Protein AF-A0A6B2FR61-F1 (afdb_monomer)

pLDDT: mean 90.08, std 10.93, range [26.95, 98.69]

Mean predicted aligned error: 7.91 Å

Secondary structure (DSSP, 8-state):
---------HHHHHHHHHHHHHHHHHT-TT--EEEEEE-TTTHHHHHHHHHHHHH--STT--SSEEEEE---BS-HHHHHHHHHHHHHHHHHTS---SSPP--TTTPSP-SHHHHHHHHHHHHHHHGGG-S-EEEEE--S-BS-HHHHHHHHHHHHT--S--SEEEEEEEESSS-TTHHHHHH-TTTEEEEE----HHHHHHHHHHHSPPSS-HHHHHHHHHHHHHHHHHHHT-HHHHHHHHHHHHHHHHHTT-HHHHHHHHHHHHHHHHHTT-HHHHHHHHHHHHHHHHHS-HHHHHHHHHHHHHHHHHHHHHTT-HHHHHHHHHHHHHHHTTSS-THHHHHHHHHHHHTTTT-GGGHHHHHHHHHHHHHHHHHS-HHHHHHSSHHHHHHHHHHHH-HHHHHHHHHHHHHHHHHHHHHHHHHHHHHHTS-TTTHHHHHHHHHHHHHHHHHHHHHHHHHHHHHHHTTS-HHHHHHHHHHHHTS-TT--SSSPPPPTT---GGG-S----SSPPPP---HHHHHHHHHHHHHTTHHHHGGG-

Nearest PDB structures (foldseek):
  3ro3-assembly1_A  TM=7.616E-01  e=3.255E-03  Mus musculus
  4jhr-assembly1_B  TM=5.471E-01  e=5.330E-03  Mus musculus
  4a1s-assembly1_B  TM=4.663E-01  e=1.908E-03  Drosophila melanogaster
  6hc2-assembly1_C  TM=4.599E-01  e=4.523E-03  Homo sapiens
  6hc2-assembly4_S  TM=3.914E-01  e=2.343E-03  Homo sapiens

Structure (mmCIF, N/CA/C/O backbone):
data_AF-A0A6B2FR61-F1
#
_entry.id   AF-A0A6B2FR61-F1
#
loop_
_atom_site.group_PDB
_atom_site.id
_atom_site.type_symbol
_atom_site.label_atom_id
_atom_site.label_alt_id
_atom_site.label_comp_id
_atom_site.label_asym_id
_atom_site.label_entity_id
_atom_site.label_seq_id
_atom_site.pdbx_PDB_ins_code
_atom_site.Cartn_x
_atom_site.Cartn_y
_atom_site.Cartn_z
_atom_site.occupancy
_atom_site.B_iso_or_equiv
_atom_site.auth_seq_id
_atom_site.auth_comp_id
_atom_site.auth_asym_id
_atom_site.auth_atom_id
_atom_site.pdbx_PDB_model_num
ATOM 1 N N . MET A 1 1 ? -34.809 39.402 15.554 1.00 33.09 1 MET A N 1
ATOM 2 C CA . MET A 1 1 ? -33.574 39.754 14.824 1.00 33.09 1 MET A CA 1
ATOM 3 C C . MET A 1 1 ? -33.451 38.795 13.660 1.00 33.09 1 MET A C 1
ATOM 5 O O . MET A 1 1 ? -33.610 37.601 13.871 1.00 33.09 1 MET A O 1
ATOM 9 N N . ALA A 1 2 ? -33.326 39.327 12.446 1.00 26.95 2 ALA A N 1
ATOM 10 C CA . ALA A 1 2 ? -33.298 38.549 11.215 1.00 26.95 2 ALA A CA 1
ATOM 11 C C . ALA A 1 2 ? -32.089 37.600 11.218 1.00 26.95 2 ALA A C 1
ATOM 13 O O . ALA A 1 2 ? -30.959 38.048 11.391 1.00 26.95 2 ALA A O 1
ATOM 14 N N . GLY A 1 3 ? -32.348 36.300 11.072 1.00 28.39 3 GLY A N 1
ATOM 15 C CA . GLY A 1 3 ? -31.311 35.284 10.966 1.00 28.39 3 GLY A CA 1
ATOM 16 C C . GLY A 1 3 ? -30.564 35.434 9.647 1.00 28.39 3 GLY A C 1
ATOM 17 O O . GLY A 1 3 ? -31.157 35.304 8.576 1.00 28.39 3 GLY A O 1
ATOM 18 N N . HIS A 1 4 ? -29.264 35.700 9.724 1.00 31.59 4 HIS A N 1
ATOM 19 C CA . HIS A 1 4 ? -28.359 35.430 8.618 1.00 31.59 4 HIS A CA 1
ATOM 20 C C . HIS A 1 4 ? -28.274 33.913 8.441 1.00 31.59 4 HIS A C 1
ATOM 22 O O . HIS A 1 4 ? -27.541 33.229 9.147 1.00 31.59 4 HIS A O 1
ATOM 28 N N . THR A 1 5 ? -29.050 33.379 7.504 1.00 35.00 5 THR A N 1
ATOM 29 C CA . THR A 1 5 ? -28.768 32.078 6.905 1.00 35.00 5 THR A CA 1
ATOM 30 C C . THR A 1 5 ? -27.527 32.252 6.037 1.00 35.00 5 THR A C 1
ATOM 32 O O . THR A 1 5 ? -27.608 32.657 4.879 1.00 35.00 5 THR A O 1
ATOM 35 N N . VAL A 1 6 ? -26.349 32.013 6.618 1.00 44.62 6 VAL A N 1
ATOM 36 C CA . VAL A 1 6 ? -25.140 31.796 5.820 1.00 44.62 6 VAL A CA 1
ATOM 37 C C . VAL A 1 6 ? -25.422 30.560 4.970 1.00 44.62 6 VAL A C 1
ATOM 39 O O . VAL A 1 6 ? -25.737 29.492 5.495 1.00 44.62 6 VAL A O 1
ATOM 42 N N . SER A 1 7 ? -25.426 30.730 3.649 1.00 56.47 7 SER A N 1
ATOM 43 C CA . SER A 1 7 ? -25.604 29.625 2.710 1.00 56.47 7 SER A CA 1
ATOM 44 C C . SER A 1 7 ? -24.469 28.627 2.923 1.00 56.47 7 SER A C 1
ATOM 46 O O . SER A 1 7 ? -23.330 28.926 2.573 1.00 56.47 7 SER A O 1
ATOM 48 N N . ARG A 1 8 ? -24.780 27.465 3.506 1.00 68.88 8 ARG A N 1
ATOM 49 C CA . ARG A 1 8 ? -23.806 26.396 3.755 1.00 68.88 8 ARG A CA 1
ATOM 50 C C . ARG A 1 8 ? -23.195 25.912 2.446 1.00 68.88 8 ARG A C 1
ATOM 52 O O . ARG A 1 8 ? -23.925 25.685 1.476 1.00 68.88 8 ARG A O 1
ATOM 59 N N . ASN A 1 9 ? -21.882 25.717 2.425 1.00 79.12 9 ASN A N 1
ATOM 60 C CA . ASN A 1 9 ? -21.211 25.146 1.258 1.00 79.12 9 ASN A CA 1
ATOM 61 C C . ASN A 1 9 ? -21.532 23.640 1.112 1.00 79.12 9 ASN A C 1
ATOM 63 O O . ASN A 1 9 ? -22.115 23.005 1.998 1.00 79.12 9 ASN A O 1
ATOM 67 N N . ALA A 1 10 ? -21.206 23.051 -0.040 1.00 77.94 10 ALA A N 1
ATOM 68 C CA . ALA A 1 10 ? -21.464 21.635 -0.322 1.00 77.94 10 ALA A CA 1
ATOM 69 C C . ALA A 1 10 ? -20.883 20.659 0.727 1.00 77.94 10 ALA A C 1
ATOM 71 O O . ALA A 1 10 ? -21.533 19.674 1.078 1.00 77.94 10 ALA A O 1
ATOM 72 N N . VAL A 1 11 ? -19.695 20.947 1.270 1.00 78.62 11 VAL A N 1
ATOM 73 C CA . VAL A 1 11 ? -19.037 20.096 2.277 1.00 78.62 11 VAL A CA 1
ATOM 74 C C . VAL A 1 11 ? -19.764 20.175 3.620 1.00 78.62 11 VAL A C 1
ATOM 76 O O . VAL A 1 11 ? -20.063 19.141 4.208 1.00 78.62 11 VAL A O 1
ATOM 79 N N . GLU A 1 12 ? -20.118 21.376 4.075 1.00 81.75 12 GLU A N 1
ATOM 80 C CA . GLU A 1 12 ? -20.882 21.613 5.310 1.00 81.75 12 GLU A CA 1
ATOM 81 C C . GLU A 1 12 ? -22.259 20.946 5.274 1.00 81.75 12 GLU A C 1
ATOM 83 O O . GLU A 1 12 ? -22.703 20.363 6.264 1.00 81.75 12 GLU A O 1
ATOM 88 N N . ARG A 1 13 ? -22.939 20.982 4.120 1.00 85.06 13 ARG A N 1
ATOM 89 C CA . ARG A 1 13 ? -24.199 20.248 3.936 1.00 85.06 13 ARG A CA 1
ATOM 90 C C . ARG A 1 13 ? -23.991 18.746 4.074 1.00 85.06 13 ARG A C 1
ATOM 92 O O . ARG A 1 13 ? -24.760 18.105 4.785 1.00 85.06 13 ARG A O 1
ATOM 99 N N . LYS A 1 14 ? -22.929 18.199 3.477 1.00 84.12 14 LYS A N 1
ATOM 100 C CA . LYS A 1 14 ? -22.643 16.768 3.587 1.00 84.12 14 LYS A CA 1
ATOM 101 C C . LYS A 1 14 ? -22.247 16.357 5.006 1.00 84.12 14 LYS A C 1
ATOM 103 O O . LYS A 1 14 ? -22.705 15.321 5.473 1.00 84.12 14 LYS A O 1
ATOM 108 N N . MET A 1 15 ? -21.487 17.180 5.729 1.00 85.38 15 MET A N 1
ATOM 109 C CA . MET A 1 15 ? -21.202 16.945 7.152 1.00 85.38 15 MET A CA 1
ATOM 110 C C . MET A 1 15 ? -22.479 16.956 7.999 1.00 85.38 15 MET A C 1
ATOM 112 O O . MET A 1 15 ? -22.670 16.070 8.827 1.00 85.38 15 MET A O 1
ATOM 116 N N . ALA A 1 16 ? -23.403 17.888 7.743 1.00 86.69 16 ALA A N 1
ATOM 117 C CA . ALA A 1 16 ? -24.698 17.908 8.420 1.00 86.69 16 ALA A CA 1
ATOM 118 C C . ALA A 1 16 ? -25.540 16.647 8.133 1.00 86.69 16 ALA A C 1
ATOM 120 O O . ALA A 1 16 ? -26.202 16.140 9.037 1.00 86.69 16 ALA A O 1
ATOM 121 N N . GLU A 1 17 ? -25.497 16.108 6.909 1.00 88.31 17 GLU A N 1
ATOM 122 C CA . GLU A 1 17 ? -26.141 14.827 6.577 1.00 88.31 17 GLU A CA 1
ATOM 123 C C . GLU A 1 17 ? -25.527 13.653 7.352 1.00 88.31 17 GLU A C 1
ATOM 125 O O . GLU A 1 17 ? -26.265 12.818 7.882 1.00 88.31 17 GLU A O 1
ATOM 130 N N . LEU A 1 18 ? -24.194 13.593 7.463 1.00 90.62 18 LEU A N 1
ATOM 131 C CA . LEU A 1 18 ? -23.510 12.555 8.243 1.00 90.62 18 LEU A CA 1
ATOM 132 C C . LEU A 1 18 ? -23.858 12.648 9.735 1.00 90.62 18 LEU A C 1
ATOM 134 O O . LEU A 1 18 ? -24.131 11.620 10.352 1.00 90.62 18 LEU A O 1
ATOM 138 N N . ASN A 1 19 ? -23.938 13.863 10.290 1.00 90.44 19 ASN A N 1
ATOM 139 C CA . ASN A 1 19 ? -24.380 14.095 11.667 1.00 90.44 19 ASN A CA 1
ATOM 140 C C . ASN A 1 19 ? -25.788 13.537 11.912 1.00 90.44 19 ASN A C 1
ATOM 142 O O . ASN A 1 19 ? -26.000 12.780 12.857 1.00 90.44 19 ASN A O 1
ATOM 146 N N . LEU A 1 20 ? -26.753 13.896 11.058 1.00 90.50 20 LEU A N 1
ATOM 147 C CA . LEU A 1 20 ? -28.138 13.425 11.181 1.00 90.50 20 LEU A CA 1
ATOM 148 C C . LEU A 1 20 ? -28.232 11.903 11.028 1.00 90.50 20 LEU A C 1
ATOM 150 O O . LEU A 1 20 ? -28.961 11.246 11.771 1.00 90.50 20 LEU A O 1
ATOM 154 N N . THR A 1 21 ? -27.457 11.339 10.100 1.00 92.06 21 THR A N 1
ATOM 155 C CA . THR A 1 21 ? -27.385 9.890 9.893 1.00 92.06 21 THR A CA 1
ATOM 156 C C . THR A 1 21 ? -26.871 9.199 11.151 1.00 92.06 21 THR A C 1
ATOM 158 O O . THR A 1 21 ? -27.528 8.288 11.647 1.00 92.06 21 THR A O 1
ATOM 161 N N . TRP A 1 22 ? -25.756 9.666 11.719 1.00 94.44 22 TRP A N 1
ATOM 162 C CA . TRP A 1 22 ? -25.231 9.123 12.967 1.00 94.44 22 TRP A CA 1
ATOM 163 C C . TRP A 1 22 ? -26.255 9.209 14.096 1.00 94.44 22 TRP A C 1
ATOM 165 O O . TRP A 1 22 ? -26.540 8.184 14.712 1.00 94.44 22 TRP A O 1
ATOM 175 N N . LEU A 1 23 ? -26.839 10.388 14.341 1.00 93.00 23 LEU A N 1
ATOM 176 C CA . LEU A 1 23 ? -27.811 10.595 15.418 1.00 93.00 23 LEU A CA 1
ATOM 177 C C . LEU A 1 23 ? -28.970 9.605 15.324 1.00 93.00 23 LEU A C 1
ATOM 179 O O . LEU A 1 23 ? -29.243 8.929 16.309 1.00 93.00 23 LEU A O 1
ATOM 183 N N . SER A 1 24 ? -29.567 9.466 14.137 1.00 91.69 24 SER A N 1
ATOM 184 C CA . SER A 1 24 ? -30.699 8.559 13.910 1.00 91.69 24 SER A CA 1
ATOM 185 C C . SER A 1 24 ? -30.329 7.080 14.046 1.00 91.69 24 SER A C 1
ATOM 187 O O . SER A 1 24 ? -31.077 6.299 14.622 1.00 91.69 24 SER A O 1
ATOM 189 N N . VAL A 1 25 ? -29.167 6.667 13.535 1.00 91.31 25 VAL A N 1
ATOM 190 C CA . VAL A 1 25 ? -28.777 5.251 13.520 1.00 91.31 25 VAL A CA 1
ATOM 191 C C . VAL A 1 25 ? -28.281 4.784 14.892 1.00 91.31 25 VAL A C 1
ATOM 193 O O . VAL A 1 25 ? -28.480 3.628 15.265 1.00 91.31 25 VAL A O 1
ATOM 196 N N . SER A 1 26 ? -27.659 5.680 15.655 1.00 91.94 26 SER A N 1
ATOM 197 C CA . SER A 1 26 ? -27.151 5.397 17.002 1.00 91.94 26 SER A CA 1
ATOM 198 C C . SER A 1 26 ? -28.217 5.458 18.100 1.00 91.94 26 SER A C 1
ATOM 200 O O . SER A 1 26 ? -27.918 5.069 19.222 1.00 91.94 26 SER A O 1
ATOM 202 N N . GLU A 1 27 ? -29.455 5.873 17.800 1.00 89.25 27 GLU A N 1
ATOM 203 C CA . GLU A 1 27 ? -30.585 5.807 18.749 1.00 89.25 27 GLU A CA 1
ATOM 204 C C . GLU A 1 27 ? -30.908 4.377 19.200 1.00 89.25 27 GLU A C 1
ATOM 206 O O . GLU A 1 27 ? -31.469 4.179 20.275 1.00 89.25 27 GLU A O 1
ATOM 211 N N . ASN A 1 28 ? -30.564 3.364 18.400 1.00 87.81 28 ASN A N 1
ATOM 212 C CA . ASN A 1 28 ? -30.757 1.981 18.808 1.00 87.81 28 ASN A CA 1
ATOM 213 C C . ASN A 1 28 ? -29.673 1.551 19.808 1.00 87.81 28 ASN A C 1
ATOM 215 O O . ASN A 1 28 ? -28.567 1.161 19.426 1.00 87.81 28 ASN A O 1
ATOM 219 N N . GLU A 1 29 ? -30.033 1.556 21.090 1.00 86.12 29 GLU A N 1
ATOM 220 C CA . GLU A 1 29 ? -29.156 1.205 22.211 1.00 86.12 29 GLU A CA 1
ATOM 221 C C . GLU A 1 29 ? -28.575 -0.214 22.123 1.00 86.12 29 GLU A C 1
ATOM 223 O O . GLU A 1 29 ? -27.475 -0.444 22.628 1.00 86.12 29 GLU A O 1
ATOM 228 N N . SER A 1 30 ? -29.241 -1.145 21.421 1.00 86.31 30 SER A N 1
ATOM 229 C CA . SER A 1 30 ? -28.745 -2.518 21.241 1.00 86.31 30 SER A CA 1
ATOM 230 C C . SER A 1 30 ? -27.488 -2.589 20.368 1.00 86.31 30 SER A C 1
ATOM 232 O O . SER A 1 30 ? -26.754 -3.578 20.418 1.00 86.31 30 SER A O 1
ATOM 234 N N . LYS A 1 31 ? -27.233 -1.559 19.551 1.00 90.56 31 LYS A N 1
ATOM 235 C CA . LYS A 1 31 ? -26.092 -1.503 18.634 1.00 90.56 31 LYS A CA 1
ATOM 236 C C . LYS A 1 31 ? -24.845 -1.038 19.371 1.00 90.56 31 LYS A C 1
ATOM 238 O O . LYS A 1 31 ? -24.850 0.006 20.013 1.00 90.56 31 LYS A O 1
ATOM 243 N N . ARG A 1 32 ? -23.760 -1.800 19.239 1.00 89.19 32 ARG A N 1
ATOM 244 C CA . ARG A 1 32 ? -22.453 -1.581 19.878 1.00 89.19 32 ARG A CA 1
ATOM 245 C C . ARG A 1 32 ? -21.381 -1.189 18.878 1.00 89.19 32 ARG A C 1
ATOM 247 O O . ARG A 1 32 ? -20.560 -0.324 19.176 1.00 89.19 32 ARG A O 1
ATOM 254 N N . VAL A 1 33 ? -21.397 -1.820 17.707 1.00 94.62 33 VAL A N 1
ATOM 255 C CA . VAL A 1 33 ? -20.398 -1.608 16.662 1.00 94.62 33 VAL A CA 1
ATOM 256 C C . VAL A 1 33 ? -21.058 -1.020 15.426 1.00 94.62 33 VAL A C 1
ATOM 258 O O . VAL A 1 33 ? -22.004 -1.586 14.878 1.00 94.62 33 VAL A O 1
ATOM 261 N N . PHE A 1 34 ? -20.536 0.114 14.975 1.00 96.75 34 PHE A N 1
ATOM 262 C CA . PHE A 1 34 ? -21.011 0.823 13.798 1.00 96.75 34 PHE A CA 1
ATOM 263 C C . PHE A 1 34 ? -19.977 0.733 12.682 1.00 96.75 34 PHE A C 1
ATOM 265 O O . PHE A 1 34 ? -18.855 1.222 12.811 1.00 96.75 34 PHE A O 1
ATOM 272 N N . ILE A 1 35 ? -20.367 0.117 11.572 1.00 97.38 35 ILE A N 1
ATOM 273 C CA . ILE A 1 35 ? -19.545 0.029 10.369 1.00 97.38 35 ILE A CA 1
ATOM 274 C C . ILE A 1 35 ? -19.950 1.177 9.453 1.00 97.38 35 ILE A C 1
ATOM 276 O O . ILE A 1 35 ? -21.045 1.178 8.890 1.00 97.38 35 ILE A O 1
ATOM 280 N N . TRP A 1 36 ? -19.069 2.155 9.302 1.00 96.81 36 TRP A N 1
ATOM 281 C CA . TRP A 1 36 ? -19.223 3.240 8.347 1.00 96.81 36 TRP A CA 1
ATOM 282 C C . TRP A 1 36 ? -18.740 2.770 6.981 1.00 96.81 36 TRP A C 1
ATOM 284 O O . TRP A 1 36 ? -17.537 2.639 6.749 1.00 96.81 36 TRP A O 1
ATOM 294 N N . ARG A 1 37 ? -19.692 2.519 6.080 1.00 94.88 37 ARG A N 1
ATOM 295 C CA . ARG A 1 37 ? -19.425 2.024 4.733 1.00 94.88 37 ARG A CA 1
ATOM 296 C C . ARG A 1 37 ? -19.658 3.114 3.707 1.00 94.88 37 ARG A C 1
ATOM 298 O O . ARG A 1 37 ? -20.791 3.544 3.489 1.00 94.88 37 ARG A O 1
ATOM 305 N N . ALA A 1 38 ? -18.591 3.518 3.036 1.00 92.19 38 ALA A N 1
ATOM 306 C CA . ALA A 1 38 ? -18.633 4.525 1.983 1.00 92.19 38 ALA A CA 1
ATOM 307 C C . ALA A 1 38 ? -18.049 3.968 0.676 1.00 92.19 38 ALA A C 1
ATOM 309 O O . ALA A 1 38 ? -17.263 3.024 0.711 1.00 92.19 38 ALA A O 1
ATOM 310 N N . PRO A 1 39 ? -18.381 4.536 -0.491 1.00 88.88 39 PRO A N 1
ATOM 311 C CA . PRO A 1 39 ? -17.590 4.318 -1.696 1.00 88.88 39 PRO A CA 1
ATOM 312 C C . PRO A 1 39 ? -16.109 4.629 -1.434 1.00 88.88 39 PRO A C 1
ATOM 314 O O . PRO A 1 39 ? -15.794 5.530 -0.647 1.00 88.88 39 PRO A O 1
ATOM 317 N N . ALA A 1 40 ? -15.190 3.927 -2.097 1.00 85.19 40 ALA A N 1
ATOM 318 C CA . ALA A 1 40 ? -13.754 4.067 -1.841 1.00 85.19 40 ALA A CA 1
ATOM 319 C C . ALA A 1 40 ? -13.237 5.510 -2.006 1.00 85.19 40 ALA A C 1
ATOM 321 O O . ALA A 1 40 ? -12.325 5.940 -1.298 1.00 85.19 40 ALA A O 1
ATOM 322 N N . ASP A 1 41 ? -13.836 6.297 -2.905 1.00 78.19 41 ASP A N 1
ATOM 323 C CA . ASP A 1 41 ? -13.493 7.711 -3.062 1.00 78.19 41 ASP A CA 1
ATOM 324 C C . ASP A 1 41 ? -14.008 8.584 -1.915 1.00 78.19 41 ASP A C 1
ATOM 326 O O . ASP A 1 41 ? -13.403 9.615 -1.638 1.00 78.19 41 ASP A O 1
ATOM 330 N N . ALA A 1 42 ? -15.062 8.190 -1.203 1.00 84.44 42 ALA A N 1
ATOM 331 C CA . ALA A 1 42 ? -15.685 8.963 -0.130 1.00 84.44 42 ALA A CA 1
ATOM 332 C C . ALA A 1 42 ? -15.155 8.663 1.283 1.00 84.44 42 ALA A C 1
ATOM 334 O O . ALA A 1 42 ? -15.523 9.374 2.217 1.00 84.44 42 ALA A O 1
ATOM 335 N N . ILE A 1 43 ? -14.231 7.711 1.465 1.00 87.56 43 ILE A N 1
ATOM 336 C CA . ILE A 1 43 ? -13.640 7.397 2.786 1.00 87.56 43 ILE A CA 1
ATOM 337 C C . ILE A 1 43 ? -13.065 8.642 3.477 1.00 87.56 43 ILE A C 1
ATOM 339 O O . ILE A 1 43 ? -13.247 8.833 4.678 1.00 87.56 43 ILE A O 1
ATOM 343 N N . ARG A 1 44 ? -12.396 9.526 2.723 1.00 86.31 44 ARG A N 1
ATOM 344 C CA . ARG A 1 44 ? -11.791 10.748 3.284 1.00 86.31 44 ARG A CA 1
ATOM 345 C C . ARG A 1 44 ? -12.817 11.669 3.942 1.00 86.31 44 ARG A C 1
ATOM 347 O O . ARG A 1 44 ? -12.479 12.349 4.904 1.00 86.31 44 ARG A O 1
ATOM 354 N N . LEU A 1 45 ? -14.053 11.686 3.443 1.00 88.00 45 LEU A N 1
ATOM 355 C CA . LEU A 1 45 ? -15.138 12.453 4.046 1.00 88.00 45 LEU A CA 1
ATOM 356 C C . LEU A 1 45 ? -15.510 11.881 5.422 1.00 88.00 45 LEU A C 1
ATOM 358 O O . LEU A 1 45 ? -15.676 12.641 6.368 1.00 88.00 45 LEU A O 1
ATOM 362 N N . VAL A 1 46 ? -15.568 10.551 5.547 1.00 91.06 46 VAL A N 1
ATOM 363 C CA . VAL A 1 46 ? -15.825 9.855 6.822 1.00 91.06 46 VAL A CA 1
ATOM 364 C C . VAL A 1 46 ? -14.715 10.134 7.829 1.00 91.06 46 VAL A C 1
ATOM 366 O O . VAL A 1 46 ? -14.979 10.469 8.979 1.00 91.06 46 VAL A O 1
ATOM 369 N N . GLN A 1 47 ? -13.460 10.062 7.390 1.00 91.38 47 GLN A N 1
ATOM 370 C CA . GLN A 1 47 ? -12.311 10.373 8.241 1.00 91.38 47 GLN A CA 1
ATOM 371 C C . GLN A 1 47 ? -12.317 11.837 8.696 1.00 91.38 47 GLN A C 1
ATOM 373 O O . GLN A 1 47 ? -12.029 12.117 9.857 1.00 91.38 47 GLN A O 1
ATOM 378 N N . ALA A 1 48 ? -12.671 12.767 7.803 1.00 89.19 48 ALA A N 1
ATOM 379 C CA . ALA A 1 48 ? -12.819 14.178 8.143 1.00 89.19 48 ALA A CA 1
ATOM 380 C C . ALA A 1 48 ? -13.969 14.414 9.134 1.00 89.19 48 ALA A C 1
ATOM 382 O O . ALA A 1 48 ? -13.811 15.221 10.045 1.00 89.19 48 ALA A O 1
ATOM 383 N N . PHE A 1 49 ? -15.083 13.683 9.003 1.00 91.81 49 PHE A N 1
ATOM 384 C CA . PHE A 1 49 ? -16.168 13.694 9.984 1.00 91.81 49 PHE A CA 1
ATOM 385 C C . PHE A 1 49 ? -15.655 13.290 11.374 1.00 91.81 49 PHE A C 1
ATOM 387 O O . PHE A 1 49 ? -15.795 14.073 12.307 1.00 91.81 49 PHE A O 1
ATOM 394 N N . PHE A 1 50 ? -14.983 12.142 11.516 1.00 93.06 50 PHE A N 1
ATOM 395 C CA . PHE A 1 50 ? -14.456 11.709 12.819 1.00 93.06 50 PHE A CA 1
ATOM 396 C C . PHE A 1 50 ? -13.432 12.687 13.402 1.00 93.06 50 PHE A C 1
ATOM 398 O O . PHE A 1 50 ? -13.506 13.002 14.585 1.00 93.06 50 PHE A O 1
ATOM 405 N N . ALA A 1 51 ? -12.519 13.211 12.579 1.00 90.81 51 ALA A N 1
ATOM 406 C CA . ALA A 1 51 ? -11.533 14.194 13.024 1.00 90.81 51 ALA A CA 1
ATOM 407 C C . ALA A 1 51 ? -12.187 15.495 13.526 1.00 90.81 51 ALA A C 1
ATOM 409 O O . ALA A 1 51 ? -11.732 16.070 14.512 1.00 90.81 51 ALA A O 1
ATOM 410 N N . LEU A 1 52 ? -13.265 15.944 12.871 1.00 90.44 52 LEU A N 1
ATOM 411 C CA . LEU A 1 52 ? -14.030 17.117 13.295 1.00 90.44 52 LEU A CA 1
ATOM 412 C C . LEU A 1 52 ? -14.739 16.874 14.632 1.00 90.44 52 LEU A C 1
ATOM 414 O O . LEU A 1 52 ? -14.689 17.733 15.509 1.00 90.44 52 LEU A O 1
ATOM 418 N N . GLN A 1 53 ? -15.359 15.702 14.801 1.00 91.88 53 GLN A N 1
ATOM 419 C CA . GLN A 1 53 ? -16.024 15.340 16.055 1.00 91.88 53 GLN A CA 1
ATOM 420 C C . GLN A 1 53 ? -15.033 15.182 17.215 1.00 91.88 53 GLN A C 1
ATOM 422 O O . GLN A 1 53 ? -15.313 15.597 18.335 1.00 91.88 53 GLN A O 1
ATOM 427 N N . GLU A 1 54 ? -13.850 14.633 16.947 1.00 89.62 54 GLU A N 1
ATOM 428 C CA . GLU A 1 54 ? -12.796 14.447 17.945 1.00 89.62 54 GLU A CA 1
ATOM 429 C C . GLU A 1 54 ? -12.174 15.774 18.422 1.00 89.62 54 GLU A C 1
ATOM 431 O O . GLU A 1 54 ? -11.693 15.852 19.555 1.00 89.62 54 GLU A O 1
ATOM 436 N N . ALA A 1 55 ? -12.195 16.819 17.585 1.00 85.06 55 ALA A N 1
ATOM 437 C CA . ALA A 1 55 ? -11.725 18.158 17.943 1.00 85.06 55 ALA A CA 1
ATOM 438 C C . ALA A 1 55 ? -12.708 18.932 18.844 1.00 85.06 55 ALA A C 1
ATOM 440 O O . ALA A 1 55 ? -12.290 19.857 19.531 1.00 85.06 55 ALA A O 1
ATOM 441 N N . GLY A 1 56 ? -14.000 18.584 18.845 1.00 71.88 56 GLY A N 1
ATOM 442 C CA . GLY A 1 56 ? -15.020 19.132 19.754 1.00 71.88 56 GLY A CA 1
ATOM 443 C C . GLY A 1 56 ? -15.455 20.590 19.518 1.00 71.88 56 GLY A C 1
ATOM 444 O O . GLY A 1 56 ? -16.541 20.970 19.951 1.00 71.88 56 GLY A O 1
ATOM 445 N N . GLU A 1 57 ? -14.690 21.398 18.780 1.00 66.50 57 GLU A N 1
ATOM 446 C CA . GLU A 1 57 ? -14.884 22.853 18.639 1.00 66.50 57 GLU A CA 1
ATOM 447 C C . GLU A 1 57 ? -15.529 23.280 17.302 1.00 66.50 57 GLU A C 1
ATOM 449 O O . GLU A 1 57 ? -15.023 24.157 16.599 1.00 66.50 57 GLU A O 1
ATOM 454 N N . SER A 1 58 ? -16.653 22.674 16.905 1.00 67.75 58 SER A N 1
ATOM 455 C CA . SER A 1 58 ? -17.350 23.063 15.670 1.00 67.75 58 SER A CA 1
ATOM 456 C C . SER A 1 58 ? -18.858 23.223 15.851 1.00 67.75 58 SER A C 1
ATOM 458 O O . SER A 1 58 ? -19.468 22.612 16.724 1.00 67.75 58 SER A O 1
ATOM 460 N N . GLU A 1 59 ? -19.500 23.993 14.967 1.00 70.94 59 GLU A N 1
ATOM 461 C CA . GLU A 1 59 ? -20.972 24.053 14.891 1.00 70.94 59 GLU A CA 1
ATOM 462 C C . GLU A 1 59 ? -21.613 22.701 14.513 1.00 70.94 59 GLU A C 1
ATOM 464 O O . GLU A 1 59 ? -22.828 22.533 14.613 1.00 70.94 59 GLU A O 1
ATOM 469 N N . PHE A 1 60 ? -20.793 21.741 14.077 1.00 70.00 60 PHE A N 1
ATOM 470 C CA . PHE A 1 60 ? -21.180 20.385 13.709 1.00 70.00 60 PHE A CA 1
ATOM 471 C C . PHE A 1 60 ? -20.891 19.365 14.816 1.00 70.00 60 PHE A C 1
ATOM 473 O O . PHE A 1 60 ? -21.071 18.172 14.567 1.00 70.00 60 PHE A O 1
ATOM 480 N N . SER A 1 61 ? -20.442 19.788 16.001 1.00 82.88 61 SER A N 1
ATOM 481 C CA . SER A 1 61 ? -20.156 18.872 17.105 1.00 82.88 61 SER A CA 1
ATOM 482 C C . SER A 1 61 ? -21.428 18.151 17.560 1.00 82.88 61 SER A C 1
ATOM 484 O O . SER A 1 61 ? -22.476 18.760 17.787 1.00 82.88 61 SER A O 1
ATOM 486 N N . LEU A 1 62 ? -21.333 16.831 17.660 1.00 89.44 62 LEU A N 1
ATOM 487 C CA . LEU A 1 62 ? -22.391 15.945 18.126 1.00 89.44 62 LEU A CA 1
ATOM 488 C C . LEU A 1 62 ? -22.403 15.859 19.661 1.00 89.44 62 LEU A C 1
ATOM 490 O O . LEU A 1 62 ? -21.386 16.121 20.299 1.00 89.44 62 LEU A O 1
ATOM 494 N N . PRO A 1 63 ? -23.524 15.439 20.276 1.00 90.06 63 PRO A N 1
ATOM 495 C CA . PRO A 1 63 ? -23.607 15.207 21.719 1.00 90.06 63 PRO A CA 1
ATOM 496 C C . PRO A 1 63 ? -22.894 13.913 22.162 1.00 90.06 63 PRO A C 1
ATOM 498 O O . PRO A 1 63 ? -23.197 13.393 23.229 1.00 90.06 63 PRO A O 1
ATOM 501 N N . ASP A 1 64 ? -21.996 13.356 21.348 1.00 92.75 64 ASP A N 1
ATOM 502 C CA . ASP A 1 64 ? -21.250 12.123 21.613 1.00 92.75 64 ASP A CA 1
ATOM 503 C C . ASP A 1 64 ? -19.748 12.436 21.659 1.00 92.75 64 ASP A C 1
ATOM 505 O O . ASP A 1 64 ? -19.265 13.308 20.936 1.00 92.75 64 ASP A O 1
ATOM 509 N N . MET A 1 65 ? -18.993 11.710 22.482 1.00 92.44 65 MET A N 1
ATOM 510 C CA . MET A 1 65 ? -17.542 11.860 22.578 1.00 92.44 65 MET A CA 1
ATOM 511 C C . MET A 1 65 ? -16.852 10.882 21.632 1.00 92.44 65 MET A C 1
ATOM 513 O O . MET A 1 65 ? -16.944 9.670 21.813 1.00 92.44 65 MET A O 1
ATOM 517 N N . PHE A 1 66 ? -16.113 11.399 20.654 1.00 93.88 66 PHE A N 1
ATOM 518 C CA . PHE A 1 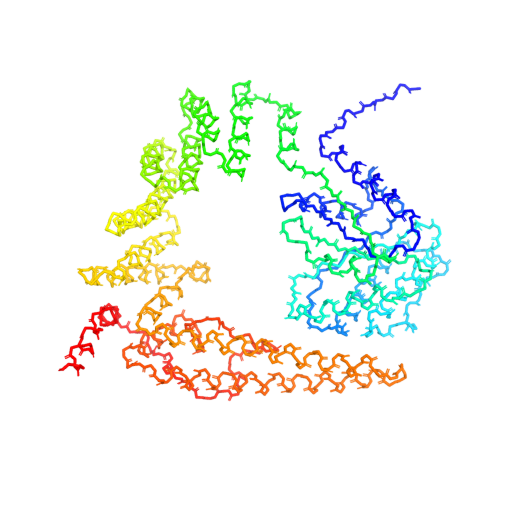66 ? -15.364 10.581 19.704 1.00 93.88 66 PHE A CA 1
ATOM 519 C C . PHE A 1 66 ? -13.884 10.532 20.071 1.00 93.88 66 PHE A C 1
ATOM 521 O O . PHE A 1 66 ? -13.266 11.555 20.364 1.00 93.88 66 PHE A O 1
ATOM 528 N N . VAL A 1 67 ? -13.312 9.333 20.021 1.00 93.56 67 VAL A N 1
ATOM 529 C CA . VAL A 1 67 ? -11.880 9.096 20.219 1.00 93.56 67 VAL A CA 1
ATOM 530 C C . VAL A 1 67 ? -11.397 8.168 19.119 1.00 93.56 67 VAL A C 1
ATOM 532 O O . VAL A 1 67 ? -12.037 7.153 18.850 1.00 93.56 67 VAL A O 1
ATOM 535 N N . SER A 1 68 ? -10.271 8.488 18.486 1.00 93.69 68 SER A N 1
ATOM 536 C CA . SER A 1 68 ? -9.641 7.589 17.521 1.00 93.69 68 SER A CA 1
ATOM 537 C C . SER A 1 68 ? -8.328 7.026 18.055 1.00 93.69 68 SER A C 1
ATOM 539 O O . SER A 1 68 ? -7.600 7.684 18.796 1.00 93.69 68 SER A O 1
ATOM 541 N N . THR A 1 69 ? -8.019 5.788 17.673 1.00 93.12 69 THR A N 1
ATOM 542 C CA . THR A 1 69 ? -6.692 5.196 17.872 1.00 93.12 69 THR A CA 1
ATOM 543 C C . THR A 1 69 ? -6.098 4.791 16.532 1.00 93.12 69 THR A C 1
ATOM 545 O O . THR A 1 69 ? -6.798 4.290 15.646 1.00 93.12 69 THR A O 1
ATOM 548 N N . ARG A 1 70 ? -4.792 5.036 16.388 1.00 93.31 70 ARG A N 1
ATOM 549 C CA . ARG A 1 70 ? -3.979 4.630 15.234 1.00 93.31 70 ARG A CA 1
ATOM 550 C C . ARG A 1 70 ? -2.852 3.683 15.620 1.00 93.31 70 ARG A C 1
ATOM 552 O O . ARG A 1 70 ? -1.942 3.464 14.816 1.00 93.31 70 ARG A O 1
ATOM 559 N N . GLU A 1 71 ? -2.917 3.124 16.824 1.00 94.44 71 GLU A N 1
ATOM 560 C CA . GLU A 1 71 ? -1.886 2.221 17.312 1.00 94.44 71 GLU A CA 1
ATOM 561 C C . GLU A 1 71 ? -1.712 1.025 16.378 1.00 94.44 71 GLU A C 1
ATOM 563 O O . GLU A 1 71 ? -2.709 0.478 15.896 1.00 94.44 71 GLU A O 1
ATOM 568 N N . PRO A 1 72 ? -0.466 0.637 16.057 1.00 93.88 72 PRO A N 1
ATOM 569 C CA . PRO A 1 72 ? -0.200 -0.612 15.363 1.00 93.88 72 PRO A CA 1
ATOM 570 C C . PRO A 1 72 ? -0.840 -1.790 16.101 1.00 93.88 72 PRO A C 1
ATOM 572 O O . PRO A 1 72 ? -0.784 -1.870 17.327 1.00 93.88 72 PRO A O 1
ATOM 575 N N . TYR A 1 73 ? -1.428 -2.721 15.355 1.00 94.88 73 TYR A N 1
ATOM 576 C CA . TYR A 1 73 ? -1.971 -3.952 15.913 1.00 94.88 73 TYR A CA 1
ATOM 577 C C . TYR A 1 73 ? -0.973 -5.099 15.722 1.00 94.88 73 TYR A C 1
ATOM 579 O O . TYR A 1 73 ? -0.880 -5.688 14.635 1.00 94.88 73 TYR A O 1
ATOM 587 N N . ASP A 1 74 ? -0.225 -5.411 16.779 1.00 91.38 74 ASP A N 1
ATOM 588 C CA . ASP A 1 74 ? 0.702 -6.541 16.853 1.00 91.38 74 ASP A CA 1
ATOM 589 C C . ASP A 1 74 ? 0.016 -7.797 17.416 1.00 91.38 74 ASP A C 1
ATOM 591 O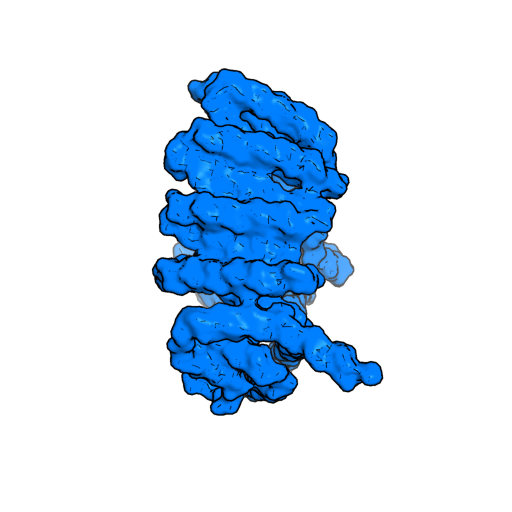 O . ASP A 1 74 ? -0.057 -8.830 16.746 1.00 91.38 74 ASP A O 1
ATOM 595 N N . THR A 1 75 ? -0.541 -7.670 18.618 1.00 94.88 75 THR A N 1
ATOM 596 C CA . THR A 1 75 ? -1.260 -8.682 19.383 1.00 94.88 75 THR A CA 1
ATOM 597 C C . THR A 1 75 ? -2.441 -8.037 20.103 1.00 94.88 75 THR A C 1
ATOM 599 O O . THR A 1 75 ? -2.421 -6.858 20.465 1.00 94.88 75 THR A O 1
ATOM 602 N N . SER A 1 76 ? -3.471 -8.826 20.382 1.00 95.94 76 SER A N 1
ATOM 603 C CA . SER A 1 76 ? -4.673 -8.387 21.088 1.00 95.94 76 SER A CA 1
ATOM 604 C C . SER A 1 76 ? -4.375 -7.781 22.461 1.00 95.94 76 SER A C 1
ATOM 606 O O . SER A 1 76 ? -5.038 -6.820 22.851 1.00 95.94 76 SER A O 1
ATOM 608 N N . TYR A 1 77 ? -3.415 -8.326 23.213 1.00 95.62 77 TYR A N 1
ATOM 609 C CA . TYR A 1 77 ? -3.151 -7.900 24.592 1.00 95.62 77 TYR A CA 1
ATOM 610 C C . TYR A 1 77 ? -2.301 -6.631 24.669 1.00 95.62 77 TYR A C 1
ATOM 612 O O . TYR A 1 77 ? -2.609 -5.752 25.474 1.00 95.62 77 TYR A O 1
ATOM 620 N N . ASN A 1 78 ? -1.287 -6.485 23.808 1.00 94.88 78 ASN A N 1
ATOM 621 C CA . ASN A 1 78 ? -0.531 -5.235 23.716 1.00 94.88 78 ASN A CA 1
ATOM 622 C C . ASN A 1 78 ? -1.418 -4.112 23.181 1.00 94.88 78 ASN A C 1
ATOM 624 O O . ASN A 1 78 ? -1.444 -3.038 23.777 1.00 94.88 78 ASN A O 1
ATOM 628 N N . PHE A 1 79 ? -2.208 -4.378 22.136 1.00 96.81 79 PHE A N 1
ATOM 629 C CA . PHE A 1 79 ? -3.147 -3.395 21.603 1.00 96.81 79 PHE A CA 1
ATOM 630 C C . PHE A 1 79 ? -4.177 -2.955 22.654 1.00 96.81 79 PHE A C 1
ATOM 632 O O . PHE A 1 79 ? -4.397 -1.758 22.824 1.00 96.81 79 PHE A O 1
ATOM 639 N N . SER A 1 80 ? -4.756 -3.894 23.418 1.00 96.94 80 SER A N 1
ATOM 640 C CA . SER A 1 80 ? -5.688 -3.572 24.515 1.00 96.94 80 SER A CA 1
ATOM 641 C C . SER A 1 80 ? -5.053 -2.644 25.552 1.00 96.94 80 SER A C 1
ATOM 643 O O . SER A 1 80 ? -5.650 -1.632 25.923 1.00 96.94 80 SER A O 1
ATOM 645 N N . ARG A 1 81 ? -3.826 -2.961 25.984 1.00 96.62 81 ARG A N 1
ATOM 646 C CA . ARG A 1 81 ? -3.094 -2.165 26.972 1.00 96.62 81 ARG A CA 1
ATOM 647 C C . ARG A 1 81 ? -2.810 -0.764 26.445 1.00 96.62 81 ARG A C 1
ATOM 649 O O . ARG A 1 81 ? -3.144 0.210 27.113 1.00 96.62 81 ARG A O 1
ATOM 656 N N . THR A 1 82 ? -2.232 -0.660 25.251 1.00 96.38 82 THR A N 1
ATOM 657 C CA . THR A 1 82 ? -1.815 0.628 24.687 1.00 96.38 82 THR A CA 1
ATOM 658 C C . THR A 1 82 ? -3.017 1.529 24.399 1.00 96.38 82 THR A C 1
ATOM 660 O O . THR A 1 82 ? -2.987 2.710 24.738 1.00 96.38 82 THR A O 1
ATOM 663 N N . VAL A 1 83 ? -4.115 0.990 23.853 1.00 96.19 83 VAL A N 1
ATOM 664 C CA . VAL A 1 83 ? -5.351 1.763 23.628 1.00 96.19 83 VAL A CA 1
ATOM 665 C C . VAL A 1 83 ? -5.926 2.290 24.946 1.00 96.19 83 VAL A C 1
ATOM 667 O O . VAL A 1 83 ? -6.331 3.451 25.014 1.00 96.19 83 VAL A O 1
ATOM 670 N N . ALA A 1 84 ? -5.933 1.471 26.001 1.00 96.69 84 ALA A N 1
ATOM 671 C CA . ALA A 1 84 ? -6.386 1.884 27.327 1.00 96.69 84 ALA A CA 1
ATOM 672 C C . ALA A 1 84 ? -5.505 2.992 27.931 1.00 96.69 84 ALA A C 1
ATOM 674 O O . ALA A 1 84 ? -6.025 3.997 28.415 1.00 96.69 84 ALA A O 1
ATOM 675 N N . GLU A 1 85 ? -4.180 2.841 27.867 1.00 95.56 85 GLU A N 1
ATOM 676 C CA . GLU A 1 85 ? -3.218 3.828 28.371 1.00 95.56 85 GLU A CA 1
ATOM 677 C C . GLU A 1 85 ? -3.357 5.177 27.651 1.00 95.56 85 GLU A C 1
ATOM 679 O O . GLU A 1 85 ? -3.446 6.220 28.303 1.00 95.56 85 GLU A O 1
ATOM 684 N N . GLN A 1 86 ? -3.468 5.167 26.320 1.00 94.31 86 GLN A N 1
ATOM 685 C CA . GLN A 1 86 ? -3.670 6.384 25.527 1.00 94.31 86 GLN A CA 1
ATOM 686 C C . GLN A 1 86 ? -5.000 7.065 25.810 1.00 94.31 86 GLN A C 1
ATOM 688 O O . GLN A 1 86 ? -5.079 8.295 25.881 1.00 94.31 86 GLN A O 1
ATOM 693 N N . PHE A 1 87 ? -6.058 6.273 25.973 1.00 95.12 87 PHE A N 1
ATOM 694 C CA . PHE A 1 87 ? -7.356 6.806 26.340 1.00 95.12 87 PHE A CA 1
ATOM 695 C C . PHE A 1 87 ? -7.301 7.502 27.705 1.00 95.12 87 PHE A C 1
ATOM 697 O O . PHE A 1 87 ? -7.779 8.628 27.836 1.00 95.12 87 PHE A O 1
ATOM 704 N N . VAL A 1 88 ? -6.666 6.878 28.700 1.00 94.62 88 VAL A N 1
ATOM 705 C CA . VAL A 1 88 ? -6.496 7.453 30.041 1.00 94.62 88 VAL A CA 1
ATOM 706 C C . VAL A 1 88 ? -5.655 8.728 30.003 1.00 94.62 88 VAL A C 1
ATOM 708 O O . VAL A 1 88 ? -6.034 9.726 30.617 1.00 94.62 88 VAL A O 1
ATOM 711 N N . GLU A 1 89 ? -4.559 8.745 29.242 1.00 91.75 89 GLU A N 1
ATOM 712 C CA . GLU A 1 89 ? -3.739 9.946 29.054 1.00 91.75 89 GLU A CA 1
ATOM 713 C C . GLU A 1 89 ? -4.551 11.092 28.432 1.00 91.75 89 GLU A C 1
ATOM 715 O O . GLU A 1 89 ? -4.442 12.247 28.856 1.00 91.75 89 GLU A O 1
ATOM 720 N N . ARG A 1 90 ? -5.410 10.781 27.455 1.00 88.94 90 ARG A N 1
ATOM 721 C CA . ARG A 1 90 ? -6.314 11.757 26.841 1.00 88.94 90 ARG A CA 1
ATOM 722 C C . ARG A 1 90 ? -7.367 12.259 27.828 1.00 88.94 90 ARG A C 1
ATOM 724 O O . ARG A 1 90 ? -7.592 13.468 27.912 1.00 88.94 90 ARG A O 1
ATOM 731 N N . ALA A 1 91 ? -7.993 11.360 28.582 1.00 89.25 91 ALA A N 1
ATOM 732 C CA . ALA A 1 91 ? -8.987 11.708 29.591 1.00 89.25 91 ALA A CA 1
ATOM 733 C C . ALA A 1 91 ? -8.392 12.647 30.653 1.00 89.25 91 ALA A C 1
ATOM 735 O O . ALA A 1 91 ? -9.008 13.655 30.988 1.00 89.25 91 ALA A O 1
ATOM 736 N N . ALA A 1 92 ? -7.155 12.397 31.094 1.00 87.25 92 ALA A N 1
ATOM 737 C CA . ALA A 1 92 ? -6.447 13.237 32.062 1.00 87.25 92 ALA A CA 1
ATOM 738 C C . ALA A 1 92 ? -6.151 14.668 31.563 1.00 87.25 92 ALA A C 1
ATOM 740 O O . ALA A 1 92 ? -5.932 15.566 32.374 1.00 87.25 92 ALA A O 1
ATOM 741 N N . ARG A 1 93 ? -6.135 14.891 30.242 1.00 84.38 93 ARG A N 1
ATOM 742 C CA . ARG A 1 93 ? -5.965 16.219 29.617 1.00 84.38 93 ARG A CA 1
ATOM 743 C C . ARG A 1 93 ? -7.284 16.945 29.367 1.00 84.38 93 ARG A C 1
ATOM 745 O O . ARG A 1 93 ? -7.266 18.104 28.964 1.00 84.38 93 ARG A O 1
ATOM 752 N N . THR A 1 94 ? -8.405 16.259 29.556 1.00 81.31 94 THR A N 1
ATOM 753 C CA . THR A 1 94 ? -9.742 16.820 29.370 1.00 81.31 94 THR A CA 1
ATOM 754 C C . THR A 1 94 ? -10.205 17.456 30.679 1.00 81.31 94 THR A C 1
ATOM 756 O O . THR A 1 94 ? -9.882 16.971 31.763 1.00 81.31 94 THR A O 1
ATOM 759 N N . GLU A 1 95 ? -10.966 18.546 30.606 1.00 82.12 95 GLU A N 1
ATOM 760 C CA . GLU A 1 95 ? -11.605 19.117 31.792 1.00 82.12 95 GLU A CA 1
ATOM 761 C C . GLU A 1 95 ? -12.725 18.179 32.267 1.00 82.12 95 GLU A C 1
ATOM 763 O O . GLU A 1 95 ? -13.784 18.081 31.648 1.00 82.12 95 GLU A O 1
ATOM 768 N N . LEU A 1 96 ? -12.464 17.441 33.347 1.00 82.44 96 LEU A N 1
ATOM 769 C CA . LEU A 1 96 ? -13.384 16.446 33.900 1.00 82.44 96 LEU A CA 1
ATOM 770 C C . LEU A 1 96 ? -14.126 16.971 35.143 1.00 82.44 96 LEU A C 1
ATOM 772 O O . LEU A 1 96 ? -13.608 17.846 35.844 1.00 82.44 96 LEU A O 1
ATOM 776 N N . PRO A 1 97 ? -15.311 16.408 35.466 1.00 81.25 97 PRO A N 1
ATOM 777 C CA . PRO A 1 97 ? -16.013 16.663 36.727 1.00 81.25 97 PRO A CA 1
ATOM 778 C C . PRO A 1 97 ? -15.151 16.391 37.977 1.00 81.25 97 PRO A C 1
ATOM 780 O O . PRO A 1 97 ? -14.069 15.819 37.888 1.00 81.25 97 PRO A O 1
ATOM 783 N N . THR A 1 98 ? -15.628 16.791 39.161 1.00 78.00 98 THR A N 1
ATOM 784 C CA . THR A 1 98 ? -15.000 16.431 40.450 1.00 78.00 98 THR A CA 1
ATOM 785 C C . THR A 1 98 ? -15.926 15.518 41.267 1.00 78.00 98 THR A C 1
ATOM 787 O O . THR A 1 98 ? -17.138 15.752 41.250 1.00 78.00 98 THR A O 1
ATOM 790 N N . PRO A 1 99 ? -15.408 14.509 42.008 1.00 83.44 99 PRO A N 1
ATOM 791 C CA . PRO A 1 99 ? -13.994 14.109 42.145 1.00 83.44 99 PRO A CA 1
ATOM 792 C C . PRO A 1 99 ? -13.422 13.557 40.836 1.00 83.44 99 PRO A C 1
ATOM 794 O O . PRO A 1 99 ? -14.202 13.131 40.008 1.00 83.44 99 PRO A O 1
ATOM 797 N N . HIS A 1 100 ? -12.098 13.574 40.652 1.00 85.19 100 HIS A N 1
ATOM 798 C CA . HIS A 1 100 ? -11.466 13.076 39.424 1.00 85.19 100 HIS A CA 1
ATOM 799 C C . HIS A 1 100 ? -11.730 11.580 39.194 1.00 85.19 100 HIS A C 1
ATOM 801 O O . HIS A 1 100 ? -11.753 10.798 40.146 1.00 85.19 100 HIS A O 1
ATOM 807 N N . TRP A 1 101 ? -11.871 11.194 37.926 1.00 92.38 101 TRP A N 1
ATOM 808 C CA . TRP A 1 101 ? -11.953 9.797 37.508 1.00 92.38 101 TRP A CA 1
ATOM 809 C C . TRP A 1 101 ? -10.655 9.057 37.831 1.00 92.38 101 TRP A C 1
ATOM 811 O O . TRP A 1 101 ? -9.568 9.553 37.529 1.00 92.38 101 TRP A O 1
ATOM 821 N N . ASP A 1 102 ? -10.779 7.869 38.421 1.00 91.06 102 ASP A N 1
ATOM 822 C CA . ASP A 1 102 ? -9.651 7.024 38.804 1.00 91.06 102 ASP A CA 1
ATOM 823 C C . ASP A 1 102 ? -9.692 5.681 38.050 1.00 91.06 102 ASP A C 1
ATOM 825 O O . ASP A 1 102 ? -10.406 4.763 38.461 1.00 91.06 102 ASP A O 1
ATOM 829 N N . PRO A 1 103 ? -8.908 5.531 36.966 1.00 93.00 103 PRO A N 1
ATOM 830 C CA . PRO A 1 103 ? -8.861 4.300 36.181 1.00 93.00 103 PRO A CA 1
ATOM 831 C C . PRO A 1 103 ? -7.949 3.221 36.788 1.00 93.00 103 PRO A C 1
ATOM 833 O O . PRO A 1 103 ? -7.822 2.137 36.216 1.00 93.00 103 PRO A O 1
ATOM 836 N N . THR A 1 104 ? -7.272 3.479 37.918 1.00 89.38 104 THR A N 1
ATOM 837 C CA . THR A 1 104 ? -6.195 2.602 38.423 1.00 89.38 104 THR A CA 1
ATOM 838 C C . THR A 1 104 ? -6.647 1.177 38.730 1.00 89.38 104 THR A C 1
ATOM 840 O O . THR A 1 104 ? -5.853 0.248 38.612 1.00 89.38 104 THR A O 1
ATOM 843 N N . THR A 1 105 ? -7.918 0.987 39.087 1.00 86.56 105 THR A N 1
ATOM 844 C CA . THR A 1 105 ? -8.484 -0.336 39.399 1.00 86.56 105 THR A CA 1
ATOM 845 C C . THR A 1 105 ? -8.768 -1.195 38.165 1.00 86.56 105 THR A C 1
ATOM 847 O O . THR A 1 105 ? -8.906 -2.408 38.300 1.00 86.56 105 THR A O 1
ATOM 850 N N . GLN A 1 106 ? -8.834 -0.588 36.977 1.00 88.56 106 GLN A N 1
ATOM 851 C CA . GLN A 1 106 ? -9.119 -1.268 35.707 1.00 88.56 106 GLN A CA 1
ATOM 852 C C . GLN A 1 106 ? -7.873 -1.452 34.833 1.00 88.56 106 GLN A C 1
ATOM 854 O O . GLN A 1 106 ? -7.905 -2.205 33.861 1.00 88.56 106 GLN A O 1
ATOM 859 N N . LEU A 1 107 ? -6.773 -0.773 35.167 1.00 92.75 107 LEU A N 1
ATOM 860 C CA . LEU A 1 107 ? -5.511 -0.888 34.449 1.00 92.75 107 LEU A CA 1
ATOM 861 C C . LEU A 1 107 ? -4.592 -1.959 35.061 1.00 92.75 107 LEU A C 1
ATOM 863 O O . LEU A 1 107 ? -4.532 -2.121 36.283 1.00 92.75 107 LEU A O 1
ATOM 867 N N . PRO A 1 108 ? -3.759 -2.622 34.240 1.00 94.06 108 PRO A N 1
ATOM 868 C CA . PRO A 1 108 ? -3.739 -2.586 32.772 1.00 94.06 108 PRO A CA 1
ATOM 869 C C . PRO A 1 108 ? -4.867 -3.424 32.145 1.00 94.06 108 PRO A C 1
ATOM 871 O O . PRO A 1 108 ? -5.257 -4.450 32.697 1.00 94.06 108 PRO A O 1
ATOM 874 N N . CYS A 1 109 ? -5.327 -3.019 30.960 1.00 95.56 109 CYS A N 1
ATOM 875 C CA . CYS A 1 109 ? -6.280 -3.787 30.156 1.00 95.56 109 CYS A CA 1
ATOM 876 C C . CYS A 1 109 ? -5.535 -4.797 29.273 1.00 95.56 109 CYS A C 1
ATOM 878 O O . CYS A 1 109 ? -4.683 -4.400 28.483 1.00 95.56 109 CYS A O 1
ATOM 880 N N . TRP A 1 110 ? -5.862 -6.086 29.368 1.00 95.62 110 TRP A N 1
ATOM 881 C CA . TRP A 1 110 ? -5.215 -7.139 28.568 1.00 95.62 110 TRP A CA 1
ATOM 882 C C . TRP A 1 110 ? -6.152 -7.769 27.544 1.00 95.62 110 TRP A C 1
ATOM 884 O O . TRP A 1 110 ? -5.693 -8.385 26.584 1.00 95.62 110 TRP A O 1
ATOM 894 N N . LEU A 1 111 ? -7.459 -7.634 27.749 1.00 95.50 111 LEU A N 1
ATOM 895 C CA . LEU A 1 111 ? -8.488 -8.200 26.893 1.00 95.50 111 LEU A CA 1
ATOM 896 C C . LEU A 1 111 ? -9.345 -7.094 26.259 1.00 95.50 111 LEU A C 1
ATOM 898 O O . LEU A 1 111 ? -9.511 -6.023 26.847 1.00 95.50 111 LEU A O 1
ATOM 902 N N . PRO A 1 112 ? -9.986 -7.367 25.105 1.00 94.19 112 PRO A N 1
ATOM 903 C CA . PRO A 1 112 ? -10.912 -6.420 24.479 1.00 94.19 112 PRO A CA 1
ATOM 904 C C . PRO A 1 112 ? -12.041 -5.983 25.431 1.00 94.19 112 PRO A C 1
ATOM 906 O O . PRO A 1 112 ? -12.446 -4.822 25.443 1.00 94.19 112 PRO A O 1
ATOM 909 N N . GLY A 1 113 ? -12.519 -6.910 26.270 1.00 93.12 113 GLY A N 1
ATOM 910 C CA . GLY A 1 113 ? -13.534 -6.638 27.291 1.00 93.12 113 GLY A CA 1
ATOM 911 C C . GLY A 1 113 ? -13.073 -5.669 28.382 1.00 93.12 113 GLY A C 1
ATOM 912 O O . GLY A 1 113 ? -13.880 -4.868 28.852 1.00 93.12 113 GLY A O 1
ATOM 913 N N . ASP A 1 114 ? -11.784 -5.676 28.736 1.00 94.62 114 ASP A N 1
ATOM 914 C CA . ASP A 1 114 ? -11.220 -4.744 29.721 1.00 94.62 114 ASP A CA 1
ATOM 915 C C . ASP A 1 114 ? -11.249 -3.314 29.171 1.00 94.62 114 ASP A C 1
ATOM 917 O O . ASP A 1 114 ? -11.663 -2.389 29.866 1.00 94.62 114 ASP A O 1
ATOM 921 N N . VAL A 1 115 ? -10.893 -3.143 27.889 1.00 95.19 115 VAL A N 1
ATOM 922 C CA . VAL A 1 115 ? -10.970 -1.847 27.197 1.00 95.19 115 VAL A CA 1
ATOM 923 C C . VAL A 1 115 ? -12.411 -1.352 27.158 1.00 95.19 115 VAL A C 1
ATOM 925 O O . VAL A 1 115 ? -12.683 -0.218 27.541 1.00 95.19 115 VAL A O 1
ATOM 928 N N . ALA A 1 116 ? -13.358 -2.198 26.744 1.00 94.44 116 ALA A N 1
ATOM 929 C CA . ALA A 1 116 ? -14.770 -1.824 26.717 1.00 94.44 116 ALA A CA 1
ATOM 930 C C . ALA A 1 116 ? -15.289 -1.418 28.109 1.00 94.44 116 ALA A C 1
ATOM 932 O O . ALA A 1 116 ? -16.021 -0.435 28.225 1.00 94.44 116 ALA A O 1
ATOM 933 N N . SER A 1 117 ? -14.865 -2.131 29.156 1.00 94.00 117 SER A N 1
ATOM 934 C CA . SER A 1 117 ? -15.235 -1.849 30.548 1.00 94.00 117 SER A CA 1
ATOM 935 C C . SER A 1 117 ? -14.633 -0.541 31.067 1.00 94.00 117 SER A C 1
ATOM 937 O O . SER A 1 117 ? -15.308 0.193 31.785 1.00 94.00 117 SER A O 1
ATOM 939 N N . LEU A 1 118 ? -13.388 -0.227 30.695 1.00 95.94 118 LEU A N 1
ATOM 940 C CA . LEU A 1 118 ? -12.726 1.040 31.020 1.00 95.94 118 LEU A CA 1
ATOM 941 C C . LEU A 1 118 ? -13.436 2.230 30.360 1.00 95.94 118 LEU A C 1
ATOM 943 O O . LEU A 1 118 ? -13.709 3.238 31.010 1.00 95.94 118 LEU A O 1
ATOM 947 N N . LEU A 1 119 ? -13.767 2.106 29.072 1.00 95.00 119 LEU A N 1
ATOM 948 C CA . LEU A 1 119 ? -14.486 3.145 28.332 1.00 95.00 119 LEU A CA 1
ATOM 949 C C . LEU A 1 119 ? -15.896 3.365 28.881 1.00 95.00 119 LEU A C 1
ATOM 951 O O . LEU A 1 119 ? -16.355 4.504 28.974 1.00 95.00 119 LEU A O 1
ATOM 955 N N . ASP A 1 120 ? -16.587 2.284 29.245 1.00 93.38 120 ASP A N 1
ATOM 956 C CA . ASP A 1 120 ? -17.904 2.379 29.863 1.00 93.38 120 ASP A CA 1
ATOM 957 C C . ASP A 1 120 ? -17.844 3.008 31.258 1.00 93.38 120 ASP A C 1
ATOM 959 O O . ASP A 1 120 ? -18.685 3.841 31.593 1.00 93.38 120 ASP A O 1
ATOM 963 N N . ASP A 1 121 ? -16.831 2.666 32.058 1.00 94.12 121 ASP A N 1
ATOM 964 C CA . ASP A 1 121 ? -16.632 3.274 33.370 1.00 94.12 121 ASP A CA 1
ATOM 965 C C . ASP A 1 121 ? -16.394 4.779 33.280 1.00 94.12 121 ASP A C 1
ATOM 967 O O . ASP A 1 121 ? -17.072 5.551 33.962 1.00 94.12 121 ASP A O 1
ATOM 971 N N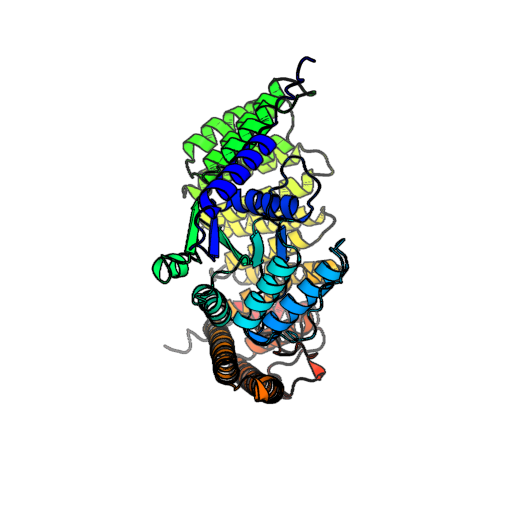 . PHE A 1 122 ? -15.536 5.205 32.353 1.00 94.25 122 PHE A N 1
ATOM 972 C CA . PHE A 1 122 ? -15.361 6.620 32.056 1.00 94.25 122 PHE A CA 1
ATOM 973 C C . PHE A 1 122 ? -16.670 7.281 31.617 1.00 94.25 122 PHE A C 1
ATOM 975 O O . PHE A 1 122 ? -17.018 8.357 32.105 1.00 94.25 122 PHE A O 1
ATOM 982 N N . ALA A 1 123 ? -17.422 6.646 30.713 1.00 92.25 123 ALA A N 1
ATOM 983 C CA . ALA A 1 123 ? -18.696 7.188 30.263 1.00 92.25 123 ALA A CA 1
ATOM 984 C C . ALA A 1 123 ? -19.655 7.376 31.445 1.00 92.25 123 ALA A C 1
ATOM 986 O O . ALA A 1 123 ? -20.191 8.472 31.627 1.00 92.25 123 ALA A O 1
ATOM 987 N N . ARG A 1 124 ? -19.812 6.350 32.299 1.00 91.00 124 ARG A N 1
ATOM 988 C CA . ARG A 1 124 ? -20.565 6.397 33.567 1.00 91.00 124 ARG A CA 1
ATOM 989 C C . ARG A 1 124 ? -20.121 7.540 34.467 1.00 91.00 124 ARG A C 1
ATOM 991 O O . ARG A 1 124 ? -20.985 8.272 34.942 1.00 91.00 124 ARG A O 1
ATOM 998 N N . TYR A 1 125 ? -18.819 7.729 34.630 1.00 92.44 125 TYR A N 1
ATOM 999 C CA . TYR A 1 125 ? -18.250 8.813 35.416 1.00 92.44 125 TYR A CA 1
ATOM 1000 C C . TYR A 1 125 ? -18.615 10.212 34.884 1.00 92.44 125 TYR A C 1
ATOM 1002 O O . TYR A 1 125 ? -19.031 11.067 35.664 1.00 92.44 125 TYR A O 1
ATOM 1010 N N . VAL A 1 126 ? -18.502 10.451 33.571 1.00 90.69 126 VAL A N 1
ATOM 1011 C CA . VAL A 1 126 ? -18.826 11.763 32.972 1.00 90.69 126 VAL A CA 1
ATOM 1012 C C . VAL A 1 126 ? -20.330 12.067 33.034 1.00 90.69 126 VAL A C 1
ATOM 1014 O O . VAL A 1 126 ? -20.728 13.232 33.053 1.00 90.69 126 VAL A O 1
ATOM 1017 N N . GLY A 1 127 ? -21.177 11.037 33.111 1.00 88.06 127 GLY A N 1
ATOM 1018 C CA . GLY A 1 127 ? -22.628 11.209 33.210 1.00 88.06 127 GLY A CA 1
ATOM 1019 C C . GLY A 1 127 ? -23.203 11.864 31.952 1.00 88.06 127 GLY A C 1
ATOM 1020 O O . GLY A 1 127 ? -22.852 11.471 30.843 1.00 88.06 127 GLY A O 1
ATOM 1021 N N . ASP A 1 128 ? -24.064 12.866 32.115 1.00 86.31 128 ASP A N 1
ATOM 1022 C CA . ASP A 1 128 ? -24.810 13.513 31.022 1.00 86.31 128 ASP A CA 1
ATOM 1023 C C . ASP A 1 128 ? -23.970 14.469 30.147 1.00 86.31 128 ASP A C 1
ATOM 1025 O O . ASP A 1 128 ? -24.516 15.193 29.316 1.00 86.31 128 ASP A O 1
ATOM 1029 N N . GLY A 1 129 ? -22.641 14.495 30.314 1.00 85.44 129 GLY A N 1
ATOM 1030 C CA . GLY A 1 129 ? -21.745 15.311 29.482 1.00 85.44 129 GLY A CA 1
ATOM 1031 C C . GLY A 1 129 ? -21.732 14.903 28.003 1.00 85.44 129 GLY A C 1
ATOM 1032 O O . GLY A 1 129 ? -21.411 15.721 27.145 1.00 85.44 129 GLY A O 1
ATOM 1033 N N . PHE A 1 130 ? -22.107 13.658 27.703 1.00 89.69 130 PHE A N 1
ATOM 1034 C CA . PHE A 1 130 ? -22.337 13.150 26.353 1.00 89.69 130 PHE A CA 1
ATOM 1035 C C . PHE A 1 130 ? -23.277 11.937 26.389 1.00 89.69 130 PHE A C 1
ATOM 1037 O O . PHE A 1 130 ? -23.427 11.269 27.415 1.00 89.69 130 PHE A O 1
ATOM 1044 N N . ARG A 1 131 ? -23.888 11.617 25.247 1.00 91.38 131 ARG A N 1
ATOM 1045 C CA . ARG A 1 131 ? -24.767 10.456 25.078 1.00 91.38 131 ARG A CA 1
ATOM 1046 C C . ARG A 1 131 ? -23.957 9.159 24.980 1.00 91.38 131 ARG A C 1
ATOM 1048 O O . ARG A 1 131 ? -24.119 8.295 25.840 1.00 91.38 131 ARG A O 1
ATOM 1055 N N . TYR A 1 132 ? -23.053 9.038 24.004 1.00 93.38 132 TYR A N 1
ATOM 1056 C CA . TYR A 1 132 ? -22.155 7.882 23.862 1.00 93.38 132 TYR A CA 1
ATOM 1057 C C . TYR A 1 132 ? -20.678 8.269 23.789 1.00 93.38 132 TYR A C 1
ATOM 1059 O O . TYR A 1 132 ? -20.329 9.345 23.307 1.00 93.38 132 TYR A O 1
ATOM 1067 N N . LEU A 1 133 ? -19.812 7.347 24.215 1.00 94.31 133 LEU A N 1
ATOM 1068 C CA . LEU A 1 133 ? -18.386 7.375 23.896 1.00 94.31 133 LEU A CA 1
ATOM 1069 C C . LEU A 1 133 ? -18.152 6.455 22.702 1.00 94.31 133 LEU A C 1
ATOM 1071 O O . LEU A 1 133 ? -18.391 5.254 22.794 1.00 94.31 133 LEU A O 1
ATOM 1075 N N . VAL A 1 134 ? -17.670 7.002 21.592 1.00 95.75 134 VAL A N 1
ATOM 1076 C CA . VAL A 1 134 ? -17.421 6.275 20.347 1.00 95.75 134 VAL A CA 1
ATOM 1077 C C . VAL A 1 134 ? -15.921 6.159 20.105 1.00 95.75 134 VAL A C 1
ATOM 1079 O O . VAL A 1 134 ? -15.249 7.150 19.818 1.00 95.75 134 VAL A O 1
ATOM 1082 N N . MET A 1 135 ? -15.395 4.939 20.174 1.00 96.31 135 MET A N 1
ATOM 1083 C CA . MET A 1 135 ? -14.007 4.640 19.836 1.00 96.31 135 MET A CA 1
ATOM 1084 C C . MET A 1 135 ? -13.888 4.174 18.382 1.00 96.31 135 MET A C 1
ATOM 1086 O O . MET A 1 135 ? -14.349 3.090 18.022 1.00 96.31 135 MET A O 1
ATOM 1090 N N . LEU A 1 136 ? -13.238 4.980 17.544 1.00 96.88 136 LEU A N 1
ATOM 1091 C CA . LEU A 1 136 ? -12.865 4.605 16.185 1.00 96.88 136 LEU A CA 1
ATOM 1092 C C . LEU A 1 136 ? -11.589 3.756 16.210 1.00 96.88 136 LEU A C 1
ATOM 1094 O O . LEU A 1 136 ? -10.508 4.245 16.550 1.00 96.88 136 LEU A O 1
ATOM 1098 N N . LEU A 1 137 ? -11.717 2.496 15.795 1.00 96.38 137 LEU A N 1
ATOM 1099 C CA . LEU A 1 137 ? -10.596 1.570 15.668 1.00 96.38 137 LEU A CA 1
ATOM 1100 C C . LEU A 1 137 ? -10.013 1.672 14.254 1.00 96.38 137 LEU A C 1
ATOM 1102 O O . LEU A 1 137 ? -10.582 1.133 13.303 1.00 96.38 137 LEU A O 1
ATOM 1106 N N . GLN A 1 138 ? -8.874 2.356 14.109 1.00 93.06 138 GLN A N 1
ATOM 1107 C CA . GLN A 1 138 ? -8.176 2.485 12.826 1.00 93.06 138 GLN A CA 1
ATOM 1108 C C . GLN A 1 138 ? -6.660 2.246 12.973 1.00 93.06 138 GLN A C 1
ATOM 1110 O O . GLN A 1 138 ? -5.881 3.186 12.777 1.00 93.06 138 GLN A O 1
ATOM 1115 N N . PRO A 1 139 ? -6.227 1.005 13.293 1.00 94.62 139 PRO A N 1
ATOM 1116 C CA . PRO A 1 139 ? -4.810 0.677 13.422 1.00 94.62 139 PRO A CA 1
ATOM 1117 C C . PRO A 1 139 ? -4.004 1.114 12.196 1.00 94.62 139 PRO A C 1
ATOM 1119 O O . PRO A 1 139 ? -4.442 0.930 11.058 1.00 94.62 139 PRO A O 1
ATOM 1122 N N . SER A 1 140 ? -2.820 1.686 12.415 1.00 93.31 140 SER A N 1
ATOM 1123 C CA . SER A 1 140 ? -1.931 2.117 11.323 1.00 93.31 140 SER A CA 1
ATOM 1124 C C . SER A 1 140 ? -1.320 0.943 10.550 1.00 93.31 140 SER A C 1
ATOM 1126 O O . SER A 1 140 ? -1.025 1.069 9.361 1.00 93.31 140 SER A O 1
ATOM 1128 N N . SER A 1 141 ? -1.175 -0.208 11.205 1.00 91.56 141 SER A N 1
ATOM 1129 C CA . SER A 1 141 ? -0.760 -1.479 10.614 1.00 91.56 141 SER A CA 1
ATOM 1130 C C . SER A 1 141 ? -1.392 -2.646 11.377 1.00 91.56 141 SER A C 1
ATOM 1132 O O . SER A 1 141 ? -1.798 -2.501 12.529 1.00 91.56 141 SER A O 1
ATOM 1134 N N . ILE 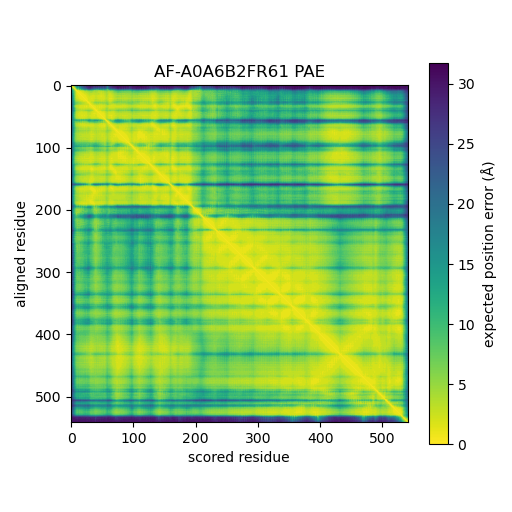A 1 142 ? -1.516 -3.804 10.722 1.00 91.75 142 ILE A N 1
ATOM 1135 C CA . ILE A 1 142 ? -2.069 -5.028 11.316 1.00 91.75 142 ILE A CA 1
ATOM 1136 C C . ILE A 1 142 ? -1.151 -6.191 10.941 1.00 91.75 142 ILE A C 1
ATOM 1138 O O . ILE A 1 142 ? -1.108 -6.582 9.772 1.00 91.75 142 ILE A O 1
ATOM 1142 N N . ILE A 1 143 ? -0.443 -6.758 11.923 1.00 86.88 143 ILE A N 1
ATOM 1143 C CA . ILE A 1 143 ? 0.442 -7.919 11.713 1.00 86.88 143 ILE A CA 1
ATOM 1144 C C . ILE A 1 143 ? -0.391 -9.172 11.408 1.00 86.88 143 ILE A C 1
ATOM 1146 O O . ILE A 1 143 ? -0.128 -9.902 10.450 1.00 86.88 143 ILE A O 1
ATOM 1150 N N . SER A 1 144 ? -1.443 -9.407 12.198 1.00 89.12 144 SER A N 1
ATOM 1151 C CA . SER A 1 144 ? -2.336 -10.559 12.058 1.00 89.12 144 SER A CA 1
ATOM 1152 C C . SER A 1 144 ? -3.780 -10.110 11.852 1.00 89.12 144 SER A C 1
ATOM 1154 O O . SER A 1 144 ? -4.493 -9.785 12.800 1.00 89.12 144 SER A O 1
ATOM 1156 N N . LYS A 1 145 ? -4.247 -10.143 10.594 1.00 89.06 145 LYS A N 1
ATOM 1157 C CA . LYS A 1 145 ? -5.651 -9.832 10.250 1.00 89.06 145 LYS A CA 1
ATOM 1158 C C . LYS A 1 145 ? -6.638 -10.724 11.000 1.00 89.06 145 LYS A C 1
ATOM 1160 O O . LYS A 1 145 ? -7.698 -10.267 11.409 1.00 89.06 145 LYS A O 1
ATOM 1165 N N . ARG A 1 146 ? -6.286 -12.000 11.182 1.00 89.56 146 ARG A N 1
ATOM 1166 C CA . ARG A 1 146 ? -7.112 -12.959 11.919 1.00 89.56 146 ARG A CA 1
ATOM 1167 C C . ARG A 1 146 ? -7.275 -12.546 13.380 1.00 89.56 146 ARG A C 1
ATOM 1169 O O . ARG A 1 146 ? -8.400 -12.507 13.855 1.00 89.56 146 ARG A O 1
ATOM 1176 N N . SER A 1 147 ? -6.171 -12.220 14.048 1.00 93.31 147 SER A N 1
ATOM 1177 C CA . SER A 1 147 ? -6.189 -11.786 15.448 1.00 93.31 147 SER A CA 1
ATOM 1178 C C . SER A 1 147 ? -6.999 -10.497 15.626 1.00 93.31 147 SER A C 1
ATOM 1180 O O . SER A 1 147 ? -7.891 -10.442 16.468 1.00 93.31 147 SER A O 1
ATOM 1182 N N . PHE A 1 148 ? -6.812 -9.507 14.743 1.00 94.69 148 PHE A N 1
ATOM 1183 C CA . PHE A 1 148 ? -7.605 -8.277 14.794 1.00 94.69 148 PHE A CA 1
ATOM 1184 C C . PHE A 1 148 ? -9.107 -8.526 14.581 1.00 94.69 148 PHE A C 1
ATOM 1186 O O . PHE A 1 148 ? -9.940 -7.955 15.284 1.00 94.69 148 PHE A O 1
ATOM 1193 N N . ASN A 1 149 ? -9.474 -9.424 13.661 1.00 93.69 149 ASN A N 1
ATOM 1194 C CA . ASN A 1 149 ? -10.868 -9.835 13.490 1.00 93.69 149 ASN A CA 1
ATOM 1195 C C . ASN A 1 149 ? -11.425 -10.496 14.759 1.00 93.69 149 ASN A C 1
ATOM 1197 O O . ASN A 1 149 ? -12.549 -10.188 15.155 1.00 93.69 149 ASN A O 1
ATOM 1201 N N . ASP A 1 150 ? -10.651 -11.365 15.411 1.00 93.19 150 ASP A N 1
ATOM 1202 C CA . ASP A 1 150 ? -11.047 -12.012 16.665 1.00 93.19 150 ASP A CA 1
ATOM 1203 C C . ASP A 1 150 ? -11.209 -10.976 17.801 1.00 93.19 150 ASP A C 1
ATOM 1205 O O . ASP A 1 150 ? -12.192 -11.038 18.541 1.00 93.19 150 ASP A O 1
ATOM 1209 N N . PHE A 1 151 ? -10.333 -9.966 17.881 1.00 95.38 151 PHE A N 1
ATOM 1210 C CA . PHE A 1 151 ? -10.440 -8.831 18.812 1.00 95.38 151 PHE A CA 1
ATOM 1211 C C . PHE A 1 151 ? -11.748 -8.052 18.627 1.00 95.38 151 PHE A C 1
ATOM 1213 O O . PHE A 1 151 ? -12.500 -7.854 19.581 1.00 95.38 151 PHE A O 1
ATOM 1220 N N . VAL A 1 152 ? -12.066 -7.649 17.393 1.00 95.06 152 VAL A N 1
ATOM 1221 C CA . VAL A 1 152 ? -13.307 -6.913 17.097 1.00 95.06 152 VAL A CA 1
ATOM 1222 C C . VAL A 1 152 ? -14.539 -7.797 17.320 1.00 95.06 152 VAL A C 1
ATOM 1224 O O . VAL A 1 152 ? -15.556 -7.341 17.846 1.00 95.06 152 VAL A O 1
ATOM 1227 N N . GLY A 1 153 ? -14.447 -9.082 16.972 1.00 94.31 153 GLY A N 1
ATOM 1228 C CA . GLY A 1 153 ? -15.491 -10.063 17.248 1.00 94.31 153 GLY A CA 1
ATOM 1229 C C . GLY A 1 153 ? -15.766 -10.222 18.746 1.00 94.31 153 GLY A C 1
ATOM 1230 O O . GLY A 1 153 ? -16.927 -10.352 19.129 1.00 94.31 153 GLY A O 1
ATOM 1231 N N . ALA A 1 154 ? -14.731 -10.165 19.588 1.00 92.94 154 ALA A N 1
ATOM 1232 C CA . ALA A 1 154 ? -14.870 -10.205 21.040 1.00 92.94 154 ALA A CA 1
ATOM 1233 C C . ALA A 1 154 ? -15.576 -8.957 21.592 1.00 92.94 154 ALA A C 1
ATOM 1235 O O . ALA A 1 154 ? -16.425 -9.097 22.466 1.00 92.94 154 ALA A O 1
ATOM 1236 N N . LEU A 1 155 ? -15.309 -7.765 21.041 1.00 92.38 155 LEU A N 1
ATOM 1237 C CA . LEU A 1 155 ? -16.043 -6.541 21.400 1.00 92.38 155 LEU A CA 1
ATOM 1238 C C . LEU A 1 155 ? -17.538 -6.636 21.059 1.00 92.38 155 LEU A C 1
ATOM 1240 O O . LEU A 1 155 ? -18.376 -6.158 21.820 1.00 92.38 155 LEU A O 1
ATOM 1244 N N . CYS A 1 156 ? -17.885 -7.274 19.935 1.00 90.88 156 CYS A N 1
ATOM 1245 C CA . CYS A 1 156 ? -19.282 -7.475 19.531 1.00 90.88 156 CYS A CA 1
ATOM 1246 C C . CYS A 1 156 ? -20.028 -8.471 20.428 1.00 90.88 156 CYS A C 1
ATOM 1248 O O . CYS A 1 156 ? -21.244 -8.372 20.561 1.00 90.88 156 CYS A O 1
ATOM 1250 N N . ALA A 1 157 ? -19.318 -9.438 21.014 1.00 88.44 157 ALA A N 1
ATOM 1251 C CA . ALA A 1 157 ? -19.898 -10.478 21.861 1.00 88.44 157 ALA A CA 1
ATOM 1252 C C . ALA A 1 157 ? -20.195 -10.011 23.301 1.00 88.44 157 ALA A C 1
ATOM 1254 O O . ALA A 1 157 ? -20.706 -10.791 24.102 1.00 88.44 157 ALA A O 1
ATOM 1255 N N . LEU A 1 158 ? -19.871 -8.763 23.649 1.00 85.06 158 LEU A N 1
ATOM 1256 C CA . LEU A 1 158 ? -20.198 -8.186 24.952 1.00 85.06 158 LEU A CA 1
ATOM 1257 C C . LEU A 1 158 ? -21.700 -7.863 25.020 1.00 85.06 158 LEU A C 1
ATOM 1259 O O . LEU A 1 158 ? -22.258 -7.254 24.107 1.00 85.06 158 LEU A O 1
ATOM 1263 N N . HIS A 1 159 ? -22.357 -8.274 26.107 1.00 68.12 159 HIS A N 1
ATOM 1264 C CA . HIS A 1 159 ? -23.818 -8.207 26.257 1.00 68.12 159 HIS A CA 1
ATOM 1265 C C . HIS A 1 159 ? -24.309 -7.110 27.215 1.00 68.12 159 HIS A C 1
ATOM 1267 O O . HIS A 1 159 ? -25.517 -6.976 27.412 1.00 68.12 159 HIS A O 1
ATOM 1273 N N . ASP A 1 160 ? -23.403 -6.324 27.794 1.00 68.06 160 ASP A N 1
ATOM 1274 C CA . ASP A 1 160 ? -23.753 -5.339 28.816 1.00 68.06 160 ASP A CA 1
ATOM 1275 C C . ASP A 1 160 ? -24.346 -4.062 28.217 1.00 68.06 160 ASP A C 1
ATOM 1277 O O . ASP A 1 160 ? -23.988 -3.632 27.113 1.00 68.06 160 ASP A O 1
ATOM 1281 N N . ASP A 1 161 ? -25.247 -3.430 28.972 1.00 72.94 161 ASP A N 1
ATOM 1282 C CA . ASP A 1 161 ? -25.823 -2.148 28.592 1.00 72.94 161 ASP A CA 1
ATOM 1283 C C . ASP A 1 161 ? -24.846 -0.990 28.837 1.00 72.94 161 ASP A C 1
ATOM 1285 O O . ASP A 1 161 ? -24.909 -0.286 29.841 1.00 72.94 161 ASP A O 1
ATOM 1289 N N . THR A 1 162 ? -23.869 -0.851 27.941 1.00 82.88 162 THR A N 1
ATOM 1290 C CA . THR A 1 162 ? -22.792 0.143 28.048 1.00 82.88 162 THR A CA 1
ATOM 1291 C C . THR A 1 162 ? -23.121 1.458 27.333 1.00 82.88 162 THR A C 1
ATOM 1293 O O . THR A 1 162 ? -23.996 1.517 26.467 1.00 82.88 162 THR A O 1
ATOM 1296 N N . ARG A 1 163 ? -22.386 2.537 27.611 1.00 89.56 163 ARG A N 1
ATOM 1297 C CA . ARG A 1 163 ? -22.372 3.766 26.784 1.00 89.56 163 ARG A CA 1
ATOM 1298 C C . ARG A 1 163 ? -21.166 3.861 25.852 1.00 89.56 163 ARG A C 1
ATOM 1300 O O . ARG A 1 163 ? -21.119 4.746 24.999 1.00 89.56 163 ARG A O 1
ATOM 1307 N N . ALA A 1 164 ? -20.237 2.916 25.962 1.00 92.31 164 ALA A N 1
ATOM 1308 C CA . ALA A 1 164 ? -19.164 2.729 24.998 1.00 92.31 164 ALA A CA 1
ATOM 1309 C C . ALA A 1 164 ? -19.705 2.130 23.685 1.00 92.31 164 ALA A C 1
ATOM 1311 O O . ALA A 1 164 ? -20.543 1.223 23.687 1.00 92.31 164 ALA A O 1
ATOM 1312 N N . ARG A 1 165 ? -19.236 2.654 22.554 1.00 94.44 165 ARG A N 1
ATOM 1313 C CA . ARG A 1 165 ? -19.523 2.208 21.186 1.00 94.44 165 ARG A CA 1
ATOM 1314 C C . ARG A 1 165 ? -18.220 2.138 20.405 1.00 94.44 165 ARG A C 1
ATOM 1316 O O . ARG A 1 165 ? -17.301 2.913 20.658 1.00 94.44 165 ARG A O 1
ATOM 1323 N N . PHE A 1 166 ? -18.161 1.252 19.422 1.00 96.00 166 PHE A N 1
ATOM 1324 C CA . PHE A 1 166 ? -17.006 1.125 18.539 1.00 96.00 166 PHE A CA 1
ATOM 1325 C C . PHE A 1 166 ? -17.394 1.467 17.109 1.00 96.00 166 PHE A C 1
ATOM 1327 O O . PHE A 1 166 ? -18.477 1.112 16.644 1.00 96.00 166 PHE A O 1
ATOM 1334 N N . ALA A 1 167 ? -16.502 2.150 16.405 1.00 97.25 167 ALA A N 1
ATOM 1335 C CA . ALA A 1 167 ? -16.658 2.459 14.997 1.00 97.25 167 ALA A CA 1
ATOM 1336 C C . ALA A 1 167 ? -15.552 1.795 14.175 1.00 97.25 167 ALA A C 1
ATOM 1338 O O . ALA A 1 167 ? -14.388 1.756 14.579 1.00 97.25 167 ALA A O 1
ATOM 1339 N N . LEU A 1 168 ? -15.941 1.296 13.007 1.00 97.12 168 LEU A N 1
ATOM 1340 C CA . LEU A 1 168 ? -15.071 0.732 11.981 1.00 97.12 168 LEU A CA 1
ATOM 1341 C C . LEU A 1 168 ? -15.392 1.408 10.652 1.00 97.12 168 LEU A C 1
ATOM 1343 O O . LEU A 1 168 ? -16.518 1.857 10.441 1.00 97.12 168 LEU A O 1
ATOM 1347 N N . ILE A 1 169 ? -14.420 1.450 9.747 1.00 95.50 169 ILE A N 1
ATOM 1348 C CA . ILE A 1 169 ? -14.602 1.985 8.395 1.00 95.50 169 ILE A CA 1
ATOM 1349 C C . ILE A 1 169 ? -14.260 0.880 7.395 1.00 95.50 169 ILE A C 1
ATOM 1351 O O . ILE A 1 169 ? -13.217 0.234 7.517 1.00 95.50 169 ILE A O 1
ATOM 1355 N N . ASP A 1 170 ? -15.135 0.660 6.416 1.00 95.19 170 ASP A N 1
ATOM 1356 C CA . ASP A 1 170 ? -14.853 -0.136 5.218 1.00 95.19 170 ASP A CA 1
ATOM 1357 C C . ASP A 1 170 ? -15.427 0.528 3.959 1.00 95.19 170 ASP A C 1
ATOM 1359 O O . ASP A 1 170 ? -15.924 1.661 3.995 1.00 95.19 170 ASP A O 1
ATOM 1363 N N . THR A 1 171 ? -15.299 -0.158 2.822 1.00 94.06 171 THR A N 1
ATOM 1364 C CA . THR A 1 171 ? -15.771 0.351 1.534 1.00 94.06 171 THR A CA 1
ATOM 1365 C C . THR A 1 171 ? -16.901 -0.483 0.959 1.00 94.06 171 THR A C 1
ATOM 1367 O O . THR A 1 171 ? -17.111 -1.629 1.347 1.00 94.06 171 THR A O 1
ATOM 1370 N N . GLN A 1 172 ? -17.651 0.090 0.019 1.00 91.44 172 GLN A N 1
ATOM 1371 C CA . GLN A 1 172 ? -18.638 -0.673 -0.749 1.00 91.44 172 GLN A CA 1
ATOM 1372 C C . GLN A 1 172 ? -17.961 -1.698 -1.670 1.00 91.44 172 GLN A C 1
ATOM 1374 O O . GLN A 1 172 ? -18.488 -2.789 -1.872 1.00 91.44 172 GLN A O 1
ATOM 1379 N N . GLU A 1 173 ? -16.796 -1.346 -2.213 1.00 90.44 173 GLU A N 1
ATOM 1380 C CA . GLU A 1 173 ? -16.006 -2.172 -3.124 1.00 90.44 173 GLU A CA 1
ATOM 1381 C C . GLU A 1 173 ? -15.254 -3.304 -2.405 1.00 90.44 173 GLU A C 1
ATOM 1383 O O . GLU A 1 173 ? -15.094 -4.387 -2.963 1.00 90.44 173 GLU A O 1
ATOM 1388 N N . ASP A 1 174 ? -14.829 -3.060 -1.166 1.00 93.06 174 ASP A N 1
ATOM 1389 C CA . ASP A 1 174 ? -14.213 -4.020 -0.247 1.00 93.06 174 ASP A CA 1
ATOM 1390 C C . ASP A 1 174 ? -14.908 -3.939 1.130 1.00 93.06 174 ASP A C 1
ATOM 1392 O O . ASP A 1 174 ? -14.467 -3.189 2.017 1.00 93.06 174 ASP A O 1
ATOM 1396 N N . PRO A 1 175 ? -16.037 -4.655 1.308 1.00 94.62 175 PRO A N 1
ATOM 1397 C CA . PRO A 1 175 ? -16.828 -4.652 2.536 1.00 94.62 175 PRO A CA 1
ATOM 1398 C C . PRO A 1 175 ? -16.203 -5.564 3.603 1.00 94.62 175 PRO A C 1
ATOM 1400 O O . PRO A 1 175 ? -16.791 -6.567 4.020 1.00 94.62 175 PRO A O 1
ATOM 1403 N N . ALA A 1 176 ? -14.994 -5.212 4.047 1.00 93.06 176 ALA A N 1
ATOM 1404 C CA . ALA A 1 176 ? -14.156 -6.018 4.936 1.00 93.06 176 ALA A CA 1
ATOM 1405 C C . ALA A 1 176 ? -14.849 -6.454 6.243 1.00 93.06 176 ALA A C 1
ATOM 1407 O O . ALA A 1 176 ? -14.510 -7.502 6.796 1.00 93.06 176 ALA A O 1
ATOM 1408 N N . TRP A 1 177 ? -15.841 -5.693 6.723 1.00 95.94 177 TRP A N 1
ATOM 1409 C CA . TRP A 1 177 ? -16.549 -5.951 7.981 1.00 95.94 177 TRP A CA 1
ATOM 1410 C C . TRP A 1 177 ? -17.932 -6.583 7.809 1.00 95.94 177 TRP A C 1
ATOM 1412 O O . TRP A 1 177 ? -18.652 -6.741 8.793 1.00 95.94 177 TRP A O 1
ATOM 1422 N N . GLN A 1 178 ? -18.325 -6.986 6.594 1.00 96.06 178 GLN A N 1
ATOM 1423 C CA . GLN A 1 178 ? -19.641 -7.602 6.367 1.00 96.06 178 GLN A CA 1
ATOM 1424 C C . GLN A 1 178 ? -19.882 -8.821 7.268 1.00 96.06 178 GLN A C 1
ATOM 1426 O O . GLN A 1 178 ? -20.962 -8.971 7.834 1.00 96.06 178 GLN A O 1
ATOM 1431 N N . TRP A 1 179 ? -18.847 -9.636 7.481 1.00 95.44 179 TRP A N 1
ATOM 1432 C CA . TRP A 1 179 ? -18.926 -10.825 8.326 1.00 95.44 179 TRP A CA 1
ATOM 1433 C C . TRP A 1 179 ? -19.342 -10.519 9.778 1.00 95.44 179 TRP A C 1
ATOM 1435 O O . TRP A 1 179 ? -19.960 -11.369 10.416 1.00 95.44 179 TRP A O 1
ATOM 1445 N N . LEU A 1 180 ? -19.034 -9.325 10.309 1.00 95.62 180 LEU A N 1
ATOM 1446 C CA . LEU A 1 180 ? -19.471 -8.904 11.646 1.00 95.62 180 LEU A CA 1
ATOM 1447 C C . LEU A 1 180 ? -20.974 -8.652 11.675 1.00 95.62 180 LEU A C 1
ATOM 1449 O O . LEU A 1 180 ? -21.645 -9.114 12.591 1.00 95.62 180 LEU A O 1
ATOM 1453 N N . ALA A 1 181 ? -21.497 -7.950 10.667 1.00 95.00 181 ALA A N 1
ATOM 1454 C CA . ALA A 1 181 ? -22.925 -7.675 10.552 1.00 95.00 181 ALA A CA 1
ATOM 1455 C C . ALA A 1 181 ? -23.739 -8.964 10.369 1.00 95.00 181 ALA A C 1
ATOM 1457 O O . ALA A 1 181 ? -24.808 -9.097 10.959 1.00 95.00 181 ALA A O 1
ATOM 1458 N N . ASP A 1 182 ? -23.205 -9.927 9.614 1.00 96.44 182 ASP A N 1
ATOM 1459 C CA . ASP A 1 182 ? -23.850 -11.224 9.397 1.00 96.44 182 ASP A CA 1
ATOM 1460 C C . ASP A 1 182 ? -23.825 -12.099 10.664 1.00 96.44 182 ASP A C 1
ATOM 1462 O O . ASP A 1 182 ? -24.786 -12.814 10.950 1.00 96.44 182 ASP A O 1
ATOM 1466 N N . ARG A 1 183 ? -22.729 -12.050 11.437 1.00 95.88 183 ARG A N 1
ATOM 1467 C CA . ARG A 1 183 ? -22.541 -12.868 12.648 1.00 95.88 183 ARG A CA 1
ATOM 1468 C C . ARG A 1 183 ? -23.207 -12.282 13.895 1.00 95.88 183 ARG A C 1
ATOM 1470 O O . ARG A 1 183 ? -23.676 -13.050 14.731 1.00 95.88 183 ARG A O 1
ATOM 1477 N N . TYR A 1 184 ? -23.236 -10.957 14.025 1.00 94.38 184 TYR A N 1
ATOM 1478 C CA . TYR A 1 184 ? -23.742 -10.225 15.192 1.00 94.38 184 TYR A CA 1
ATOM 1479 C C . TYR A 1 184 ? -24.789 -9.168 14.783 1.00 94.38 184 TYR A C 1
ATOM 1481 O O . TYR A 1 184 ? -24.615 -7.977 15.058 1.00 94.38 184 TYR A O 1
ATOM 1489 N N . PRO A 1 185 ? -25.893 -9.558 14.113 1.00 93.75 185 PRO A N 1
ATOM 1490 C CA . PRO A 1 185 ? -26.853 -8.611 13.537 1.00 93.75 185 PRO A CA 1
ATOM 1491 C C . PRO A 1 185 ? -27.577 -7.758 14.586 1.00 93.75 185 PRO A C 1
ATOM 1493 O O . PRO A 1 185 ? -28.072 -6.678 14.272 1.00 93.75 185 PRO A O 1
ATOM 1496 N N . GLU A 1 186 ? -27.648 -8.208 15.837 1.00 92.06 186 GLU A N 1
ATOM 1497 C CA . GLU A 1 186 ? -28.273 -7.460 16.932 1.00 92.06 186 GLU A CA 1
ATOM 1498 C C . GLU A 1 186 ? -27.347 -6.378 17.505 1.00 92.06 186 GLU A C 1
ATOM 1500 O O . GLU A 1 186 ? -27.840 -5.330 17.921 1.00 92.06 186 GLU A O 1
ATOM 1505 N N . GLN A 1 187 ? -26.027 -6.596 17.460 1.00 93.12 187 GLN A N 1
ATOM 1506 C CA . GLN A 1 187 ? -25.002 -5.718 18.039 1.00 93.12 187 GLN A CA 1
ATOM 1507 C C . GLN A 1 187 ? -24.312 -4.828 16.997 1.00 93.12 187 GLN A C 1
ATOM 1509 O O . GLN A 1 187 ? -23.726 -3.806 17.350 1.00 93.12 187 GLN A O 1
ATOM 1514 N N . VAL A 1 188 ? -24.377 -5.186 15.715 1.00 95.25 188 VAL A N 1
ATOM 1515 C CA . VAL A 1 188 ? -23.691 -4.473 14.631 1.00 95.25 188 VAL A CA 1
ATOM 1516 C C . VAL A 1 188 ? -24.690 -3.698 13.779 1.00 95.25 188 VAL A C 1
ATOM 1518 O O . VAL A 1 188 ? -25.794 -4.166 13.488 1.00 95.25 188 VAL A O 1
ATOM 1521 N N . GLN A 1 189 ? -24.304 -2.495 13.366 1.00 95.81 189 GLN A N 1
ATOM 1522 C CA . GLN A 1 189 ? -25.081 -1.656 12.465 1.00 95.81 189 GLN A CA 1
ATOM 1523 C C . GLN A 1 189 ? -24.199 -1.105 11.349 1.00 95.81 189 GLN A C 1
ATOM 1525 O O . GLN A 1 189 ? -23.156 -0.511 11.606 1.00 95.81 189 GLN A O 1
ATOM 1530 N N . ILE A 1 190 ? -24.641 -1.267 10.102 1.00 96.38 190 ILE A N 1
ATOM 1531 C CA . ILE A 1 190 ? -23.977 -0.659 8.946 1.00 96.38 190 ILE A CA 1
ATOM 1532 C C . ILE A 1 190 ? -24.607 0.711 8.694 1.00 96.38 190 ILE A C 1
ATOM 1534 O O . ILE A 1 190 ? -25.828 0.830 8.562 1.00 96.38 190 ILE A O 1
ATOM 1538 N N . ILE A 1 191 ? -23.766 1.735 8.606 1.00 95.19 191 ILE A N 1
ATOM 1539 C CA . ILE A 1 191 ? -24.108 3.077 8.144 1.00 95.19 191 ILE A CA 1
ATOM 1540 C C . ILE A 1 191 ? -23.613 3.176 6.706 1.00 95.19 191 ILE A C 1
ATOM 1542 O O . ILE A 1 191 ? -22.417 3.323 6.457 1.00 95.19 191 ILE A O 1
ATOM 1546 N N . SER A 1 192 ? -24.536 3.045 5.754 1.00 90.38 192 SER A N 1
ATOM 1547 C CA . SER A 1 192 ? -24.218 3.195 4.333 1.00 90.38 192 SER A CA 1
ATOM 1548 C C . SER A 1 192 ? -24.253 4.667 3.960 1.00 90.38 192 SER A C 1
ATOM 1550 O O . SER A 1 192 ? -25.288 5.319 4.075 1.00 90.38 192 SER A O 1
ATOM 1552 N N . ILE A 1 193 ? -23.121 5.183 3.501 1.00 85.94 193 ILE A N 1
ATOM 1553 C CA . ILE A 1 193 ? -23.006 6.559 3.046 1.00 85.94 193 ILE A CA 1
ATOM 1554 C C . ILE A 1 193 ? -23.149 6.567 1.535 1.00 85.94 193 ILE A C 1
ATOM 1556 O O . ILE A 1 193 ? -22.272 6.093 0.815 1.00 85.94 193 ILE A O 1
ATOM 1560 N N . ASP A 1 194 ? -24.239 7.157 1.061 1.00 75.06 194 ASP A N 1
ATOM 1561 C CA . ASP A 1 194 ? -24.371 7.517 -0.342 1.00 75.06 194 ASP A CA 1
ATOM 1562 C C . ASP A 1 194 ? -23.725 8.894 -0.549 1.00 75.06 194 ASP A C 1
ATOM 1564 O O . ASP A 1 194 ? -24.314 9.957 -0.315 1.00 75.06 194 ASP A O 1
ATOM 1568 N N . ALA A 1 195 ? -22.427 8.877 -0.837 1.00 66.38 195 ALA A N 1
ATOM 1569 C CA . ALA A 1 195 ? -21.659 10.068 -1.154 1.00 66.38 195 ALA A CA 1
ATOM 1570 C C . ALA A 1 195 ? -20.786 9.777 -2.368 1.00 66.38 195 ALA A C 1
ATOM 1572 O O . ALA A 1 195 ? -19.771 9.094 -2.263 1.00 66.38 195 ALA A O 1
ATOM 1573 N N . SER A 1 196 ? -21.148 10.340 -3.519 1.00 67.56 196 SER A N 1
ATOM 1574 C CA . SER A 1 196 ? -20.232 10.412 -4.650 1.00 67.56 196 SER A CA 1
ATOM 1575 C C . SER A 1 196 ? -19.322 11.625 -4.474 1.00 67.56 196 SER A C 1
ATOM 1577 O O . SER A 1 196 ? -19.782 12.769 -4.525 1.00 67.56 196 SER A O 1
ATOM 1579 N N . GLN A 1 197 ? -18.011 11.412 -4.319 1.00 65.75 197 GLN A N 1
ATOM 1580 C CA . GLN A 1 197 ? -17.057 12.529 -4.360 1.00 65.75 197 GLN A CA 1
ATOM 1581 C C . GLN A 1 197 ? -17.102 13.282 -5.689 1.00 65.75 197 GLN A C 1
ATOM 1583 O O . GLN A 1 197 ? -16.770 14.463 -5.729 1.00 65.75 197 GLN A O 1
ATOM 1588 N N . GLY A 1 198 ? -17.570 12.646 -6.766 1.00 68.44 198 GLY A N 1
ATOM 1589 C CA . GLY A 1 198 ? -17.798 13.324 -8.035 1.00 68.44 198 GLY A CA 1
ATOM 1590 C C . GLY A 1 198 ? -18.899 14.372 -7.984 1.00 68.44 198 GLY A C 1
ATOM 1591 O O . GLY A 1 198 ? -18.742 15.461 -8.537 1.00 68.44 198 GLY A O 1
ATOM 1592 N N . GLU A 1 199 ? -19.996 14.078 -7.296 1.00 73.81 199 GLU A N 1
ATOM 1593 C CA . GLU A 1 199 ? -21.078 15.042 -7.101 1.00 73.81 199 GLU A CA 1
ATOM 1594 C C . GLU A 1 199 ? -20.649 16.171 -6.171 1.00 73.81 199 GLU A C 1
ATOM 1596 O O . GLU A 1 199 ? -20.872 17.338 -6.492 1.00 73.81 199 GLU A O 1
ATOM 1601 N N . LEU A 1 200 ? -19.947 15.841 -5.083 1.00 76.75 200 LEU A N 1
ATOM 1602 C CA . LEU A 1 200 ? -19.397 16.843 -4.176 1.00 76.75 200 LEU A CA 1
ATOM 1603 C C . LEU A 1 200 ? -18.389 17.756 -4.896 1.00 76.75 200 LEU A C 1
ATOM 1605 O O . LEU A 1 200 ? -18.476 18.976 -4.782 1.00 76.75 200 LEU A O 1
ATOM 1609 N N . ALA A 1 201 ? -17.487 17.198 -5.709 1.00 74.88 201 ALA A N 1
ATOM 1610 C CA . ALA A 1 201 ? -16.530 17.968 -6.504 1.00 74.88 201 ALA A CA 1
ATOM 1611 C C . ALA A 1 201 ? -17.227 18.895 -7.512 1.00 74.88 201 ALA A C 1
ATOM 1613 O O . ALA A 1 201 ? -16.842 20.058 -7.651 1.00 74.88 201 ALA A O 1
ATOM 1614 N N . ARG A 1 202 ? -18.284 18.417 -8.186 1.00 78.62 202 ARG A N 1
ATOM 1615 C CA . ARG A 1 202 ? -19.111 19.249 -9.076 1.00 78.62 202 ARG A CA 1
ATOM 1616 C C . ARG A 1 202 ? -19.768 20.402 -8.322 1.00 78.62 202 ARG A C 1
ATOM 1618 O O . ARG A 1 202 ? -19.732 21.532 -8.805 1.00 78.62 202 ARG A O 1
ATOM 1625 N N . GLN A 1 203 ? -20.354 20.132 -7.156 1.00 78.44 203 GLN A N 1
ATOM 1626 C CA . GLN A 1 203 ? -20.997 21.155 -6.332 1.00 78.44 203 GLN A CA 1
ATOM 1627 C C . GLN A 1 203 ? -19.986 22.199 -5.847 1.00 78.44 203 GLN A C 1
ATOM 1629 O O . GLN A 1 203 ? -20.225 23.388 -6.034 1.00 78.44 203 GLN A O 1
ATOM 1634 N N . ILE A 1 204 ? -18.820 21.774 -5.344 1.00 76.44 204 ILE A N 1
ATOM 1635 C CA . ILE A 1 204 ? -17.740 22.681 -4.924 1.00 76.44 204 ILE A CA 1
ATOM 1636 C C . ILE A 1 204 ? -17.324 23.594 -6.079 1.00 76.44 204 ILE A C 1
ATOM 1638 O O . ILE A 1 204 ? -17.255 24.807 -5.899 1.00 76.44 204 ILE A O 1
ATOM 1642 N N . ILE A 1 205 ? -17.086 23.053 -7.278 1.00 79.94 205 ILE A N 1
ATOM 1643 C CA . ILE A 1 205 ? -16.683 23.864 -8.439 1.00 79.94 205 ILE A CA 1
ATOM 1644 C C . ILE A 1 205 ? -17.765 24.875 -8.822 1.00 79.94 205 ILE A C 1
ATOM 1646 O O . ILE A 1 205 ? -17.439 26.011 -9.152 1.00 79.94 205 ILE A O 1
ATOM 1650 N N . ASN A 1 206 ? -19.036 24.477 -8.775 1.00 78.31 206 ASN A N 1
ATOM 1651 C CA . ASN A 1 206 ? -20.152 25.351 -9.135 1.00 78.31 206 ASN A CA 1
ATOM 1652 C C . ASN A 1 206 ? -20.418 26.447 -8.094 1.00 78.31 206 ASN A C 1
ATOM 1654 O O . ASN A 1 206 ? -20.925 27.508 -8.450 1.00 78.31 206 ASN A O 1
ATOM 1658 N N . GLU A 1 207 ? -20.087 26.195 -6.829 1.00 78.31 207 GLU A N 1
ATOM 1659 C CA . GLU A 1 207 ? -20.315 27.115 -5.710 1.00 78.31 207 GLU A CA 1
ATOM 1660 C C . GLU A 1 207 ? -19.089 27.983 -5.390 1.00 78.31 207 GLU A C 1
ATOM 1662 O O . GLU A 1 207 ? -19.219 29.003 -4.715 1.00 78.31 207 GLU A O 1
ATOM 1667 N N . THR A 1 208 ? -17.904 27.624 -5.899 1.00 72.44 208 THR A N 1
ATOM 1668 C CA . THR A 1 208 ? -16.674 28.406 -5.717 1.00 72.44 208 THR A CA 1
ATOM 1669 C C . THR A 1 208 ? -16.708 29.666 -6.591 1.00 72.44 208 THR A C 1
ATOM 1671 O O . THR A 1 208 ? -16.791 29.557 -7.820 1.00 72.44 208 THR A O 1
ATOM 1674 N N . PRO A 1 209 ? -16.576 30.874 -6.012 1.00 70.31 209 PRO A N 1
ATOM 1675 C CA . PRO A 1 209 ? -16.454 32.103 -6.788 1.00 70.31 209 PRO A CA 1
ATOM 1676 C C . PRO A 1 209 ? -15.238 32.048 -7.729 1.00 70.31 209 PRO A C 1
ATOM 1678 O O . PRO A 1 209 ? -14.113 31.815 -7.293 1.00 70.31 209 PRO A O 1
ATOM 1681 N N . THR A 1 210 ? -15.448 32.276 -9.029 1.00 69.88 210 THR A N 1
ATOM 1682 C CA . THR A 1 210 ? -14.371 32.328 -10.035 1.00 69.88 210 THR A CA 1
ATOM 1683 C C . THR A 1 210 ? -13.920 33.768 -10.267 1.00 69.88 210 THR A C 1
ATOM 1685 O O . THR A 1 210 ? -14.723 34.647 -10.575 1.00 69.88 210 THR A O 1
ATOM 1688 N N . THR A 1 211 ? -12.617 34.008 -10.134 1.00 72.69 211 THR A N 1
ATOM 1689 C CA . THR A 1 211 ? -11.968 35.300 -10.416 1.00 72.69 211 THR A CA 1
ATOM 1690 C C . THR A 1 211 ? -11.307 35.343 -11.798 1.00 72.69 211 THR A C 1
ATOM 1692 O O . THR A 1 211 ? -10.970 36.416 -12.287 1.00 72.69 211 THR A O 1
ATOM 1695 N N . ASP A 1 212 ? -11.159 34.188 -12.448 1.00 77.69 212 ASP A N 1
ATOM 1696 C CA . ASP A 1 212 ? -10.462 33.972 -13.723 1.00 77.69 212 ASP A CA 1
ATOM 1697 C C . ASP A 1 212 ? -11.402 33.792 -14.934 1.00 77.69 212 ASP A C 1
ATOM 1699 O O . ASP A 1 212 ? -10.957 33.513 -16.048 1.00 77.69 212 ASP A O 1
ATOM 1703 N N . GLY A 1 213 ? -12.707 34.002 -14.735 1.00 82.81 213 GLY A N 1
ATOM 1704 C CA . GLY A 1 213 ? -13.712 34.090 -15.793 1.00 82.81 213 GLY A CA 1
ATOM 1705 C C . GLY A 1 213 ? -14.458 32.785 -16.098 1.00 82.81 213 GLY A C 1
ATOM 1706 O O . GLY A 1 213 ? -14.038 31.673 -15.774 1.00 82.81 213 GLY A O 1
ATOM 1707 N N . SER A 1 214 ? -15.602 32.922 -16.776 1.00 85.31 214 SER A N 1
ATOM 1708 C CA . SER A 1 214 ? -16.537 31.819 -17.047 1.00 85.31 214 SER A CA 1
ATOM 1709 C C . SER A 1 214 ? -15.952 30.706 -17.923 1.00 85.31 214 SER A C 1
ATOM 1711 O O . SER A 1 214 ? -16.305 29.541 -17.742 1.00 85.31 214 SER A O 1
ATOM 1713 N N . THR A 1 215 ? -15.028 31.027 -18.834 1.00 87.75 215 THR A N 1
ATOM 1714 C CA . THR A 1 215 ? -14.343 30.037 -19.681 1.00 87.75 215 THR A CA 1
ATOM 1715 C C . THR A 1 215 ? -13.475 29.085 -18.857 1.00 87.75 215 THR A C 1
ATOM 1717 O O . THR A 1 215 ? -13.524 27.875 -19.076 1.00 87.75 215 THR A O 1
ATOM 1720 N N . MET A 1 216 ? -12.726 29.597 -17.874 1.00 86.94 216 MET A N 1
ATOM 1721 C CA . MET A 1 216 ? -11.903 28.762 -16.990 1.00 86.94 216 MET A CA 1
ATOM 1722 C C . MET A 1 216 ? -12.747 27.957 -16.004 1.00 86.94 216 MET A C 1
ATOM 1724 O O . MET A 1 216 ? -12.450 26.789 -15.751 1.00 86.94 216 MET A O 1
ATOM 1728 N N . LEU A 1 217 ? -13.852 28.525 -15.510 1.00 87.44 217 LEU A N 1
ATOM 1729 C CA . LEU A 1 217 ? -14.840 27.752 -14.756 1.00 87.44 217 LEU A CA 1
ATOM 1730 C C . LEU A 1 217 ? -15.389 26.589 -15.597 1.00 87.44 217 LEU A C 1
ATOM 1732 O O . LEU A 1 217 ? -15.437 25.453 -15.123 1.00 87.44 217 LEU A O 1
ATOM 1736 N N . ARG A 1 218 ? -15.738 26.845 -16.864 1.00 90.00 218 ARG A N 1
ATOM 1737 C CA . ARG A 1 218 ? -16.229 25.810 -17.779 1.00 90.00 218 ARG A CA 1
ATOM 1738 C C . ARG A 1 218 ? -15.181 24.736 -18.058 1.00 90.00 218 ARG A C 1
ATOM 1740 O O . ARG A 1 218 ? -15.529 23.558 -18.100 1.00 90.00 218 ARG A O 1
ATOM 1747 N N . PHE A 1 219 ? -13.917 25.124 -18.214 1.00 91.50 219 PHE A N 1
ATOM 1748 C CA . PHE A 1 219 ? -12.807 24.182 -18.330 1.00 91.50 219 PHE A CA 1
ATOM 1749 C C . PHE A 1 219 ? -12.715 23.272 -17.096 1.00 91.50 219 PHE A C 1
ATOM 1751 O O . PHE A 1 219 ? -12.714 22.054 -17.252 1.00 91.50 219 PHE A O 1
ATOM 1758 N N . ARG A 1 220 ? -12.731 23.832 -15.876 1.00 89.25 220 ARG A N 1
ATOM 1759 C CA . ARG A 1 220 ? -12.702 23.042 -14.630 1.00 89.25 220 ARG A CA 1
ATOM 1760 C C . ARG A 1 220 ? -13.872 22.064 -14.527 1.00 89.25 220 ARG A C 1
ATOM 1762 O O . ARG A 1 220 ? -13.652 20.902 -14.206 1.00 89.25 220 ARG A O 1
ATOM 1769 N N . GLN A 1 221 ? -15.087 22.501 -14.864 1.00 89.62 221 GLN A N 1
ATOM 1770 C CA . GLN A 1 221 ? -16.267 21.625 -14.905 1.00 89.62 221 GLN A CA 1
ATOM 1771 C C . GLN A 1 221 ? -16.072 20.449 -15.873 1.00 89.62 221 GLN A C 1
ATOM 1773 O O . GLN A 1 221 ? -16.282 19.299 -15.497 1.00 89.62 221 GLN A O 1
ATOM 1778 N N . LEU A 1 222 ? -15.628 20.726 -17.106 1.00 92.75 222 LEU A N 1
ATOM 1779 C CA . LEU A 1 222 ? -15.387 19.690 -18.113 1.00 92.75 222 LEU A CA 1
ATOM 1780 C C . LEU A 1 222 ? -14.257 18.741 -17.702 1.00 92.75 222 LEU A C 1
ATOM 1782 O O . LEU A 1 222 ? -14.360 17.543 -17.953 1.00 92.75 222 LEU A O 1
ATOM 1786 N N . MET A 1 223 ? -13.206 19.241 -17.051 1.00 91.94 223 MET A N 1
ATOM 1787 C CA . MET A 1 223 ? -12.143 18.402 -16.497 1.00 91.94 223 MET A CA 1
ATOM 1788 C C . MET A 1 223 ? -12.686 17.448 -15.438 1.00 91.94 223 MET A C 1
ATOM 1790 O O . MET A 1 223 ? -12.444 16.247 -15.531 1.00 91.94 223 MET A O 1
ATOM 1794 N N . THR A 1 224 ? -13.475 17.943 -14.483 1.00 89.00 224 THR A N 1
ATOM 1795 C CA . THR A 1 224 ? -14.131 17.102 -13.472 1.00 89.00 224 THR A CA 1
ATOM 1796 C C . THR A 1 224 ? -15.034 16.056 -14.110 1.00 89.00 224 THR A C 1
ATOM 1798 O O . THR A 1 224 ? -14.926 14.881 -13.774 1.00 89.00 224 THR A O 1
ATOM 1801 N N . ASP A 1 225 ? -15.860 16.435 -15.085 1.00 88.62 225 ASP A N 1
ATOM 1802 C CA . ASP A 1 225 ? -16.710 15.485 -15.807 1.00 88.62 225 ASP A CA 1
ATOM 1803 C C . ASP A 1 225 ? -15.891 14.428 -16.565 1.00 88.62 225 ASP A C 1
ATOM 1805 O O . ASP A 1 225 ? -16.251 13.251 -16.565 1.00 88.62 225 ASP A O 1
ATOM 1809 N N . THR A 1 226 ? -14.760 14.822 -17.153 1.00 90.25 226 THR A N 1
ATOM 1810 C CA . THR A 1 226 ? -13.834 13.915 -17.849 1.00 90.25 226 THR A CA 1
ATOM 1811 C C . THR A 1 226 ? -13.196 12.918 -16.875 1.00 90.25 226 THR A C 1
ATOM 1813 O O . THR A 1 226 ? -13.158 11.723 -17.167 1.00 90.25 226 THR A O 1
ATOM 1816 N N . PHE A 1 227 ? -12.749 13.368 -15.696 1.00 86.94 227 PHE A N 1
ATOM 1817 C CA . PHE A 1 227 ? -12.227 12.489 -14.641 1.00 86.94 227 PHE A CA 1
ATOM 1818 C C . PHE A 1 227 ? -13.282 11.492 -14.145 1.00 86.94 227 PHE A C 1
ATOM 1820 O O . PHE A 1 227 ? -12.982 10.311 -13.963 1.00 86.94 227 PHE A O 1
ATOM 1827 N N . LEU A 1 228 ? -14.525 11.943 -13.962 1.00 83.50 228 LEU A N 1
ATOM 1828 C CA . LEU A 1 228 ? -15.619 11.077 -13.521 1.00 83.50 228 LEU A CA 1
ATOM 1829 C C . LEU A 1 228 ? -15.993 10.033 -14.575 1.00 83.50 228 LEU A C 1
ATOM 1831 O O . LEU A 1 228 ? -16.166 8.863 -14.231 1.00 83.50 228 LEU A O 1
ATOM 1835 N N . ALA A 1 229 ? -16.034 10.420 -15.851 1.00 86.56 229 ALA A N 1
ATOM 1836 C CA . ALA A 1 229 ? -16.235 9.485 -16.957 1.00 86.56 229 ALA A CA 1
ATOM 1837 C C . ALA A 1 229 ? -15.090 8.456 -17.064 1.00 86.56 229 ALA A C 1
ATOM 1839 O O . ALA A 1 229 ? -15.307 7.284 -17.370 1.00 86.56 229 ALA A O 1
ATOM 1840 N N . LEU A 1 230 ? -13.851 8.855 -16.755 1.00 86.62 230 LEU A N 1
ATOM 1841 C CA . LEU A 1 230 ? -12.713 7.933 -16.763 1.00 86.62 230 LEU A CA 1
ATOM 1842 C C . LEU A 1 230 ? -12.848 6.874 -15.658 1.00 86.62 230 LEU A C 1
ATOM 1844 O O . LEU A 1 230 ? -12.569 5.687 -15.888 1.00 86.62 230 LEU A O 1
ATOM 1848 N N . LYS A 1 231 ? -13.331 7.282 -14.475 1.00 81.00 231 LYS A N 1
ATOM 1849 C CA . LYS A 1 231 ? -13.622 6.369 -13.363 1.00 81.00 231 LYS A CA 1
ATOM 1850 C C . LYS A 1 231 ? -14.686 5.340 -13.761 1.00 81.00 231 LYS A C 1
ATOM 1852 O O . LYS A 1 231 ? -14.425 4.145 -13.611 1.00 81.00 231 LYS A O 1
ATOM 1857 N N . SER A 1 232 ? -15.808 5.772 -14.347 1.00 77.81 232 SER A N 1
ATOM 1858 C CA . SER A 1 232 ? -16.874 4.862 -14.808 1.00 77.81 232 SER A CA 1
ATOM 1859 C C . SER A 1 232 ? -16.435 3.936 -15.951 1.00 77.81 232 SER A C 1
ATOM 1861 O O . SER A 1 232 ? -16.986 2.851 -16.100 1.00 77.81 232 SER A O 1
ATOM 1863 N N . GLY A 1 233 ? -15.397 4.310 -16.709 1.00 76.00 233 GLY A N 1
ATOM 1864 C CA . GLY A 1 233 ? -14.835 3.491 -17.788 1.00 76.00 233 GLY A CA 1
ATOM 1865 C C . GLY A 1 233 ? -15.490 3.700 -19.154 1.00 76.00 233 GLY A C 1
ATOM 1866 O O . GLY A 1 233 ? -15.193 2.951 -20.081 1.00 76.00 233 GLY A O 1
ATOM 1867 N N . ASP A 1 234 ? -16.333 4.721 -19.306 1.00 85.50 234 ASP A N 1
ATOM 1868 C CA . ASP A 1 234 ? -16.939 5.081 -20.589 1.00 85.50 234 ASP A CA 1
ATOM 1869 C C . ASP A 1 234 ? -15.946 5.903 -21.428 1.00 85.50 234 ASP A C 1
ATOM 1871 O O . ASP A 1 234 ? -15.890 7.134 -21.358 1.00 85.50 234 ASP A O 1
ATOM 1875 N N . ALA A 1 235 ? -15.117 5.210 -22.216 1.00 90.12 235 ALA A N 1
ATOM 1876 C CA . ALA A 1 235 ? -14.134 5.865 -23.073 1.00 90.12 235 ALA A CA 1
ATOM 1877 C C . ALA A 1 235 ? -14.773 6.871 -24.054 1.00 90.12 235 ALA A C 1
ATOM 1879 O O . ALA A 1 235 ? -14.302 8.009 -24.086 1.00 90.12 235 ALA A O 1
ATOM 1880 N N . PRO A 1 236 ? -15.850 6.555 -24.802 1.00 92.06 236 PRO A N 1
ATOM 1881 C CA . PRO A 1 236 ? -16.557 7.546 -25.616 1.00 92.06 236 PRO A CA 1
ATOM 1882 C C . PRO A 1 236 ? -16.933 8.830 -24.862 1.00 92.06 236 PRO A C 1
ATOM 1884 O O . PRO A 1 236 ? -16.703 9.927 -25.379 1.00 92.06 236 PRO A O 1
ATOM 1887 N N . GLN A 1 237 ? -17.449 8.718 -23.635 1.00 91.50 237 GLN A N 1
ATOM 1888 C CA . GLN A 1 237 ? -17.804 9.877 -22.814 1.00 91.50 237 GLN A CA 1
ATOM 1889 C C . GLN A 1 237 ? -16.575 10.688 -22.378 1.00 91.50 237 GLN A C 1
ATOM 1891 O O . GLN A 1 237 ? -16.610 11.925 -22.436 1.00 91.50 237 GLN A O 1
ATOM 1896 N N . VAL A 1 238 ? -15.475 10.020 -22.000 1.00 94.25 238 VAL A N 1
ATOM 1897 C CA . VAL A 1 238 ? -14.192 10.684 -21.702 1.00 94.25 238 VAL A CA 1
ATOM 1898 C C . VAL A 1 238 ? -13.700 11.457 -22.917 1.00 94.25 238 VAL A C 1
ATOM 1900 O O . VAL A 1 238 ? -13.306 12.610 -22.789 1.00 94.25 238 VAL A O 1
ATOM 1903 N N . ILE A 1 239 ? -13.749 10.859 -24.107 1.00 95.56 239 ILE A N 1
ATOM 1904 C CA . ILE A 1 239 ? -13.276 11.503 -25.335 1.00 95.56 239 ILE A CA 1
ATOM 1905 C C . ILE A 1 239 ? -14.156 12.690 -25.710 1.00 95.56 239 ILE A C 1
ATOM 1907 O O . ILE A 1 239 ? -13.633 13.753 -26.036 1.00 95.56 239 ILE A O 1
ATOM 1911 N N . GLN A 1 240 ? -15.479 12.549 -25.635 1.00 94.56 240 GLN A N 1
ATOM 1912 C CA . GLN A 1 240 ? -16.397 13.635 -25.969 1.00 94.56 240 GLN A CA 1
ATOM 1913 C C . GLN A 1 240 ? -16.237 14.833 -25.022 1.00 94.56 240 GLN A C 1
ATOM 1915 O O . GLN A 1 240 ? -16.237 15.983 -25.464 1.00 94.56 240 GLN A O 1
ATOM 1920 N N . THR A 1 241 ? -16.129 14.574 -23.719 1.00 94.19 241 THR A N 1
ATOM 1921 C CA . THR A 1 241 ? -16.006 15.629 -22.703 1.00 94.19 241 THR A CA 1
ATOM 1922 C C . THR A 1 241 ? -14.598 16.218 -22.693 1.00 94.19 241 THR A C 1
ATOM 1924 O O . THR A 1 241 ? -14.442 17.439 -22.697 1.00 94.19 241 THR A O 1
ATOM 1927 N N . GLY A 1 242 ? -13.585 15.358 -22.798 1.00 96.25 242 GLY A N 1
ATOM 1928 C CA . GLY A 1 242 ? -12.181 15.730 -22.891 1.00 96.25 242 GLY A CA 1
ATOM 1929 C C . GLY A 1 242 ? -11.888 16.576 -24.125 1.00 96.25 242 GLY A C 1
ATOM 1930 O O . GLY A 1 242 ? -11.211 17.586 -24.000 1.00 96.25 242 GLY A O 1
ATOM 1931 N N . GLN A 1 243 ? -12.467 16.270 -25.292 1.00 97.38 243 GLN A N 1
ATOM 1932 C CA . GLN A 1 243 ? -12.273 17.100 -26.487 1.00 97.38 243 GLN A CA 1
ATOM 1933 C C . GLN A 1 243 ? -12.774 18.536 -26.272 1.00 97.38 243 GLN A C 1
ATOM 1935 O O . GLN A 1 243 ? -12.076 19.481 -26.619 1.00 97.38 243 GLN A O 1
ATOM 1940 N N . LYS A 1 244 ? -13.927 18.721 -25.614 1.00 97.31 244 LYS A N 1
ATOM 1941 C CA . LYS A 1 244 ? -14.431 20.064 -25.275 1.00 97.31 244 LYS A CA 1
ATOM 1942 C C . LYS A 1 244 ? -13.489 20.804 -24.320 1.00 97.31 244 LYS A C 1
ATOM 1944 O O . LYS A 1 244 ? -13.314 22.012 -24.452 1.00 97.31 244 LYS A O 1
ATOM 1949 N N . ALA A 1 245 ? -12.901 20.101 -23.349 1.00 96.88 245 ALA A N 1
ATOM 1950 C CA . ALA A 1 245 ? -11.905 20.683 -22.449 1.00 96.88 245 ALA A CA 1
ATOM 1951 C C . ALA A 1 245 ? -10.611 21.046 -23.198 1.00 96.88 245 ALA A C 1
ATOM 1953 O O . ALA A 1 245 ? -10.052 22.121 -22.975 1.00 96.88 245 ALA A O 1
ATOM 1954 N N . LEU A 1 246 ? -10.171 20.182 -24.116 1.00 97.50 246 LEU A N 1
ATOM 1955 C CA . LEU A 1 246 ? -8.993 20.390 -24.951 1.00 97.50 246 LEU A CA 1
ATOM 1956 C C . LEU A 1 246 ? -9.155 21.627 -25.834 1.00 97.50 246 LEU A C 1
ATOM 1958 O O . LEU A 1 246 ? -8.256 22.459 -25.858 1.00 97.50 246 LEU A O 1
ATOM 1962 N N . ASP A 1 247 ? -10.312 21.793 -26.480 1.00 97.50 247 ASP A N 1
ATOM 1963 C CA . ASP A 1 247 ? -10.603 22.952 -27.330 1.00 97.50 247 ASP A CA 1
ATOM 1964 C C . ASP A 1 247 ? -10.453 24.271 -26.548 1.00 97.50 247 ASP A C 1
ATOM 1966 O O . ASP A 1 247 ? -9.846 25.227 -27.041 1.00 97.50 247 ASP A O 1
ATOM 1970 N N . ILE A 1 248 ? -10.925 24.308 -25.293 1.00 96.62 248 ILE A N 1
ATOM 1971 C CA . ILE A 1 248 ? -10.748 25.468 -24.406 1.00 96.62 248 ILE A CA 1
ATOM 1972 C C . ILE A 1 248 ? -9.267 25.669 -24.054 1.00 96.62 248 ILE A C 1
ATOM 1974 O O . ILE A 1 248 ? -8.759 26.784 -24.173 1.00 96.62 248 ILE A O 1
ATOM 1978 N N . ALA A 1 249 ? -8.551 24.615 -23.650 1.00 95.44 249 ALA A N 1
ATOM 1979 C CA . ALA A 1 249 ? -7.128 24.709 -23.308 1.00 95.44 249 ALA A CA 1
ATOM 1980 C C . ALA A 1 249 ? -6.263 25.161 -24.503 1.00 95.44 249 ALA A C 1
ATOM 1982 O O . ALA A 1 249 ? -5.300 25.915 -24.333 1.00 95.44 249 ALA A O 1
ATOM 1983 N N . THR A 1 250 ? -6.623 24.749 -25.720 1.00 95.88 250 THR A N 1
ATOM 1984 C CA . THR A 1 250 ? -6.005 25.207 -26.968 1.00 95.88 250 THR A CA 1
ATOM 1985 C C . THR A 1 250 ? -6.323 26.672 -27.246 1.00 95.88 250 THR A C 1
ATOM 1987 O O . THR A 1 250 ? -5.406 27.442 -27.531 1.00 95.88 250 THR A O 1
ATOM 1990 N N . GLN A 1 251 ? -7.583 27.095 -27.103 1.00 95.19 251 GLN A N 1
ATOM 1991 C CA . GLN A 1 251 ? -7.980 28.495 -27.281 1.00 95.19 251 GLN A CA 1
ATOM 1992 C C . GLN A 1 251 ? -7.251 29.428 -26.303 1.00 95.19 251 GLN A C 1
ATOM 1994 O O . GLN A 1 251 ? -6.802 30.507 -26.691 1.00 95.19 251 GLN A O 1
ATOM 1999 N N . LEU A 1 252 ? -7.110 28.998 -25.048 1.00 92.94 252 LEU A N 1
ATOM 2000 C CA . LEU A 1 252 ? -6.405 29.735 -24.000 1.00 92.94 252 LEU A CA 1
ATOM 2001 C C . LEU A 1 252 ? -4.877 29.613 -24.092 1.00 92.94 252 LEU A C 1
ATOM 2003 O O . LEU A 1 252 ? -4.176 30.304 -23.359 1.00 92.94 252 LEU A O 1
ATOM 2007 N N . LYS A 1 253 ? -4.358 28.771 -24.999 1.00 93.94 253 LYS A N 1
ATOM 2008 C CA . LYS A 1 253 ? -2.924 28.515 -25.203 1.00 93.94 253 LYS A CA 1
ATOM 2009 C C . LYS A 1 253 ? -2.205 28.079 -23.922 1.00 93.94 253 LYS A C 1
ATOM 2011 O O . LYS A 1 253 ? -1.116 28.564 -23.632 1.00 93.94 253 LYS A O 1
ATOM 2016 N N . ILE A 1 254 ? -2.815 27.155 -23.178 1.00 92.88 254 ILE A N 1
ATOM 2017 C C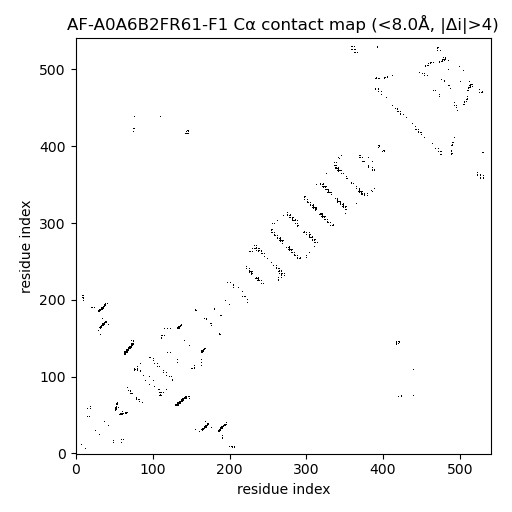A . ILE A 1 254 ? -2.250 26.592 -21.943 1.00 92.88 254 ILE A CA 1
ATOM 2018 C C . ILE A 1 254 ? -1.796 25.146 -22.222 1.00 92.88 254 ILE A C 1
ATOM 2020 O O . ILE A 1 254 ? -2.571 24.208 -22.006 1.00 92.88 254 ILE A O 1
ATOM 2024 N N . PRO A 1 255 ? -0.588 24.937 -22.779 1.00 94.56 255 PRO A N 1
ATOM 2025 C CA . PRO A 1 255 ? -0.117 23.621 -23.219 1.00 94.56 255 PRO A CA 1
ATOM 2026 C C . PRO A 1 255 ? -0.043 22.589 -22.087 1.00 94.56 255 PRO A C 1
ATOM 2028 O O . PRO A 1 255 ? -0.336 21.418 -22.310 1.00 94.56 255 PRO A O 1
ATOM 2031 N N . GLU A 1 256 ? 0.249 23.009 -20.856 1.00 93.19 256 GLU A N 1
ATOM 2032 C CA . GLU A 1 256 ? 0.269 22.132 -19.681 1.00 93.19 256 GLU A CA 1
ATOM 2033 C C . GLU A 1 256 ? -1.109 21.497 -19.441 1.00 93.19 256 GLU A C 1
ATOM 2035 O O . GLU A 1 256 ? -1.215 20.309 -19.148 1.00 93.19 256 GLU A O 1
ATOM 2040 N N . GLN A 1 257 ? -2.189 22.260 -19.632 1.00 93.81 257 GLN A N 1
ATOM 2041 C CA . GLN A 1 257 ? -3.551 21.739 -19.495 1.00 93.81 257 GLN A CA 1
ATOM 2042 C C . GLN A 1 257 ? -3.936 20.834 -20.669 1.00 93.81 257 GLN A C 1
ATOM 2044 O O . GLN A 1 257 ? -4.638 19.843 -20.473 1.00 93.81 257 GLN A O 1
ATOM 2049 N N . GLN A 1 258 ? -3.427 21.111 -21.875 1.00 96.94 258 GLN A N 1
ATOM 2050 C CA . GLN A 1 258 ? -3.594 20.205 -23.015 1.00 96.94 258 GLN A CA 1
ATOM 2051 C C . GLN A 1 258 ? -2.944 18.846 -22.732 1.00 96.94 258 GLN A C 1
ATOM 2053 O O . GLN A 1 258 ? -3.571 17.820 -22.989 1.00 96.94 258 GLN A O 1
ATOM 2058 N N . VAL A 1 259 ? -1.737 18.825 -22.144 1.00 96.75 259 VAL A N 1
ATOM 2059 C CA . VAL A 1 259 ? -1.056 17.589 -21.718 1.00 96.75 259 VAL A CA 1
ATOM 2060 C C . VAL A 1 259 ? -1.939 16.766 -20.782 1.00 96.75 259 VAL A C 1
ATOM 2062 O O . VAL A 1 259 ? -2.110 15.567 -21.015 1.00 96.75 259 VAL A O 1
ATOM 2065 N N . VAL A 1 260 ? -2.540 17.389 -19.763 1.00 94.81 260 VAL A N 1
ATOM 2066 C CA . VAL A 1 260 ? -3.411 16.687 -18.806 1.00 94.81 260 VAL A CA 1
ATOM 2067 C C . VAL A 1 260 ? -4.632 16.092 -19.513 1.00 94.81 260 VAL A C 1
ATOM 2069 O O . VAL A 1 260 ? -4.888 14.895 -19.384 1.00 94.81 260 VAL A O 1
ATOM 2072 N N . VAL A 1 261 ? -5.356 16.889 -20.307 1.00 96.19 261 VAL A N 1
ATOM 2073 C CA . VAL A 1 261 ? -6.564 16.434 -21.020 1.00 96.19 261 VAL A CA 1
ATOM 2074 C C . VAL A 1 261 ? -6.242 15.281 -21.976 1.00 96.19 261 VAL A C 1
ATOM 2076 O O . VAL A 1 261 ? -6.905 14.243 -21.955 1.00 96.19 261 VAL A O 1
ATOM 2079 N N . LEU A 1 262 ? -5.198 15.438 -22.794 1.00 97.50 262 LEU A N 1
ATOM 2080 C CA . LEU A 1 262 ? -4.768 14.426 -23.757 1.00 97.50 262 LEU A CA 1
ATOM 2081 C C . LEU A 1 262 ? -4.337 13.130 -23.061 1.00 97.50 262 LEU A C 1
ATOM 2083 O O . LEU A 1 262 ? -4.655 12.046 -23.551 1.00 97.50 262 LEU A O 1
ATOM 2087 N N . SER A 1 263 ? -3.679 13.229 -21.904 1.00 96.25 263 SER A N 1
ATOM 2088 C CA . SER A 1 263 ? -3.274 12.064 -21.109 1.00 96.25 263 SER A CA 1
ATOM 2089 C C . SER A 1 263 ? -4.479 11.300 -20.552 1.00 96.25 263 SER A C 1
ATOM 2091 O O . SER A 1 263 ? -4.480 10.070 -20.583 1.00 96.25 263 SER A O 1
ATOM 2093 N N . LEU A 1 264 ? -5.536 11.995 -20.110 1.00 94.94 264 LEU A N 1
ATOM 2094 C CA . LEU A 1 264 ? -6.785 11.356 -19.665 1.00 94.94 264 LEU A CA 1
ATOM 2095 C C . LEU A 1 264 ? -7.489 10.624 -20.808 1.00 94.94 264 LEU A C 1
ATOM 2097 O O . LEU A 1 264 ? -7.919 9.482 -20.651 1.00 94.94 264 LEU A O 1
ATOM 2101 N N . MET A 1 265 ? -7.567 11.265 -21.974 1.00 96.75 265 MET A N 1
ATOM 2102 C CA . MET A 1 265 ? -8.131 10.662 -23.181 1.00 96.75 265 MET A CA 1
ATOM 2103 C C . MET A 1 265 ? -7.341 9.417 -23.612 1.00 96.75 265 MET A C 1
ATOM 2105 O O . MET A 1 265 ? -7.936 8.406 -23.979 1.00 96.75 265 MET A O 1
ATOM 2109 N N . ALA A 1 266 ? -6.007 9.463 -23.543 1.00 96.31 266 ALA A N 1
ATOM 2110 C CA . ALA A 1 266 ? -5.153 8.314 -23.829 1.00 96.31 266 ALA A CA 1
ATOM 2111 C C . ALA A 1 266 ? -5.380 7.168 -22.827 1.00 96.31 266 ALA A C 1
ATOM 2113 O O . ALA A 1 266 ? -5.566 6.022 -23.235 1.00 96.31 266 ALA A O 1
ATOM 2114 N N . GLY A 1 267 ? -5.454 7.480 -21.528 1.00 94.25 267 GLY A N 1
ATOM 2115 C CA . GLY A 1 267 ? -5.753 6.507 -20.475 1.00 94.25 267 GLY A CA 1
ATOM 2116 C C . GLY A 1 267 ? -7.112 5.822 -20.653 1.00 94.25 267 GLY A C 1
ATOM 2117 O O . GLY A 1 267 ? -7.220 4.613 -20.446 1.00 94.25 267 GLY A O 1
ATOM 2118 N N . ALA A 1 268 ? -8.135 6.551 -21.114 1.00 95.25 268 ALA A N 1
ATOM 2119 C CA . ALA A 1 268 ? -9.432 5.965 -21.454 1.00 95.25 268 ALA A CA 1
ATOM 2120 C C . ALA A 1 268 ? -9.336 4.944 -22.595 1.00 95.25 268 ALA A C 1
ATOM 2122 O O . ALA A 1 268 ? -9.929 3.870 -22.503 1.00 95.25 268 ALA A O 1
ATOM 2123 N N . TRP A 1 269 ? -8.559 5.239 -23.642 1.00 95.88 269 TRP A N 1
ATOM 2124 C CA . TRP A 1 269 ? -8.329 4.282 -24.725 1.00 95.88 269 TRP A CA 1
ATOM 2125 C C . TRP A 1 269 ? -7.570 3.040 -24.265 1.00 95.88 269 TRP A C 1
ATOM 2127 O O . TRP A 1 269 ? -7.938 1.935 -24.657 1.00 95.88 269 TRP A O 1
ATOM 2137 N N . LEU A 1 270 ? -6.572 3.189 -23.388 1.00 94.06 270 LEU A N 1
ATOM 2138 C CA . LEU A 1 270 ? -5.890 2.036 -22.794 1.00 94.06 270 LEU A CA 1
ATOM 2139 C C . LEU A 1 270 ? -6.850 1.162 -21.980 1.00 94.06 270 LEU A C 1
ATOM 2141 O O . LEU A 1 270 ? -6.859 -0.053 -22.163 1.00 94.06 270 LEU A O 1
ATOM 2145 N N . LYS A 1 271 ? -7.702 1.767 -21.140 1.00 92.38 271 LYS A N 1
ATOM 2146 C CA . LYS A 1 271 ? -8.723 1.042 -20.360 1.00 92.38 271 LYS A CA 1
ATOM 2147 C C . LYS A 1 271 ? -9.740 0.325 -21.257 1.00 92.38 271 LYS A C 1
ATOM 2149 O O . LYS A 1 271 ? -10.210 -0.748 -20.897 1.00 92.38 271 LYS A O 1
ATOM 2154 N N . ALA A 1 272 ? -10.038 0.885 -22.429 1.00 92.94 272 ALA A N 1
ATOM 2155 C CA . ALA A 1 272 ? -10.899 0.274 -23.440 1.00 92.94 272 ALA A CA 1
ATOM 2156 C C . ALA A 1 272 ? -10.198 -0.789 -24.313 1.00 92.94 272 ALA A C 1
ATOM 2158 O O . ALA A 1 272 ? -10.835 -1.347 -25.201 1.00 92.94 272 ALA A O 1
ATOM 2159 N N . GLY A 1 273 ? -8.907 -1.075 -24.094 1.00 93.94 273 GLY A N 1
ATOM 2160 C CA . GLY A 1 273 ? -8.159 -2.059 -24.884 1.00 93.94 273 GLY A CA 1
ATOM 2161 C C . GLY A 1 273 ? -7.769 -1.581 -26.287 1.00 93.94 273 GLY A C 1
ATOM 2162 O O . GLY A 1 273 ? -7.521 -2.399 -27.166 1.00 93.94 273 GLY A O 1
ATOM 2163 N N . GLU A 1 274 ? -7.692 -0.266 -26.504 1.00 96.25 274 GLU A N 1
ATOM 2164 C CA . GLU A 1 274 ? -7.428 0.372 -27.801 1.00 96.25 274 GLU A CA 1
ATOM 2165 C C . GLU A 1 274 ? -6.059 1.093 -27.807 1.00 96.25 274 GLU A C 1
ATOM 2167 O O . GLU A 1 274 ? -5.993 2.327 -27.880 1.00 96.25 274 GLU A O 1
ATOM 2172 N N . PRO A 1 275 ? -4.927 0.365 -27.721 1.00 97.06 275 PRO A N 1
ATOM 2173 C CA . PRO A 1 275 ? -3.618 0.970 -27.474 1.00 97.06 275 PRO A CA 1
ATOM 2174 C C . PRO A 1 275 ? -3.135 1.889 -28.601 1.00 97.06 275 PRO A C 1
ATOM 2176 O O . PRO A 1 275 ? -2.507 2.906 -28.325 1.00 97.06 275 PRO A O 1
ATOM 2179 N N . HIS A 1 276 ? -3.483 1.616 -29.862 1.00 96.94 276 HIS A N 1
ATOM 2180 C CA . HIS A 1 276 ? -3.106 2.488 -30.982 1.00 96.94 276 HIS A CA 1
ATOM 2181 C C . HIS A 1 276 ? -3.750 3.878 -30.900 1.00 96.94 276 HIS A C 1
ATOM 2183 O O . HIS A 1 276 ? -3.079 4.879 -31.149 1.00 96.94 276 HIS A O 1
ATOM 2189 N N . LYS A 1 277 ? -5.008 3.970 -30.449 1.00 96.69 277 LYS A N 1
ATOM 2190 C CA . LYS A 1 277 ? -5.662 5.268 -30.212 1.00 96.69 277 LYS A CA 1
ATOM 2191 C C . LYS A 1 277 ? -5.018 6.015 -29.046 1.00 96.69 277 LYS A C 1
ATOM 2193 O O . LYS A 1 277 ? -4.924 7.240 -29.078 1.00 96.69 277 LYS A O 1
ATOM 2198 N N . ALA A 1 278 ? -4.555 5.297 -28.022 1.00 97.44 278 ALA A N 1
ATOM 2199 C CA . ALA A 1 278 ? -3.800 5.901 -26.929 1.00 97.44 278 ALA A CA 1
ATOM 2200 C C . ALA A 1 278 ? -2.444 6.447 -27.405 1.00 97.44 278 ALA A C 1
ATOM 2202 O O . ALA A 1 278 ? -2.097 7.574 -27.058 1.00 97.44 278 ALA A O 1
ATOM 2203 N N . ILE A 1 279 ? -1.719 5.702 -28.249 1.00 98.12 279 ILE A N 1
ATOM 2204 C CA . ILE A 1 279 ? -0.440 6.131 -28.844 1.00 98.12 279 ILE A CA 1
ATOM 2205 C C . ILE A 1 279 ? -0.609 7.456 -29.597 1.00 98.12 279 ILE A C 1
ATOM 2207 O O . ILE A 1 279 ? 0.134 8.402 -29.339 1.00 98.12 279 ILE A O 1
ATOM 2211 N N . GLU A 1 280 ? -1.627 7.576 -30.456 1.00 96.62 280 GLU A N 1
ATOM 2212 C CA . GLU A 1 280 ? -1.921 8.831 -31.168 1.00 96.62 280 GLU A CA 1
ATOM 2213 C C . GLU A 1 280 ? -2.123 10.015 -30.207 1.00 96.62 280 GLU A C 1
ATOM 2215 O O . GLU A 1 280 ? -1.682 11.137 -30.468 1.00 96.62 280 GLU A O 1
ATOM 2220 N N . ARG A 1 281 ? -2.770 9.783 -29.059 1.00 96.44 281 ARG A N 1
ATOM 2221 C CA . ARG A 1 281 ? -2.963 10.819 -28.037 1.00 96.44 281 ARG A CA 1
ATOM 2222 C C . ARG A 1 281 ? -1.674 11.139 -27.285 1.00 96.44 281 ARG A C 1
ATOM 2224 O O . ARG A 1 281 ? -1.410 12.319 -27.078 1.00 96.44 281 ARG A O 1
ATOM 2231 N N . TYR A 1 282 ? -0.838 10.155 -26.958 1.00 97.69 282 TYR A N 1
ATOM 2232 C CA . TYR A 1 282 ? 0.451 10.398 -26.301 1.00 97.69 282 TYR A CA 1
ATOM 2233 C C . TYR A 1 282 ? 1.475 11.113 -27.194 1.00 97.69 282 TYR A C 1
ATOM 2235 O O . TYR A 1 282 ? 2.278 11.898 -26.689 1.00 97.69 282 TYR A O 1
ATOM 2243 N N . ILE A 1 283 ? 1.410 10.939 -28.516 1.00 95.81 283 ILE A N 1
ATOM 2244 C CA . ILE A 1 283 ? 2.192 11.758 -29.457 1.00 95.81 283 ILE A CA 1
ATOM 2245 C C . ILE A 1 283 ? 1.791 13.237 -29.327 1.00 95.81 283 ILE A C 1
ATOM 2247 O O . ILE A 1 283 ? 2.646 14.120 -29.237 1.00 95.81 283 ILE A O 1
ATOM 2251 N N . ASN A 1 284 ? 0.487 13.515 -29.238 1.00 96.50 284 ASN A N 1
ATOM 2252 C CA . ASN A 1 284 ? -0.006 14.876 -29.019 1.00 96.50 284 ASN A CA 1
ATOM 2253 C C . ASN A 1 284 ? 0.368 15.413 -27.625 1.00 96.50 284 ASN A C 1
ATOM 2255 O O . ASN A 1 284 ? 0.692 16.594 -27.509 1.00 96.50 284 ASN A O 1
ATOM 2259 N N . VAL A 1 285 ? 0.394 14.561 -26.588 1.00 96.94 285 VAL A N 1
ATOM 2260 C CA . VAL A 1 285 ? 0.903 14.928 -25.251 1.00 96.94 285 VAL A CA 1
ATOM 2261 C C . VAL A 1 285 ? 2.335 15.448 -25.345 1.00 96.94 285 VAL A C 1
ATOM 2263 O O . VAL A 1 285 ? 2.636 16.502 -24.796 1.00 96.94 285 VAL A O 1
ATOM 2266 N N . GLN A 1 286 ? 3.215 14.761 -26.074 1.00 95.81 286 GLN A N 1
ATOM 2267 C CA . GLN A 1 286 ? 4.601 15.210 -26.236 1.00 95.81 286 GLN A CA 1
ATOM 2268 C C . GLN A 1 286 ? 4.684 16.548 -26.969 1.00 95.81 286 GLN A C 1
ATOM 2270 O O . GLN A 1 286 ? 5.421 17.433 -26.544 1.00 95.81 286 GLN A O 1
ATOM 2275 N N . SER A 1 287 ? 3.903 16.723 -28.039 1.00 95.81 287 SER A N 1
ATOM 2276 C CA . SER A 1 287 ? 3.883 17.979 -28.795 1.00 95.81 287 SER A CA 1
ATOM 2277 C C . SER A 1 287 ? 3.409 19.166 -27.948 1.00 95.81 287 SER A C 1
ATOM 2279 O O . SER A 1 287 ? 4.005 20.241 -28.019 1.00 95.81 287 SER A O 1
ATOM 2281 N N . ALA A 1 288 ? 2.382 18.969 -27.116 1.00 96.00 288 ALA A N 1
ATOM 2282 C CA . ALA A 1 288 ? 1.931 19.976 -26.160 1.00 96.00 288 ALA A CA 1
ATOM 2283 C C . ALA A 1 288 ? 2.986 20.225 -25.069 1.00 96.00 288 ALA A C 1
ATOM 2285 O O . ALA A 1 288 ? 3.306 21.373 -24.783 1.00 96.00 288 ALA A O 1
ATOM 2286 N N . GLY A 1 289 ? 3.601 19.169 -24.529 1.00 95.88 289 GLY A N 1
ATOM 2287 C CA . GLY A 1 289 ? 4.654 19.277 -23.519 1.00 95.88 289 GLY A CA 1
ATOM 2288 C C . GLY A 1 289 ? 5.883 20.053 -23.998 1.00 95.88 289 GLY A C 1
ATOM 2289 O O . GLY A 1 289 ? 6.450 20.820 -23.229 1.00 95.88 289 GLY A O 1
ATOM 2290 N N . GLU A 1 290 ? 6.277 19.930 -25.270 1.00 96.44 290 GLU A N 1
ATOM 2291 C CA . GLU A 1 290 ? 7.370 20.736 -25.843 1.00 96.44 290 GLU A CA 1
ATOM 2292 C C . GLU A 1 290 ? 7.041 22.238 -25.892 1.00 96.44 290 GLU A C 1
ATOM 2294 O O . GLU A 1 290 ? 7.939 23.076 -25.788 1.00 96.44 290 GLU A O 1
ATOM 2299 N N . GLN A 1 291 ? 5.757 22.588 -26.000 1.00 96.19 291 GLN A N 1
ATOM 2300 C CA . GLN A 1 291 ? 5.281 23.975 -25.997 1.00 96.19 291 GLN A CA 1
ATOM 2301 C C . GLN A 1 291 ? 5.142 24.554 -24.582 1.00 96.19 291 GLN A C 1
ATOM 2303 O O . GLN A 1 291 ? 4.982 25.766 -24.444 1.00 96.19 291 GLN A O 1
ATOM 2308 N N . SER A 1 292 ? 5.218 23.716 -23.544 1.00 94.00 292 SER A N 1
ATOM 2309 C CA . SER A 1 292 ? 5.138 24.136 -22.147 1.00 94.00 292 SER A CA 1
ATOM 2310 C C . SER A 1 292 ? 6.332 24.971 -21.689 1.00 94.00 292 SER A C 1
ATOM 2312 O O . SER A 1 292 ? 7.405 25.021 -22.320 1.00 94.00 292 SER A O 1
ATOM 2314 N N . ALA A 1 293 ? 6.129 25.626 -20.548 1.00 92.25 293 ALA A N 1
ATOM 2315 C CA . ALA A 1 293 ? 7.138 26.439 -19.896 1.00 92.25 293 ALA A CA 1
ATOM 2316 C C . ALA A 1 293 ? 8.418 25.622 -19.595 1.00 92.25 293 ALA A C 1
ATOM 2318 O O . ALA A 1 293 ? 8.324 24.423 -19.294 1.00 92.25 293 ALA A O 1
ATOM 2319 N N . PRO A 1 294 ? 9.624 26.222 -19.708 1.00 89.69 294 PRO A N 1
ATOM 2320 C CA . PRO A 1 294 ? 10.899 25.506 -19.588 1.00 89.69 294 PRO A CA 1
ATOM 2321 C C . PRO A 1 294 ? 11.026 24.633 -18.333 1.00 89.69 294 PRO A C 1
ATOM 2323 O O . PRO A 1 294 ? 11.545 23.522 -18.414 1.00 89.69 294 PRO A O 1
ATOM 2326 N N . GLU A 1 295 ? 10.506 25.107 -17.203 1.00 87.25 295 GLU A N 1
ATOM 2327 C CA . GLU A 1 295 ? 10.523 24.431 -15.906 1.00 87.25 295 GLU A CA 1
ATOM 2328 C C . GLU A 1 295 ? 9.733 23.114 -15.889 1.00 87.25 295 GLU A C 1
ATOM 2330 O O . GLU A 1 295 ? 10.109 22.181 -15.185 1.00 87.25 295 GLU A O 1
ATOM 2335 N N . SER A 1 296 ? 8.666 23.009 -16.688 1.00 89.69 296 SER A N 1
ATOM 2336 C CA . SER A 1 296 ? 7.781 21.834 -16.723 1.00 89.69 296 SER A CA 1
ATOM 2337 C C . SER A 1 296 ? 7.996 20.965 -17.963 1.00 89.69 296 SER A C 1
ATOM 2339 O O . SER A 1 296 ? 7.699 19.770 -17.941 1.00 89.69 296 SER A O 1
ATOM 2341 N N . ARG A 1 297 ? 8.548 21.536 -19.042 1.00 94.81 297 ARG A N 1
ATOM 2342 C CA . ARG A 1 297 ? 8.723 20.890 -20.353 1.00 94.81 297 ARG A CA 1
ATOM 2343 C C . ARG A 1 297 ? 9.368 19.512 -20.256 1.00 94.81 297 ARG A C 1
ATOM 2345 O O . ARG A 1 297 ? 8.834 18.536 -20.779 1.00 94.81 297 ARG A O 1
ATOM 2352 N N . HIS A 1 298 ? 10.519 19.417 -19.591 1.00 94.25 298 HIS A N 1
ATOM 2353 C CA . HIS A 1 298 ? 11.258 18.156 -19.501 1.00 94.25 298 HIS A CA 1
ATOM 2354 C C . HIS A 1 298 ? 10.468 17.083 -18.754 1.00 94.25 298 HIS A C 1
ATOM 2356 O O . HIS A 1 298 ? 10.452 15.932 -19.189 1.00 94.25 298 HIS A O 1
ATOM 2362 N N . HIS A 1 299 ? 9.765 17.463 -17.687 1.00 94.12 299 HIS A N 1
ATOM 2363 C CA . HIS A 1 299 ? 8.941 16.552 -16.904 1.00 94.12 299 HIS A CA 1
ATOM 2364 C C . HIS A 1 299 ? 7.746 16.032 -17.713 1.00 94.12 299 HIS A C 1
ATOM 2366 O O . HIS A 1 299 ? 7.574 14.820 -17.844 1.00 94.12 299 HIS A O 1
ATOM 2372 N N . LEU A 1 300 ? 6.982 16.933 -18.339 1.00 95.06 300 LEU A N 1
ATOM 2373 C CA . LEU A 1 300 ? 5.787 16.585 -19.114 1.00 95.06 300 LEU A CA 1
ATOM 2374 C C . LEU A 1 300 ? 6.119 15.724 -20.340 1.00 95.06 300 LEU A C 1
ATOM 2376 O O . LEU A 1 300 ? 5.450 14.722 -20.593 1.00 95.06 300 LEU A O 1
ATOM 2380 N N . VAL A 1 301 ? 7.184 16.057 -21.077 1.00 97.12 301 VAL A N 1
ATOM 2381 C CA . VAL A 1 301 ? 7.615 15.260 -22.239 1.00 97.12 301 VAL A CA 1
ATOM 2382 C C . VAL A 1 301 ? 8.120 13.882 -21.810 1.00 97.12 301 VAL A C 1
ATOM 2384 O O . VAL A 1 301 ? 7.790 12.886 -22.451 1.00 97.12 301 VAL A O 1
ATOM 2387 N N . THR A 1 302 ? 8.883 13.799 -20.714 1.00 97.31 302 THR A N 1
ATOM 2388 C CA . THR A 1 302 ? 9.366 12.514 -20.177 1.00 97.31 302 THR A CA 1
ATOM 2389 C C . THR A 1 302 ? 8.197 11.616 -19.780 1.00 97.31 302 THR A C 1
ATOM 2391 O O . THR A 1 302 ? 8.151 10.462 -20.196 1.00 97.31 302 THR A O 1
ATOM 2394 N N . GLN A 1 303 ? 7.215 12.142 -19.043 1.00 95.88 303 GLN A N 1
ATOM 2395 C CA . GLN A 1 303 ? 6.014 11.387 -18.674 1.00 95.88 303 GLN A CA 1
ATOM 2396 C C . GLN A 1 303 ? 5.201 10.952 -19.897 1.00 95.88 303 GLN A C 1
ATOM 2398 O O . GLN A 1 303 ? 4.754 9.809 -19.951 1.00 95.88 303 GLN A O 1
ATOM 2403 N N . GLY A 1 304 ? 5.064 11.821 -20.905 1.00 97.00 304 GLY A N 1
ATOM 2404 C CA . GLY A 1 304 ? 4.416 11.484 -22.172 1.00 97.00 304 GLY A CA 1
ATOM 2405 C C . GLY A 1 304 ? 5.102 10.328 -22.906 1.00 97.00 304 GLY A C 1
ATOM 2406 O O . GLY A 1 304 ? 4.420 9.430 -23.393 1.00 97.00 304 GLY A O 1
ATOM 2407 N N . LEU A 1 305 ? 6.439 10.306 -22.941 1.00 98.25 305 LEU A N 1
ATOM 2408 C CA . LEU A 1 305 ? 7.222 9.216 -23.541 1.00 98.25 305 LEU A CA 1
ATOM 2409 C C . LEU A 1 305 ? 7.114 7.908 -22.744 1.00 98.25 305 LEU A C 1
ATOM 2411 O O . LEU A 1 305 ? 6.954 6.849 -23.346 1.00 98.25 305 LEU A O 1
ATOM 2415 N N . MET A 1 306 ? 7.158 7.969 -21.408 1.00 98.06 306 MET A N 1
ATOM 2416 C CA . MET A 1 306 ? 6.935 6.793 -20.552 1.00 98.06 306 MET A CA 1
ATOM 2417 C C . MET A 1 306 ? 5.537 6.203 -20.783 1.00 98.06 306 MET A C 1
ATOM 2419 O O . MET A 1 306 ? 5.378 4.990 -20.914 1.00 98.06 306 MET A O 1
ATOM 2423 N N . ALA A 1 307 ? 4.519 7.061 -20.877 1.00 97.75 307 ALA A N 1
ATOM 2424 C CA . ALA A 1 307 ? 3.145 6.643 -21.112 1.00 97.75 307 ALA A CA 1
ATOM 2425 C C . ALA A 1 307 ? 2.927 6.100 -22.538 1.00 97.75 307 ALA A C 1
ATOM 2427 O O . ALA A 1 307 ? 2.227 5.101 -22.708 1.00 97.75 307 ALA A O 1
ATOM 2428 N N . GLU A 1 308 ? 3.581 6.675 -23.555 1.00 98.19 308 GLU A N 1
ATOM 2429 C CA . GLU A 1 308 ? 3.611 6.096 -24.905 1.00 98.19 308 GLU A CA 1
ATOM 2430 C C . GLU A 1 308 ? 4.288 4.715 -24.901 1.00 98.19 308 GLU A C 1
ATOM 2432 O O . GLU A 1 308 ? 3.778 3.784 -25.520 1.00 98.19 308 GLU A O 1
ATOM 2437 N N . GLY A 1 309 ? 5.393 4.556 -24.163 1.00 98.12 309 GLY A N 1
ATOM 2438 C CA . GLY A 1 309 ? 6.059 3.266 -23.964 1.00 98.12 309 GLY A CA 1
ATOM 2439 C C . GLY A 1 309 ? 5.116 2.205 -23.390 1.00 98.12 309 GLY A C 1
ATOM 2440 O O . GLY A 1 309 ? 5.023 1.109 -23.944 1.00 98.12 309 GLY A O 1
ATOM 2441 N N . ASN A 1 310 ? 4.333 2.559 -22.361 1.00 97.50 310 ASN A N 1
ATOM 2442 C CA . ASN A 1 310 ? 3.296 1.680 -21.804 1.00 97.50 310 ASN A CA 1
ATOM 2443 C C . ASN A 1 310 ? 2.252 1.294 -22.867 1.00 97.50 310 ASN A C 1
ATOM 2445 O O . ASN A 1 310 ? 1.852 0.133 -22.952 1.00 97.50 310 ASN A O 1
ATOM 2449 N N . ALA A 1 311 ? 1.817 2.246 -23.696 1.00 98.06 311 ALA A N 1
ATOM 2450 C CA . ALA A 1 311 ? 0.828 1.993 -24.739 1.00 98.06 311 ALA A CA 1
ATOM 2451 C C . ALA A 1 311 ? 1.356 1.042 -25.830 1.00 98.06 311 ALA A C 1
ATOM 2453 O O . ALA A 1 311 ? 0.643 0.125 -26.238 1.00 98.06 311 ALA A O 1
ATOM 2454 N N . TRP A 1 312 ? 2.617 1.192 -26.250 1.00 98.25 312 TRP A N 1
ATOM 2455 C CA . TRP A 1 312 ? 3.272 0.255 -27.172 1.00 98.25 312 TRP A CA 1
ATOM 2456 C C . TRP A 1 312 ? 3.477 -1.132 -26.564 1.00 98.25 312 TRP A C 1
ATOM 2458 O O . TRP A 1 312 ? 3.275 -2.138 -27.246 1.00 98.25 312 TRP A O 1
ATOM 2468 N N . TYR A 1 313 ? 3.805 -1.202 -25.272 1.00 96.38 313 TYR A N 1
ATOM 2469 C CA . TYR A 1 313 ? 3.895 -2.472 -24.556 1.00 96.38 313 TYR A CA 1
ATOM 2470 C C . TYR A 1 313 ? 2.540 -3.196 -24.546 1.00 96.38 313 TYR A C 1
ATOM 2472 O O . TYR A 1 313 ? 2.463 -4.375 -24.890 1.00 96.38 313 TYR A O 1
ATOM 2480 N N . MET A 1 314 ? 1.446 -2.475 -24.273 1.00 96.25 314 MET A N 1
ATOM 2481 C CA . MET A 1 314 ? 0.080 -3.012 -24.370 1.00 96.25 314 MET A CA 1
ATOM 2482 C C . MET A 1 314 ? -0.315 -3.399 -25.805 1.00 96.25 314 MET A C 1
ATOM 2484 O O . MET A 1 314 ? -1.061 -4.360 -25.992 1.00 96.25 314 MET A O 1
ATOM 2488 N N . ALA A 1 315 ? 0.211 -2.706 -26.821 1.00 97.00 315 ALA A N 1
ATOM 2489 C CA . ALA A 1 315 ? 0.069 -3.075 -28.233 1.00 97.00 315 ALA A CA 1
ATOM 2490 C C . ALA A 1 315 ? 0.906 -4.306 -28.637 1.00 97.00 315 ALA A C 1
ATOM 2492 O O . ALA A 1 315 ? 0.825 -4.743 -29.784 1.00 97.00 315 ALA A O 1
ATOM 2493 N N . LYS A 1 316 ? 1.687 -4.881 -27.709 1.00 95.88 316 LYS A N 1
ATOM 2494 C CA . LYS A 1 316 ? 2.591 -6.019 -27.933 1.00 95.88 316 LYS A CA 1
ATOM 2495 C C . LYS A 1 316 ? 3.690 -5.731 -28.965 1.00 95.88 316 LYS A C 1
ATOM 2497 O O . LYS A 1 316 ? 4.156 -6.652 -29.636 1.00 95.88 316 LYS A O 1
ATOM 2502 N N . ASP A 1 317 ? 4.131 -4.474 -29.060 1.00 96.81 317 ASP A N 1
ATOM 2503 C CA . ASP A 1 317 ? 5.328 -4.087 -29.815 1.00 96.81 317 ASP A CA 1
ATOM 2504 C C . ASP A 1 317 ? 6.480 -3.756 -28.843 1.00 96.81 317 ASP A C 1
ATOM 2506 O O . ASP A 1 317 ? 6.646 -2.605 -28.423 1.00 96.81 317 ASP A O 1
ATOM 2510 N N . PRO A 1 318 ? 7.286 -4.760 -28.452 1.00 95.75 318 PRO A N 1
ATOM 2511 C CA . PRO A 1 318 ? 8.347 -4.592 -27.459 1.00 95.75 318 PRO A CA 1
ATOM 2512 C C . PRO A 1 318 ? 9.457 -3.649 -27.936 1.00 95.75 318 PRO A C 1
ATOM 2514 O O . PRO A 1 318 ? 10.110 -3.002 -27.121 1.00 95.75 318 PRO A O 1
ATOM 2517 N N . PHE A 1 319 ? 9.681 -3.555 -29.251 1.00 96.44 319 PHE A N 1
ATOM 2518 C CA . PHE A 1 319 ? 10.739 -2.717 -29.803 1.00 96.44 319 PHE A CA 1
ATOM 2519 C C . PHE A 1 319 ? 10.350 -1.241 -29.716 1.00 96.44 319 PHE A C 1
ATOM 2521 O O . PHE A 1 319 ? 11.117 -0.445 -29.178 1.00 96.44 319 PHE A O 1
ATOM 2528 N N . GLN A 1 320 ? 9.141 -0.889 -30.171 1.00 97.81 320 GLN A N 1
ATOM 2529 C CA . GLN A 1 320 ? 8.639 0.482 -30.036 1.00 97.81 320 GLN A CA 1
ATOM 2530 C C . GLN A 1 320 ? 8.515 0.889 -28.565 1.00 97.81 320 GLN A C 1
ATOM 2532 O O . GLN A 1 320 ? 8.915 1.996 -28.204 1.00 97.81 320 GLN A O 1
ATOM 2537 N N . ALA A 1 321 ? 8.040 -0.013 -27.699 1.00 98.25 321 ALA A N 1
ATOM 2538 C CA . ALA A 1 321 ? 7.966 0.247 -26.265 1.00 98.25 321 ALA A CA 1
ATOM 2539 C C . ALA A 1 321 ? 9.346 0.587 -25.684 1.00 98.25 321 ALA A C 1
ATOM 2541 O O . ALA A 1 321 ? 9.522 1.648 -25.080 1.00 98.25 321 ALA A O 1
ATOM 2542 N N . SER A 1 322 ? 10.339 -0.270 -25.938 1.00 98.56 322 SER A N 1
ATOM 2543 C CA . SER A 1 322 ? 11.712 -0.071 -25.476 1.00 98.56 322 SER A CA 1
ATOM 2544 C C . SER A 1 322 ? 12.315 1.240 -25.982 1.00 98.56 322 SER A C 1
ATOM 2546 O O . SER A 1 322 ? 12.870 2.013 -25.199 1.00 98.56 322 SER A O 1
ATOM 2548 N N . GLU A 1 323 ? 12.129 1.556 -27.268 1.00 98.19 323 GLU A N 1
ATOM 2549 C CA . GLU A 1 323 ? 12.617 2.798 -27.869 1.00 98.19 323 GLU A CA 1
ATOM 2550 C C . GLU A 1 323 ? 12.027 4.038 -27.176 1.00 98.19 323 GLU A C 1
ATOM 2552 O O . GLU A 1 323 ? 12.744 5.007 -26.908 1.00 98.19 323 GLU A O 1
ATOM 2557 N N . ARG A 1 324 ? 10.727 4.026 -26.850 1.00 98.38 324 ARG A N 1
ATOM 2558 C CA . ARG A 1 324 ? 10.071 5.149 -26.161 1.00 98.38 324 ARG A CA 1
ATOM 2559 C C . ARG A 1 324 ? 10.546 5.312 -24.725 1.00 98.38 324 ARG A C 1
ATOM 2561 O O . ARG A 1 324 ? 10.861 6.439 -24.341 1.00 98.38 324 ARG A O 1
ATOM 2568 N N . TYR A 1 325 ? 10.703 4.227 -23.969 1.00 98.69 325 TYR A N 1
ATOM 2569 C CA . TYR A 1 325 ? 11.280 4.304 -22.624 1.00 98.69 325 TYR A CA 1
ATOM 2570 C C . TYR A 1 325 ? 12.742 4.768 -22.636 1.00 98.69 325 TYR A C 1
ATOM 2572 O O . TYR A 1 325 ? 13.130 5.611 -21.829 1.00 98.69 325 TYR A O 1
ATOM 2580 N N . ALA A 1 326 ? 13.552 4.298 -23.589 1.00 98.38 326 ALA A N 1
ATOM 2581 C CA . ALA A 1 326 ? 14.936 4.744 -23.734 1.00 98.38 326 ALA A CA 1
ATOM 2582 C C . ALA A 1 326 ? 15.018 6.242 -24.075 1.00 98.38 326 ALA A C 1
ATOM 2584 O O . ALA A 1 326 ? 15.836 6.969 -23.510 1.00 98.38 326 ALA A O 1
ATOM 2585 N N . ARG A 1 327 ? 14.134 6.739 -24.952 1.00 98.12 327 ARG A N 1
ATOM 2586 C CA . ARG A 1 327 ? 14.008 8.178 -25.234 1.00 98.12 327 ARG A CA 1
ATOM 2587 C C . ARG A 1 327 ? 13.552 8.967 -24.006 1.00 98.12 327 ARG A C 1
ATOM 2589 O O . ARG A 1 327 ? 14.071 10.061 -23.782 1.00 98.12 327 ARG A O 1
ATOM 2596 N N . ALA A 1 328 ? 12.629 8.423 -23.211 1.00 98.12 328 ALA A N 1
ATOM 2597 C CA . ALA A 1 328 ? 12.210 9.032 -21.951 1.00 98.12 328 ALA A CA 1
ATOM 2598 C C . ALA A 1 328 ? 13.397 9.179 -20.992 1.00 98.12 328 ALA A C 1
ATOM 2600 O O . ALA A 1 328 ? 13.617 10.268 -20.470 1.00 98.12 328 ALA A O 1
ATOM 2601 N N . ALA A 1 329 ? 14.218 8.136 -20.844 1.00 98.12 329 ALA A N 1
ATOM 2602 C CA . ALA A 1 329 ? 15.403 8.169 -19.992 1.00 98.12 329 ALA A CA 1
ATOM 2603 C C . ALA A 1 329 ? 16.401 9.261 -20.416 1.00 98.12 329 ALA A C 1
ATOM 2605 O O . ALA A 1 329 ? 16.870 10.045 -19.592 1.00 98.12 329 ALA A O 1
ATOM 2606 N N . LEU A 1 330 ? 16.664 9.388 -21.722 1.00 96.94 330 LEU A N 1
ATOM 2607 C CA . LEU A 1 330 ? 17.532 10.446 -22.250 1.00 96.94 330 LEU A CA 1
ATOM 2608 C C . LEU A 1 330 ? 16.975 11.852 -21.985 1.00 96.94 330 LEU A C 1
ATOM 2610 O O . LEU A 1 330 ? 17.744 12.775 -21.712 1.00 96.94 330 LEU A O 1
ATOM 2614 N N . ARG A 1 331 ? 15.650 12.030 -22.061 1.00 95.75 331 ARG A N 1
ATOM 2615 C CA . ARG A 1 331 ? 14.992 13.308 -21.754 1.00 95.75 331 ARG A CA 1
ATOM 2616 C C . ARG A 1 331 ? 15.020 13.618 -20.256 1.00 95.75 331 ARG A C 1
ATOM 2618 O O . ARG A 1 331 ? 15.210 14.781 -19.896 1.00 95.75 331 ARG A O 1
ATOM 2625 N N . ALA A 1 332 ? 14.889 12.592 -19.417 1.00 96.56 332 ALA A N 1
ATOM 2626 C CA . ALA A 1 332 ? 14.868 12.694 -17.963 1.00 96.56 332 ALA A CA 1
ATOM 2627 C C . ALA A 1 332 ? 16.173 13.246 -17.370 1.00 96.56 332 ALA A C 1
ATOM 2629 O O . ALA A 1 332 ? 16.125 13.875 -16.323 1.00 96.56 332 ALA A O 1
ATOM 2630 N N . ARG A 1 333 ? 17.311 13.130 -18.070 1.00 94.69 333 ARG A N 1
ATOM 2631 C CA . ARG A 1 333 ? 18.601 13.743 -17.676 1.00 94.69 333 ARG A CA 1
ATOM 2632 C C . ARG A 1 333 ? 18.556 15.253 -17.447 1.00 94.69 333 ARG A C 1
ATOM 2634 O O . ARG A 1 333 ? 19.457 15.811 -16.837 1.00 94.69 333 ARG A O 1
ATOM 2641 N N . GLN A 1 334 ? 17.559 15.926 -18.017 1.00 93.94 334 GLN A N 1
ATOM 2642 C CA . GLN A 1 334 ? 17.359 17.368 -17.862 1.00 93.94 334 GLN A CA 1
ATOM 2643 C C . GLN A 1 334 ? 16.485 17.714 -16.644 1.00 93.94 334 GLN A C 1
ATOM 2645 O O . GLN A 1 334 ? 16.211 18.884 -16.394 1.00 93.94 334 GLN A O 1
ATOM 2650 N N . ILE A 1 335 ? 16.005 16.705 -15.914 1.00 92.88 335 ILE A N 1
ATOM 2651 C CA . ILE A 1 335 ? 15.224 16.845 -14.686 1.00 92.88 335 ILE A CA 1
ATOM 2652 C C . ILE A 1 335 ? 16.200 16.728 -13.502 1.00 92.88 335 ILE A C 1
ATOM 2654 O O . ILE A 1 335 ? 17.103 15.897 -13.563 1.00 92.88 335 ILE A O 1
ATOM 2658 N N . PRO A 1 336 ? 16.033 17.507 -12.414 1.00 89.38 336 PRO A N 1
ATOM 2659 C CA . PRO A 1 336 ? 16.941 17.457 -11.264 1.00 89.38 336 PRO A CA 1
ATOM 2660 C C . PRO A 1 336 ? 17.107 16.079 -10.605 1.00 89.38 336 PRO A C 1
ATOM 2662 O O . PRO A 1 336 ? 18.121 15.857 -9.957 1.00 89.38 336 PRO A O 1
ATOM 2665 N N . SER A 1 337 ? 16.136 15.172 -10.771 1.00 89.19 337 SER A N 1
ATOM 2666 C CA . SER A 1 337 ? 16.182 13.815 -10.222 1.00 89.19 337 SER A CA 1
ATOM 2667 C C . SER A 1 337 ? 16.396 12.766 -11.308 1.00 89.19 337 SER A C 1
ATOM 2669 O O . SER A 1 337 ? 15.679 12.741 -12.313 1.00 89.19 337 SER A O 1
ATOM 2671 N N . LEU A 1 338 ? 17.321 11.835 -11.059 1.00 94.69 338 LEU A N 1
ATOM 2672 C CA . LEU A 1 338 ? 17.660 10.747 -11.985 1.00 94.69 338 LEU A CA 1
ATOM 2673 C C . LEU A 1 338 ? 16.683 9.562 -11.919 1.00 94.69 338 LEU A C 1
ATOM 2675 O O . LEU A 1 338 ? 16.830 8.595 -12.668 1.00 94.69 338 LEU A O 1
ATOM 2679 N N . THR A 1 339 ? 15.677 9.606 -11.038 1.00 95.75 339 THR A N 1
ATOM 2680 C CA . THR A 1 339 ? 14.743 8.486 -10.814 1.00 95.75 339 THR A CA 1
ATOM 2681 C C . THR A 1 339 ? 14.041 8.062 -12.105 1.00 95.75 339 THR A C 1
ATOM 2683 O O . THR A 1 339 ? 13.945 6.872 -12.407 1.00 95.75 339 THR A O 1
ATOM 2686 N N . LEU A 1 340 ? 13.613 9.036 -12.916 1.00 95.69 340 LEU A N 1
ATOM 2687 C CA . LEU A 1 340 ? 12.965 8.778 -14.205 1.00 95.69 340 LEU A CA 1
ATOM 2688 C C . LEU A 1 340 ? 13.948 8.317 -15.294 1.00 95.69 340 LEU A C 1
ATOM 2690 O O . LEU A 1 340 ? 13.536 7.594 -16.199 1.00 95.69 340 LEU A O 1
ATOM 2694 N N . GLU A 1 341 ? 15.232 8.689 -15.216 1.00 97.75 341 GLU A N 1
ATOM 2695 C CA . GLU A 1 341 ? 16.255 8.146 -16.121 1.00 97.75 341 GLU A CA 1
ATOM 2696 C C . GLU A 1 341 ? 16.452 6.651 -15.866 1.00 97.75 341 GLU A C 1
ATOM 2698 O O . GLU A 1 341 ? 16.378 5.844 -16.796 1.00 97.75 341 GLU A O 1
ATOM 2703 N N . MET A 1 342 ? 16.657 6.282 -14.599 1.00 97.88 342 MET A N 1
ATOM 2704 C CA . MET A 1 342 ? 16.820 4.889 -14.195 1.00 97.88 342 MET A CA 1
ATOM 2705 C C . MET A 1 342 ? 15.599 4.056 -14.585 1.00 97.88 342 MET A C 1
ATOM 2707 O O . MET A 1 342 ? 15.752 3.023 -15.237 1.00 97.88 342 MET A O 1
ATOM 2711 N N . GLU A 1 343 ? 14.393 4.525 -14.255 1.00 98.00 343 GLU A N 1
ATOM 2712 C CA . GLU A 1 343 ? 13.156 3.790 -14.533 1.00 98.00 343 GLU A CA 1
ATOM 2713 C C . GLU A 1 343 ? 12.895 3.648 -16.041 1.00 98.00 343 GLU A C 1
ATOM 2715 O O . GLU A 1 343 ? 12.501 2.575 -16.499 1.00 98.00 343 GLU A O 1
ATOM 2720 N N . GLY A 1 344 ? 13.181 4.684 -16.840 1.00 98.25 344 GLY A N 1
ATOM 2721 C CA . GLY A 1 344 ? 13.094 4.600 -18.299 1.00 98.25 344 GLY A CA 1
ATOM 2722 C C . GLY A 1 344 ? 14.065 3.565 -18.876 1.00 98.25 344 GLY A C 1
ATOM 2723 O O . GLY A 1 344 ? 13.685 2.749 -19.715 1.00 98.25 344 GLY A O 1
ATOM 2724 N N . HIS A 1 345 ? 15.306 3.514 -18.388 1.00 98.62 345 HIS A N 1
ATOM 2725 C CA . HIS A 1 345 ? 16.247 2.471 -18.793 1.00 98.62 345 HIS A CA 1
ATOM 2726 C C . HIS A 1 345 ? 15.817 1.074 -18.325 1.00 98.62 345 HIS A C 1
ATOM 2728 O O . HIS A 1 345 ? 15.886 0.129 -19.111 1.00 98.62 345 HIS A O 1
ATOM 2734 N N . ARG A 1 346 ? 15.310 0.929 -17.095 1.00 98.44 346 ARG A N 1
ATOM 2735 C CA . ARG A 1 346 ? 14.804 -0.350 -16.578 1.00 98.44 346 ARG A CA 1
ATOM 2736 C C . ARG A 1 346 ? 13.663 -0.878 -17.444 1.00 98.44 346 ARG A C 1
ATOM 2738 O O . ARG A 1 346 ? 13.722 -2.021 -17.887 1.00 98.44 346 ARG A O 1
ATOM 2745 N N . MET A 1 347 ? 12.669 -0.044 -17.748 1.00 98.44 347 MET A N 1
ATOM 2746 C CA . MET A 1 347 ? 11.528 -0.425 -18.588 1.00 98.44 347 MET A CA 1
ATOM 2747 C C . MET A 1 347 ? 11.936 -0.720 -20.038 1.00 98.44 347 MET A C 1
ATOM 2749 O O . MET A 1 347 ? 11.429 -1.670 -20.642 1.00 98.44 347 MET A O 1
ATOM 2753 N N . ALA A 1 348 ? 12.905 0.019 -20.588 1.00 98.44 348 ALA A N 1
ATOM 2754 C CA . ALA A 1 348 ? 13.468 -0.285 -21.903 1.00 98.44 348 ALA A CA 1
ATOM 2755 C C . ALA A 1 348 ? 14.122 -1.676 -21.950 1.00 98.44 348 ALA A C 1
ATOM 2757 O O . ALA A 1 348 ? 13.959 -2.396 -22.935 1.00 98.44 348 ALA A O 1
ATOM 2758 N N . GLY A 1 349 ? 14.823 -2.077 -20.886 1.00 97.94 349 GLY A N 1
ATOM 2759 C CA . GLY A 1 349 ? 15.384 -3.422 -20.756 1.00 97.94 349 GLY A CA 1
ATOM 2760 C C . GLY A 1 349 ? 14.314 -4.490 -20.537 1.00 97.94 349 GLY A C 1
ATOM 2761 O O . GLY A 1 349 ? 14.299 -5.499 -21.242 1.00 97.94 349 GLY A O 1
ATOM 2762 N N . PHE A 1 350 ? 13.387 -4.237 -19.610 1.00 97.31 350 PHE A N 1
ATOM 2763 C CA . PHE A 1 350 ? 12.311 -5.152 -19.225 1.00 97.31 350 PHE A CA 1
ATOM 2764 C C . PHE A 1 350 ? 11.467 -5.595 -20.422 1.00 97.31 350 PHE A C 1
ATOM 2766 O O . PHE A 1 350 ? 11.242 -6.785 -20.627 1.00 97.31 350 PHE A O 1
ATOM 2773 N N . THR A 1 351 ? 11.062 -4.643 -21.266 1.00 96.94 351 THR A N 1
ATOM 2774 C CA . THR A 1 351 ? 10.247 -4.915 -22.463 1.00 96.94 351 THR A CA 1
ATOM 2775 C C . THR A 1 351 ? 10.928 -5.812 -23.498 1.00 96.94 351 THR A C 1
ATOM 2777 O O . THR A 1 351 ? 10.248 -6.424 -24.317 1.00 96.94 351 THR A O 1
ATOM 2780 N N . LEU A 1 352 ? 12.256 -5.931 -23.460 1.00 96.25 352 LEU A N 1
ATOM 2781 C CA . LEU A 1 352 ? 13.034 -6.749 -24.389 1.00 96.25 352 LEU A CA 1
ATOM 2782 C C . LEU A 1 352 ? 13.421 -8.125 -23.821 1.00 96.25 352 LEU A C 1
ATOM 2784 O O . LEU A 1 352 ? 13.899 -8.965 -24.583 1.00 96.25 352 LEU A O 1
ATOM 2788 N N . LEU A 1 353 ? 13.213 -8.379 -22.522 1.00 91.69 353 LEU A N 1
ATOM 2789 C CA . LEU A 1 353 ? 13.711 -9.571 -21.817 1.00 91.69 353 LEU A CA 1
ATOM 2790 C C . LEU A 1 353 ? 13.277 -10.902 -22.446 1.00 91.69 353 LEU A C 1
ATOM 2792 O O . LEU A 1 353 ? 14.065 -11.847 -22.532 1.00 91.69 353 LEU A O 1
ATOM 2796 N N . GLU A 1 354 ? 12.027 -10.995 -22.891 1.00 88.31 354 GLU A N 1
ATOM 2797 C CA . GLU A 1 354 ? 11.462 -12.231 -23.450 1.00 88.31 354 GLU A CA 1
ATOM 2798 C C . GLU A 1 354 ? 11.871 -12.472 -24.915 1.00 88.31 354 GLU A C 1
ATOM 2800 O O . GLU A 1 354 ? 11.642 -13.549 -25.465 1.00 88.31 354 GLU A O 1
ATOM 2805 N N . HIS A 1 355 ? 12.526 -11.501 -25.558 1.00 90.19 355 HIS A N 1
ATOM 2806 C CA . HIS A 1 355 ? 12.838 -11.539 -26.984 1.00 90.19 355 HIS A CA 1
ATOM 2807 C C . HIS A 1 355 ? 14.323 -11.822 -27.224 1.00 90.19 355 HIS A C 1
ATOM 2809 O O . HIS A 1 355 ? 15.160 -10.924 -27.135 1.00 90.19 355 HIS A O 1
ATOM 2815 N N . SER A 1 356 ? 14.650 -13.064 -27.604 1.00 86.38 356 SER A N 1
ATOM 2816 C CA . SER A 1 356 ? 16.037 -13.547 -27.753 1.00 86.38 356 SER A CA 1
ATOM 2817 C C . SER A 1 356 ? 16.940 -12.620 -28.572 1.00 86.38 356 SER A C 1
ATOM 2819 O O . SER A 1 356 ? 18.022 -12.252 -28.114 1.00 86.38 356 SER A O 1
ATOM 2821 N N . ARG A 1 357 ? 16.452 -12.140 -29.724 1.00 90.56 357 ARG A N 1
ATOM 2822 C CA . ARG A 1 357 ? 17.178 -11.218 -30.619 1.00 90.56 357 ARG A CA 1
ATOM 2823 C C . ARG A 1 357 ? 17.620 -9.898 -29.968 1.00 90.56 357 ARG A C 1
ATOM 2825 O O . ARG A 1 357 ? 18.504 -9.234 -30.498 1.00 90.56 357 ARG A O 1
ATOM 2832 N N . TRP A 1 358 ? 17.010 -9.502 -28.850 1.00 92.38 358 TRP A N 1
ATOM 2833 C CA . TRP A 1 358 ? 17.232 -8.211 -28.196 1.00 92.38 358 TRP A CA 1
ATOM 2834 C C . TRP A 1 358 ? 17.884 -8.313 -26.811 1.00 92.38 358 TRP A C 1
ATOM 2836 O O . TRP A 1 358 ? 18.081 -7.290 -26.159 1.00 92.38 358 TRP A O 1
ATOM 2846 N N . ARG A 1 359 ? 18.286 -9.508 -26.362 1.00 90.69 359 ARG A N 1
ATOM 2847 C CA . ARG A 1 359 ? 18.869 -9.726 -25.021 1.00 90.69 359 ARG A CA 1
ATOM 2848 C C . ARG A 1 359 ? 20.106 -8.878 -24.734 1.00 90.69 359 ARG A C 1
ATOM 2850 O O . ARG A 1 359 ? 20.259 -8.363 -23.632 1.00 90.69 359 ARG A O 1
ATOM 2857 N N . SER A 1 360 ? 20.972 -8.681 -25.730 1.00 92.12 360 SER A N 1
ATOM 2858 C CA . SER A 1 360 ? 22.151 -7.820 -25.570 1.00 92.12 360 SER A CA 1
ATOM 2859 C C . SER A 1 360 ? 21.766 -6.353 -25.336 1.00 92.12 360 SER A C 1
ATOM 2861 O O . SER A 1 360 ? 22.339 -5.702 -24.462 1.00 92.12 360 SER A O 1
ATOM 2863 N N . ALA A 1 361 ? 20.749 -5.857 -26.050 1.00 95.25 361 ALA A N 1
ATOM 2864 C CA . ALA A 1 361 ? 20.210 -4.514 -25.842 1.00 95.25 361 ALA A CA 1
ATOM 2865 C C . ALA A 1 361 ? 19.516 -4.393 -24.474 1.00 95.25 361 ALA A C 1
ATOM 2867 O O . ALA A 1 361 ? 19.722 -3.407 -23.769 1.00 95.25 361 ALA A O 1
ATOM 2868 N N . ALA A 1 362 ? 18.772 -5.422 -24.054 1.00 97.06 362 ALA A N 1
ATOM 2869 C CA . ALA A 1 362 ? 18.162 -5.477 -22.728 1.00 97.06 362 ALA A CA 1
ATOM 2870 C C . ALA A 1 362 ? 19.214 -5.367 -21.609 1.00 97.06 362 ALA A C 1
ATOM 2872 O O . ALA A 1 362 ? 19.061 -4.555 -20.697 1.00 97.06 362 ALA A O 1
ATOM 2873 N N . ALA A 1 363 ? 20.318 -6.117 -21.712 1.00 96.56 363 ALA A N 1
ATOM 2874 C CA . ALA A 1 363 ? 21.423 -6.055 -20.753 1.00 96.56 363 ALA A CA 1
ATOM 2875 C C . ALA A 1 363 ? 22.053 -4.653 -20.676 1.00 96.56 363 ALA A C 1
ATOM 2877 O O . ALA A 1 363 ? 22.331 -4.154 -19.586 1.00 96.56 363 ALA A O 1
ATOM 2878 N N . ASP A 1 364 ? 22.252 -3.996 -21.823 1.00 97.06 364 ASP A N 1
ATOM 2879 C CA . ASP A 1 364 ? 22.818 -2.645 -21.881 1.00 97.06 364 ASP A CA 1
ATOM 2880 C C . ASP A 1 364 ? 21.873 -1.589 -21.271 1.00 97.06 364 ASP A C 1
ATOM 2882 O O . ASP A 1 364 ? 22.330 -0.649 -20.609 1.00 97.06 364 ASP A O 1
ATOM 2886 N N . HIS A 1 365 ? 20.558 -1.765 -21.426 1.00 98.38 365 HIS A N 1
ATOM 2887 C CA . HIS A 1 365 ? 19.553 -0.941 -20.757 1.00 98.38 365 HIS A CA 1
ATOM 2888 C C . HIS A 1 365 ? 19.558 -1.133 -19.238 1.00 98.38 365 HIS A C 1
ATOM 2890 O O . HIS A 1 365 ? 19.640 -0.143 -18.514 1.00 98.38 365 HIS A O 1
ATOM 2896 N N . TYR A 1 366 ? 19.571 -2.372 -18.738 1.00 98.38 366 TYR A N 1
ATOM 2897 C CA . TYR A 1 366 ? 19.685 -2.624 -17.296 1.00 98.38 366 TYR A CA 1
ATOM 2898 C C . TYR A 1 366 ? 20.982 -2.065 -16.705 1.00 98.38 366 TYR A C 1
ATOM 2900 O O . TYR A 1 366 ? 20.973 -1.494 -15.615 1.00 98.38 366 TYR A O 1
ATOM 2908 N N . PHE A 1 367 ? 22.093 -2.162 -17.436 1.00 98.12 367 PHE A N 1
ATOM 2909 C CA . PHE A 1 367 ? 23.363 -1.576 -17.012 1.00 98.12 367 PHE A CA 1
ATOM 2910 C C . PHE A 1 367 ? 23.293 -0.042 -16.931 1.00 98.12 367 PHE A C 1
ATOM 2912 O O . PHE A 1 367 ? 23.821 0.561 -15.994 1.00 98.12 367 PHE A O 1
ATOM 2919 N N . SER A 1 368 ? 22.596 0.594 -17.875 1.00 98.31 368 SER A N 1
ATOM 2920 C CA . SER A 1 368 ? 22.350 2.040 -17.847 1.00 98.31 368 SER A CA 1
ATOM 2921 C C . SER A 1 368 ? 21.429 2.440 -16.687 1.00 98.31 368 SER A C 1
ATOM 2923 O O . SER A 1 368 ? 21.693 3.446 -16.034 1.00 98.31 368 SER A O 1
ATOM 2925 N N . ALA A 1 369 ? 20.415 1.628 -16.362 1.00 98.31 369 ALA A N 1
ATOM 2926 C CA . ALA A 1 369 ? 19.557 1.841 -15.195 1.00 98.31 369 ALA A CA 1
ATOM 2927 C C . ALA A 1 369 ? 20.362 1.797 -13.886 1.00 98.31 369 ALA A C 1
ATOM 2929 O O . ALA A 1 369 ? 20.278 2.721 -13.078 1.00 98.31 369 ALA A O 1
ATOM 2930 N N . LEU A 1 370 ? 21.207 0.775 -13.708 1.00 97.44 370 LEU A N 1
ATOM 2931 C CA . LEU A 1 370 ? 22.105 0.687 -12.554 1.00 97.44 370 LEU A CA 1
ATOM 2932 C C . LEU A 1 370 ? 23.049 1.895 -12.488 1.00 97.44 370 LEU A C 1
ATOM 2934 O O . LEU A 1 370 ? 23.196 2.499 -11.434 1.00 97.44 370 LEU A O 1
ATOM 2938 N N . THR A 1 371 ? 23.644 2.291 -13.614 1.00 96.75 371 THR A N 1
ATOM 2939 C CA . THR A 1 371 ? 24.561 3.441 -13.663 1.00 96.75 371 THR A CA 1
ATOM 2940 C C . THR A 1 371 ? 23.866 4.737 -13.232 1.00 96.75 371 THR A C 1
ATOM 2942 O O . THR A 1 371 ? 24.422 5.490 -12.433 1.00 96.75 371 THR A O 1
ATOM 2945 N N . ALA A 1 372 ? 22.638 4.978 -13.702 1.00 96.94 372 ALA A N 1
ATOM 2946 C CA . ALA A 1 372 ? 21.838 6.127 -13.284 1.00 96.94 372 ALA A CA 1
ATOM 2947 C C . ALA A 1 372 ? 21.509 6.079 -11.781 1.00 96.94 372 ALA A C 1
ATOM 2949 O O . ALA A 1 372 ? 21.620 7.096 -11.104 1.00 96.94 372 ALA A O 1
ATOM 2950 N N . ALA A 1 373 ? 21.177 4.903 -11.235 1.00 96.38 373 ALA A N 1
ATOM 2951 C CA . ALA A 1 373 ? 20.914 4.733 -9.803 1.00 96.38 373 ALA A CA 1
ATOM 2952 C C . ALA A 1 373 ? 22.144 4.982 -8.916 1.00 96.38 373 ALA A C 1
ATOM 2954 O O . ALA A 1 373 ? 22.042 5.559 -7.834 1.00 96.38 373 ALA A O 1
ATOM 2955 N N . LEU A 1 374 ? 23.329 4.560 -9.359 1.00 94.00 374 LEU A N 1
ATOM 2956 C CA . LEU A 1 374 ? 24.565 4.790 -8.608 1.00 94.00 374 LEU A CA 1
ATOM 2957 C C . LEU A 1 374 ? 24.981 6.265 -8.624 1.00 94.00 374 LEU A C 1
ATOM 2959 O O . LEU A 1 374 ? 25.571 6.732 -7.653 1.00 94.00 374 LEU A O 1
ATOM 2963 N N . ALA A 1 375 ? 24.603 7.016 -9.662 1.00 95.38 375 ALA A N 1
ATOM 2964 C CA . ALA A 1 375 ? 24.830 8.458 -9.748 1.00 95.38 375 ALA A CA 1
ATOM 2965 C C . ALA A 1 375 ? 23.878 9.304 -8.874 1.00 95.38 375 ALA A C 1
ATOM 2967 O O . ALA A 1 375 ? 24.142 10.489 -8.677 1.00 95.38 375 ALA A O 1
ATOM 2968 N N . MET A 1 376 ? 22.794 8.720 -8.351 1.00 95.31 376 MET A N 1
ATOM 2969 C CA . MET A 1 376 ? 21.880 9.391 -7.417 1.00 95.31 376 MET A CA 1
ATOM 2970 C C . MET A 1 376 ? 22.557 9.694 -6.079 1.00 95.31 376 MET A C 1
ATOM 2972 O O . MET A 1 376 ? 23.524 9.036 -5.689 1.00 95.31 376 MET A O 1
ATOM 2976 N N . ASN A 1 377 ? 22.009 10.652 -5.333 1.00 92.81 377 ASN A N 1
ATOM 2977 C CA . ASN A 1 377 ? 22.346 10.789 -3.916 1.00 92.81 377 ASN A CA 1
ATOM 2978 C C . ASN A 1 377 ? 21.710 9.651 -3.079 1.00 92.81 377 ASN A C 1
ATOM 2980 O O . ASN A 1 377 ? 20.949 8.831 -3.593 1.00 92.81 377 ASN A O 1
ATOM 2984 N N . GLU A 1 378 ? 22.051 9.566 -1.792 1.00 89.56 378 GLU A N 1
ATOM 2985 C CA . GLU A 1 378 ? 21.581 8.491 -0.904 1.00 89.56 378 GLU A CA 1
ATOM 2986 C C . GLU A 1 378 ? 20.053 8.475 -0.725 1.00 89.56 378 GLU A C 1
ATOM 2988 O O . GLU A 1 378 ? 19.439 7.412 -0.813 1.00 89.56 378 GLU A O 1
ATOM 2993 N N . GLU A 1 379 ? 19.435 9.645 -0.549 1.00 91.25 379 GLU A N 1
ATOM 2994 C CA . GLU A 1 379 ? 17.987 9.792 -0.356 1.00 91.25 379 GLU A CA 1
ATOM 2995 C C . GLU A 1 379 ? 17.205 9.323 -1.592 1.00 91.25 379 GLU A C 1
ATOM 2997 O O . GLU A 1 379 ? 16.314 8.472 -1.499 1.00 91.25 379 GLU A O 1
ATOM 3002 N N . GLU A 1 380 ? 17.592 9.799 -2.775 1.00 92.19 380 GLU A N 1
ATOM 3003 C CA . GLU A 1 380 ? 17.014 9.368 -4.049 1.00 92.19 380 GLU A CA 1
ATOM 3004 C C . GLU A 1 380 ? 17.213 7.868 -4.274 1.00 92.19 380 GLU A C 1
ATOM 3006 O O . GLU A 1 380 ? 16.277 7.161 -4.649 1.00 92.19 380 GLU A O 1
ATOM 3011 N N . ARG A 1 381 ? 18.413 7.345 -3.993 1.00 92.12 381 ARG A N 1
ATOM 3012 C CA . ARG A 1 381 ? 18.700 5.920 -4.177 1.00 92.12 381 ARG A CA 1
ATOM 3013 C C . ARG A 1 381 ? 17.852 5.043 -3.255 1.00 92.12 381 ARG A C 1
ATOM 3015 O O . ARG A 1 381 ? 17.400 3.989 -3.697 1.00 92.12 381 ARG A O 1
ATOM 3022 N N . SER A 1 382 ? 17.601 5.484 -2.020 1.00 87.88 382 SER A N 1
ATOM 3023 C CA . SER A 1 382 ? 16.790 4.754 -1.032 1.00 87.88 382 SER A CA 1
ATOM 3024 C C . SER A 1 382 ? 15.304 4.659 -1.400 1.00 87.88 382 SER A C 1
ATOM 3026 O O . SER A 1 382 ? 14.624 3.723 -0.985 1.00 87.88 382 SER A O 1
ATOM 3028 N N . SER A 1 383 ? 14.807 5.604 -2.204 1.00 88.44 383 SER A N 1
ATOM 3029 C CA . SER A 1 383 ? 13.397 5.703 -2.600 1.00 88.44 383 SER A CA 1
ATOM 3030 C C . SER A 1 383 ? 13.127 5.262 -4.045 1.00 88.44 383 SER A C 1
ATOM 3032 O O . SER A 1 383 ? 11.969 5.173 -4.457 1.00 88.44 383 SER A O 1
ATOM 3034 N N . CYS A 1 384 ? 14.170 4.958 -4.824 1.00 92.50 384 CYS A N 1
ATOM 3035 C CA . CYS A 1 384 ? 14.041 4.519 -6.212 1.00 92.50 384 CYS A CA 1
ATOM 3036 C C . CYS A 1 384 ? 13.889 2.991 -6.362 1.00 92.50 384 CYS A C 1
ATOM 3038 O O . CYS A 1 384 ? 14.197 2.201 -5.471 1.00 92.50 384 CYS A O 1
ATOM 3040 N N . ASN A 1 385 ? 13.497 2.544 -7.560 1.00 93.75 385 ASN A N 1
ATOM 3041 C CA . ASN A 1 385 ? 13.322 1.122 -7.891 1.00 93.75 385 ASN A CA 1
ATOM 3042 C C . ASN A 1 385 ? 14.634 0.383 -8.243 1.00 93.75 385 ASN A C 1
ATOM 3044 O O . ASN A 1 385 ? 14.606 -0.559 -9.037 1.00 93.75 385 ASN A O 1
ATOM 3048 N N . LEU A 1 386 ? 15.789 0.762 -7.678 1.00 95.69 386 LEU A N 1
ATOM 3049 C CA . LEU A 1 386 ? 17.079 0.111 -7.973 1.00 95.69 386 LEU A CA 1
ATOM 3050 C C . LEU A 1 386 ? 17.005 -1.410 -7.794 1.00 95.69 386 LEU A C 1
ATOM 3052 O O . LEU A 1 386 ? 17.409 -2.171 -8.672 1.00 95.69 386 LEU A O 1
ATOM 3056 N N . MET A 1 387 ? 16.416 -1.876 -6.693 1.00 95.56 387 MET A N 1
ATOM 3057 C CA . MET A 1 387 ? 16.333 -3.314 -6.421 1.00 95.56 387 MET A CA 1
ATOM 3058 C C . MET A 1 387 ? 15.409 -4.068 -7.384 1.00 95.56 387 MET A C 1
ATOM 3060 O O . MET A 1 387 ? 15.540 -5.286 -7.526 1.00 95.56 387 MET A O 1
ATOM 3064 N N . GLN A 1 388 ? 14.535 -3.362 -8.109 1.00 96.38 388 GLN A N 1
ATOM 3065 C CA . GLN A 1 388 ? 13.728 -3.960 -9.168 1.00 96.38 388 GLN A CA 1
ATOM 3066 C C . GLN A 1 388 ? 14.582 -4.346 -10.386 1.00 96.38 388 GLN A C 1
ATOM 3068 O O . GLN A 1 388 ? 14.291 -5.361 -11.008 1.00 96.38 388 GLN A O 1
ATOM 3073 N N . VAL A 1 389 ? 15.680 -3.630 -10.678 1.00 97.38 389 VAL A N 1
ATOM 3074 C CA . VAL A 1 389 ? 16.647 -4.012 -11.732 1.00 97.38 389 VAL A CA 1
ATOM 3075 C C . VAL A 1 389 ? 17.187 -5.423 -11.484 1.00 97.38 389 VAL A C 1
ATOM 3077 O O . VAL A 1 389 ? 17.153 -6.276 -12.369 1.00 97.38 389 VAL A O 1
ATOM 3080 N N . PHE A 1 390 ? 17.639 -5.693 -10.258 1.00 97.19 390 PHE A N 1
ATOM 3081 C CA . PHE A 1 390 ? 18.153 -7.011 -9.884 1.00 97.19 390 PHE A CA 1
ATOM 3082 C C . PHE A 1 390 ? 17.052 -8.068 -9.858 1.00 97.19 390 PHE A C 1
ATOM 3084 O O . PHE A 1 390 ? 17.262 -9.184 -10.331 1.00 97.19 390 PHE A O 1
ATOM 3091 N N . ARG A 1 391 ? 15.869 -7.723 -9.337 1.00 96.44 391 ARG A N 1
ATOM 3092 C CA . ARG A 1 391 ? 14.726 -8.640 -9.281 1.00 96.44 391 ARG A CA 1
ATOM 3093 C C . ARG A 1 391 ? 14.278 -9.079 -10.674 1.00 96.44 391 ARG A C 1
ATOM 3095 O O . ARG A 1 391 ? 14.064 -10.272 -10.861 1.00 96.44 391 ARG A O 1
ATOM 3102 N N . ASP A 1 392 ? 14.190 -8.159 -11.635 1.00 96.62 392 ASP A N 1
ATOM 3103 C CA . ASP A 1 392 ? 13.821 -8.466 -13.021 1.00 96.62 392 ASP A CA 1
ATOM 3104 C C . ASP A 1 392 ? 14.778 -9.504 -13.632 1.00 96.62 392 ASP A C 1
ATOM 3106 O O . ASP A 1 392 ? 14.345 -10.529 -14.160 1.00 96.62 392 ASP A O 1
ATOM 3110 N N . LEU A 1 393 ? 16.089 -9.271 -13.504 1.00 96.50 393 LEU A N 1
ATOM 3111 C CA . LEU A 1 393 ? 17.135 -10.136 -14.055 1.00 96.50 393 LEU A CA 1
ATOM 3112 C C . LEU A 1 393 ? 17.201 -11.510 -13.360 1.00 96.50 393 LEU A C 1
ATOM 3114 O O . LEU A 1 393 ? 17.291 -12.540 -14.033 1.00 96.50 393 LEU A O 1
ATOM 3118 N N . LEU A 1 394 ? 17.121 -11.547 -12.023 1.00 96.06 39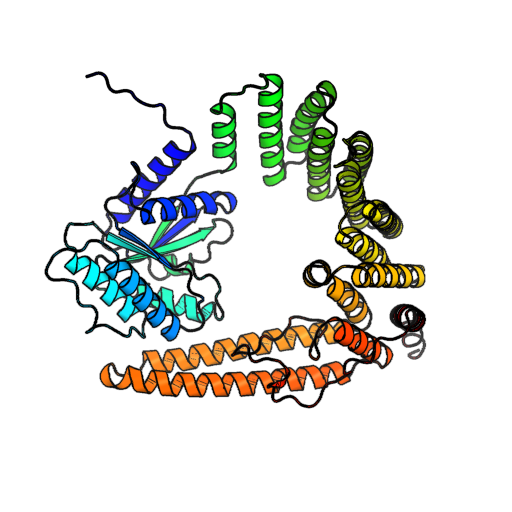4 LEU A N 1
ATOM 3119 C CA . LEU A 1 394 ? 17.125 -12.794 -11.244 1.00 96.06 394 LEU A CA 1
ATOM 3120 C C . LEU A 1 394 ? 15.880 -13.642 -11.533 1.00 96.06 394 LEU A C 1
ATOM 3122 O O . LEU A 1 394 ? 16.000 -14.855 -11.721 1.00 96.06 394 LEU A O 1
ATOM 3126 N N . ASN A 1 395 ? 14.705 -13.007 -11.607 1.00 95.00 395 ASN A N 1
ATOM 3127 C CA . ASN A 1 395 ? 13.439 -13.675 -11.902 1.00 95.00 395 ASN A CA 1
ATOM 3128 C C . ASN A 1 395 ? 13.380 -14.170 -13.353 1.00 95.00 395 ASN A C 1
ATOM 3130 O O . ASN A 1 395 ? 12.858 -15.247 -13.610 1.00 95.00 395 ASN A O 1
ATOM 3134 N N . TRP A 1 396 ? 13.944 -13.433 -14.313 1.00 93.75 396 TRP A N 1
ATOM 3135 C CA . TRP A 1 396 ? 14.034 -13.900 -15.699 1.00 93.75 396 TRP A CA 1
ATOM 3136 C C . TRP A 1 3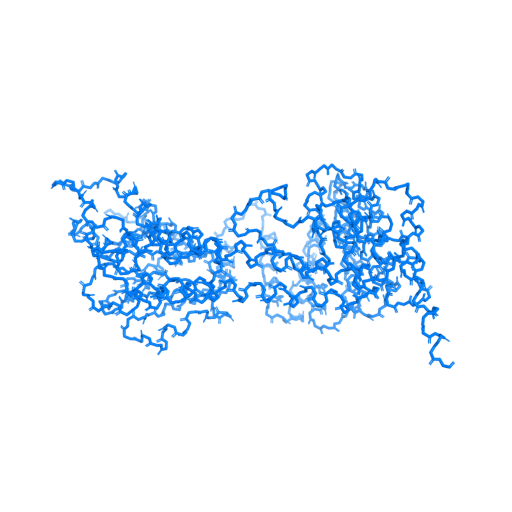96 ? 14.907 -15.161 -15.832 1.00 93.75 396 TRP A C 1
ATOM 3138 O O . TRP A 1 396 ? 14.578 -16.088 -16.590 1.00 93.75 396 TRP A O 1
ATOM 3148 N N . ARG A 1 397 ? 16.029 -15.206 -15.096 1.00 92.75 397 ARG A N 1
ATOM 3149 C CA . ARG A 1 397 ? 16.984 -16.319 -15.163 1.00 92.75 397 ARG A CA 1
ATOM 3150 C C . ARG A 1 397 ? 16.419 -17.563 -14.485 1.00 92.75 397 ARG A C 1
ATOM 3152 O O . ARG A 1 397 ? 16.361 -18.607 -15.128 1.00 92.75 397 ARG A O 1
ATOM 3159 N N . GLU A 1 398 ? 15.960 -17.442 -13.239 1.00 93.69 398 GLU A N 1
ATOM 3160 C CA . GLU A 1 398 ? 15.428 -18.562 -12.448 1.00 93.69 398 GLU A CA 1
ATOM 3161 C C . GLU A 1 398 ? 14.115 -18.184 -11.732 1.00 93.69 398 GLU A C 1
ATOM 3163 O O . GLU A 1 398 ? 14.092 -18.023 -10.507 1.00 93.69 398 GLU A O 1
ATOM 3168 N N . PRO A 1 399 ? 12.983 -18.093 -12.459 1.00 94.12 399 PRO A N 1
ATOM 3169 C CA . PRO A 1 399 ? 11.699 -17.684 -11.871 1.00 94.12 399 PRO A CA 1
ATOM 3170 C C . PRO A 1 399 ? 11.209 -18.657 -10.786 1.00 94.12 399 PRO A C 1
ATOM 3172 O O . PRO A 1 399 ? 10.512 -18.271 -9.843 1.00 94.12 399 PRO A O 1
ATOM 3175 N N . GLY A 1 400 ? 11.606 -19.932 -10.884 1.00 95.00 400 GLY A N 1
ATOM 3176 C CA . GLY A 1 400 ? 11.287 -20.959 -9.893 1.00 95.00 400 GLY A CA 1
ATOM 3177 C C . GLY A 1 400 ? 11.906 -20.688 -8.519 1.00 95.00 400 GLY A C 1
ATOM 3178 O O . GLY A 1 400 ? 11.260 -20.961 -7.507 1.00 95.00 400 GLY A O 1
ATOM 3179 N N . LEU A 1 401 ? 13.113 -20.108 -8.453 1.00 93.69 401 LEU A N 1
ATOM 3180 C CA . LEU A 1 401 ? 13.726 -19.736 -7.174 1.00 93.69 401 LEU A CA 1
ATOM 3181 C C . LEU A 1 401 ? 12.978 -18.578 -6.519 1.00 93.69 401 LEU A C 1
ATOM 3183 O O . LEU A 1 401 ? 12.617 -18.685 -5.350 1.00 93.69 401 LEU A O 1
ATOM 3187 N N . THR A 1 402 ? 12.667 -17.522 -7.275 1.00 92.25 402 THR A N 1
ATOM 3188 C CA . THR A 1 402 ? 11.868 -16.389 -6.778 1.00 92.25 402 THR A CA 1
ATOM 3189 C C . THR A 1 402 ? 10.495 -16.841 -6.281 1.00 92.25 402 THR A C 1
ATOM 3191 O O . THR A 1 402 ? 10.068 -16.450 -5.196 1.00 92.25 402 THR A O 1
ATOM 3194 N N . THR A 1 403 ? 9.835 -17.741 -7.015 1.00 95.12 403 THR A N 1
ATOM 3195 C CA . THR A 1 403 ? 8.552 -18.330 -6.597 1.00 95.12 403 THR A CA 1
ATOM 3196 C C . THR A 1 403 ? 8.677 -19.069 -5.261 1.00 95.12 403 THR A C 1
ATOM 3198 O O . THR A 1 403 ? 7.875 -18.848 -4.357 1.00 95.12 403 THR A O 1
ATOM 3201 N N . ARG A 1 404 ? 9.709 -19.906 -5.096 1.00 95.12 404 ARG A N 1
ATOM 3202 C CA . ARG A 1 404 ? 9.955 -20.646 -3.846 1.00 95.12 404 ARG A CA 1
ATOM 3203 C C . ARG A 1 404 ? 10.332 -19.722 -2.680 1.00 95.12 404 ARG A C 1
ATOM 3205 O O . ARG A 1 404 ? 9.935 -19.994 -1.551 1.00 95.12 404 ARG A O 1
ATOM 3212 N N . CYS A 1 405 ? 11.047 -18.621 -2.930 1.00 93.75 405 CYS A N 1
ATOM 3213 C CA . CYS A 1 405 ? 11.313 -17.596 -1.916 1.00 93.75 405 CYS A CA 1
ATOM 3214 C C . CYS A 1 405 ? 10.017 -16.931 -1.430 1.00 93.75 405 CYS A C 1
ATOM 3216 O O . CYS A 1 405 ? 9.830 -16.784 -0.225 1.00 93.75 405 CYS A O 1
ATOM 3218 N N . ASN A 1 406 ? 9.100 -16.593 -2.343 1.00 94.31 406 ASN A N 1
ATOM 3219 C CA . ASN A 1 406 ? 7.794 -16.032 -1.982 1.00 94.31 406 ASN A CA 1
ATOM 3220 C C . ASN A 1 406 ? 6.944 -17.025 -1.173 1.00 94.31 406 ASN A C 1
ATOM 3222 O O . ASN A 1 406 ? 6.389 -16.647 -0.148 1.00 94.31 406 ASN A O 1
ATOM 3226 N N . GLN A 1 407 ? 6.914 -18.304 -1.561 1.00 94.88 407 GLN A N 1
ATOM 3227 C CA . GLN A 1 407 ? 6.221 -19.358 -0.799 1.00 94.88 407 GLN A CA 1
ATOM 3228 C C . GLN A 1 407 ? 6.773 -19.510 0.626 1.00 94.88 407 GLN A C 1
ATOM 3230 O O . GLN A 1 407 ? 6.028 -19.764 1.574 1.00 94.88 407 GLN A O 1
ATOM 3235 N N . LEU A 1 408 ? 8.085 -19.338 0.804 1.00 94.75 408 LEU A N 1
ATOM 3236 C CA . LEU A 1 408 ? 8.696 -19.353 2.129 1.00 94.75 408 LEU A CA 1
ATOM 3237 C C . LEU A 1 408 ? 8.305 -18.116 2.956 1.00 94.75 408 LEU A C 1
ATOM 3239 O O . LEU A 1 408 ? 8.072 -18.252 4.154 1.00 94.75 408 LEU A O 1
ATOM 3243 N N . ALA A 1 409 ? 8.162 -16.944 2.328 1.00 92.94 409 ALA A N 1
ATOM 3244 C CA . ALA A 1 409 ? 7.630 -15.742 2.980 1.00 92.94 409 ALA A CA 1
ATOM 3245 C C . ALA A 1 409 ? 6.171 -15.925 3.423 1.00 92.94 409 ALA A C 1
ATOM 3247 O O . ALA A 1 409 ? 5.811 -15.566 4.540 1.00 92.94 409 ALA A O 1
ATOM 3248 N N . GLU A 1 410 ? 5.342 -16.540 2.579 1.00 93.06 410 GLU A N 1
ATOM 3249 C CA . GLU A 1 410 ? 3.960 -16.899 2.921 1.00 93.06 410 GLU A CA 1
ATOM 3250 C C . GLU A 1 410 ? 3.910 -17.895 4.089 1.00 93.06 410 GLU A C 1
ATOM 3252 O O . GLU A 1 410 ? 3.088 -17.748 4.994 1.00 93.06 410 GLU A O 1
ATOM 3257 N N . THR A 1 411 ? 4.827 -18.870 4.112 1.00 93.12 411 THR A N 1
ATOM 3258 C CA . THR A 1 411 ? 4.961 -19.832 5.217 1.00 93.12 411 THR A CA 1
ATOM 3259 C C . THR A 1 411 ? 5.357 -19.132 6.519 1.00 93.12 411 THR A C 1
ATOM 3261 O O . THR A 1 411 ? 4.716 -19.367 7.541 1.00 93.12 411 THR A O 1
ATOM 3264 N N . TRP A 1 412 ? 6.349 -18.233 6.482 1.00 92.56 412 TRP A N 1
ATOM 3265 C CA . TRP A 1 412 ? 6.743 -17.387 7.616 1.00 92.56 412 TRP A CA 1
ATOM 3266 C C . TRP A 1 412 ? 5.545 -16.611 8.180 1.00 92.56 412 TRP A C 1
ATOM 3268 O O . TRP A 1 412 ? 5.245 -16.726 9.367 1.00 92.56 412 TRP A O 1
ATOM 3278 N N . LEU A 1 413 ? 4.812 -15.890 7.323 1.00 91.31 413 LEU A N 1
ATOM 3279 C CA . LEU A 1 413 ? 3.645 -15.102 7.732 1.00 91.31 413 LEU A CA 1
ATOM 3280 C C . LEU A 1 413 ? 2.538 -15.984 8.327 1.00 91.31 413 LEU A C 1
ATOM 3282 O O . LEU A 1 413 ? 1.941 -15.633 9.345 1.00 91.31 413 LEU A O 1
ATOM 3286 N N . SER A 1 414 ? 2.271 -17.144 7.723 1.00 92.06 414 SER A N 1
ATOM 3287 C CA . SER A 1 414 ? 1.260 -18.080 8.220 1.00 92.06 414 SER A CA 1
ATOM 3288 C C . SER A 1 414 ? 1.641 -18.682 9.577 1.00 92.06 414 SER A C 1
ATOM 3290 O O . SER A 1 414 ? 0.800 -18.735 10.475 1.00 92.06 414 SER A O 1
ATOM 3292 N N . GLU A 1 415 ? 2.882 -19.149 9.753 1.00 94.81 415 GLU A N 1
ATOM 3293 C CA . GLU A 1 415 ? 3.353 -19.716 11.028 1.00 94.81 415 GLU A CA 1
ATOM 3294 C C . GLU A 1 415 ? 3.413 -18.634 12.127 1.00 94.81 415 GLU A C 1
ATOM 3296 O O . GLU A 1 415 ? 2.964 -18.881 13.248 1.00 94.81 415 GLU A O 1
ATOM 3301 N N . GLN A 1 416 ? 3.836 -17.405 11.801 1.00 93.25 416 GLN A N 1
ATOM 3302 C CA . GLN A 1 416 ? 3.788 -16.253 12.713 1.00 93.25 416 GLN A CA 1
ATOM 3303 C C . GLN A 1 416 ? 2.360 -15.987 13.215 1.00 93.25 416 GLN A C 1
ATOM 3305 O O . GLN A 1 416 ? 2.132 -15.873 14.421 1.00 93.25 416 GLN A O 1
ATOM 3310 N N . GLN A 1 417 ? 1.375 -15.933 12.312 1.00 91.75 417 GLN A N 1
ATOM 3311 C CA . GLN A 1 417 ? -0.026 -15.715 12.687 1.00 91.75 417 GLN A CA 1
ATOM 3312 C C . GLN A 1 417 ? -0.581 -16.838 13.574 1.00 91.75 417 GLN A C 1
ATOM 3314 O O . GLN A 1 417 ? -1.403 -16.577 14.453 1.00 91.75 417 GLN A O 1
ATOM 3319 N N . GLN A 1 418 ? -0.141 -18.084 13.369 1.00 93.94 418 GLN A N 1
ATOM 3320 C CA . GLN A 1 418 ? -0.542 -19.217 14.206 1.00 93.94 418 GLN A CA 1
ATOM 3321 C C . GLN A 1 418 ? 0.036 -19.131 15.621 1.00 93.94 418 GLN A C 1
ATOM 3323 O O . GLN A 1 418 ? -0.689 -19.428 16.572 1.00 93.94 418 GLN A O 1
ATOM 3328 N N . LEU A 1 419 ? 1.298 -18.712 15.765 1.00 95.81 419 LEU A N 1
ATOM 3329 C CA . LEU A 1 419 ? 1.930 -18.494 17.069 1.00 95.81 419 LEU A CA 1
ATOM 3330 C C . LEU A 1 419 ? 1.207 -17.393 17.853 1.00 95.81 419 LEU A C 1
ATOM 3332 O O . LEU A 1 419 ? 0.795 -17.637 18.986 1.00 95.81 419 LEU A O 1
ATOM 3336 N N . ILE A 1 420 ? 0.945 -16.243 17.221 1.00 94.88 420 ILE A N 1
ATOM 3337 C CA . ILE A 1 420 ? 0.187 -15.135 17.829 1.00 94.88 420 ILE A CA 1
ATOM 3338 C C . ILE A 1 420 ? -1.197 -15.619 18.287 1.00 94.88 420 ILE A C 1
ATOM 3340 O O . ILE A 1 420 ? -1.542 -15.506 19.462 1.00 94.88 420 ILE A O 1
ATOM 3344 N N . ALA A 1 421 ? -1.957 -16.267 17.398 1.00 93.00 421 ALA A N 1
ATOM 3345 C CA . ALA A 1 421 ? -3.297 -16.760 17.721 1.00 93.00 421 ALA A CA 1
ATOM 3346 C C . ALA A 1 421 ? -3.303 -17.883 18.779 1.00 93.00 421 ALA A C 1
ATOM 3348 O O . ALA A 1 421 ? -4.325 -18.152 19.417 1.00 93.00 421 ALA A O 1
ATOM 3349 N N . HIS A 1 422 ? -2.203 -18.621 18.941 1.00 94.94 422 HIS A N 1
ATOM 3350 C CA . HIS A 1 422 ? -2.064 -19.594 20.021 1.00 94.94 422 HIS A CA 1
ATOM 3351 C C . HIS A 1 422 ? -1.831 -18.896 21.363 1.00 94.94 422 HIS A C 1
ATOM 3353 O O . HIS A 1 422 ? -2.553 -19.189 22.316 1.00 94.94 422 HIS A O 1
ATOM 3359 N N . THR A 1 423 ? -0.895 -17.949 21.407 1.00 96.69 423 THR A N 1
ATOM 3360 C CA . THR A 1 423 ? -0.584 -17.135 22.588 1.00 96.69 423 THR A CA 1
ATOM 3361 C C . THR A 1 423 ? -1.808 -16.372 23.090 1.00 96.69 423 THR A C 1
ATOM 3363 O O . THR A 1 423 ? -2.152 -16.450 24.268 1.00 96.69 423 THR A O 1
ATOM 3366 N N . GLU A 1 424 ? -2.540 -15.715 22.196 1.00 95.75 424 GLU A N 1
ATOM 3367 C CA . GLU A 1 424 ? -3.728 -14.936 22.560 1.00 95.75 424 GLU A CA 1
ATOM 3368 C C . GLU A 1 424 ? -4.843 -15.798 23.150 1.00 95.75 424 GLU A C 1
ATOM 3370 O O . GLU A 1 424 ? -5.500 -15.388 24.103 1.00 95.75 424 GLU A O 1
ATOM 3375 N N . ARG A 1 425 ? -5.025 -17.028 22.653 1.00 94.25 425 ARG A N 1
ATOM 3376 C CA . ARG A 1 425 ? -5.990 -17.970 23.240 1.00 94.25 425 ARG A CA 1
ATOM 3377 C C . ARG A 1 425 ? -5.592 -18.421 24.642 1.00 94.25 425 ARG A C 1
ATOM 3379 O O . ARG A 1 425 ? -6.482 -18.655 25.453 1.00 94.25 425 ARG A O 1
ATOM 3386 N N . GLN A 1 426 ? -4.296 -18.557 24.930 1.00 95.44 426 GLN A N 1
ATOM 3387 C CA . GLN A 1 426 ? -3.841 -18.866 26.288 1.00 95.44 426 GLN A CA 1
ATOM 3388 C C . GLN A 1 426 ? -4.123 -17.700 27.240 1.00 95.44 426 GLN A C 1
ATOM 3390 O O . GLN A 1 426 ? -4.648 -17.922 28.327 1.00 95.44 426 GLN A O 1
ATOM 3395 N N . ILE A 1 427 ? -3.833 -16.467 26.812 1.00 96.19 427 ILE A N 1
ATOM 3396 C CA . ILE A 1 427 ? -4.084 -15.253 27.602 1.00 96.19 427 ILE A CA 1
ATOM 3397 C C . ILE A 1 427 ? -5.586 -15.056 27.837 1.00 96.19 427 ILE A C 1
ATOM 3399 O O . ILE A 1 427 ? -5.999 -14.820 28.967 1.00 96.19 427 ILE A O 1
ATOM 3403 N N . ALA A 1 428 ? -6.418 -15.231 26.809 1.00 93.00 428 ALA A N 1
ATOM 3404 C CA . ALA A 1 428 ? -7.872 -15.114 26.928 1.00 93.00 428 ALA A CA 1
ATOM 3405 C C . ALA A 1 428 ? -8.503 -16.172 27.855 1.00 93.00 428 ALA A C 1
ATOM 3407 O O . ALA A 1 428 ? -9.602 -15.963 28.363 1.00 93.00 428 ALA A O 1
ATOM 3408 N N . ALA A 1 429 ? -7.831 -17.307 28.074 1.00 94.12 429 ALA A N 1
ATOM 3409 C CA . ALA A 1 429 ? -8.266 -18.356 28.996 1.00 94.12 429 ALA A CA 1
ATOM 3410 C C . ALA A 1 429 ? -7.696 -18.198 30.420 1.00 94.12 429 ALA A C 1
ATOM 3412 O O . ALA A 1 429 ? -8.026 -19.002 31.297 1.00 94.12 429 ALA A O 1
ATOM 3413 N N . ALA A 1 430 ? -6.831 -17.205 30.653 1.00 95.12 430 ALA A N 1
ATOM 3414 C CA . ALA A 1 430 ? -6.226 -16.956 31.953 1.00 95.12 430 ALA A CA 1
ATOM 3415 C C . ALA A 1 430 ? -7.269 -16.480 32.970 1.00 95.12 430 ALA A C 1
ATOM 3417 O O . ALA A 1 430 ? -8.244 -15.806 32.632 1.00 95.12 430 ALA A O 1
ATOM 3418 N N . ARG A 1 431 ? -7.047 -16.804 34.246 1.00 92.50 431 ARG A N 1
ATOM 3419 C CA . ARG A 1 431 ? -7.875 -16.254 35.322 1.00 92.50 431 ARG A CA 1
ATOM 3420 C C . ARG A 1 431 ? -7.535 -14.777 35.547 1.00 92.50 431 ARG A C 1
ATOM 3422 O O . ARG A 1 431 ? -6.366 -14.415 35.404 1.00 92.50 431 ARG A O 1
ATOM 3429 N N . PRO A 1 432 ? -8.502 -13.930 35.949 1.00 89.19 432 PRO A N 1
ATOM 3430 C CA . PRO A 1 432 ? -8.249 -12.503 36.163 1.00 89.19 432 PRO A CA 1
ATOM 3431 C C . PRO A 1 432 ? -7.121 -12.198 37.161 1.00 89.19 432 PRO A C 1
ATOM 3433 O O . PRO A 1 432 ? -6.377 -11.242 36.970 1.00 89.19 432 PRO A O 1
ATOM 3436 N N . ASP A 1 433 ? -6.954 -13.012 38.204 1.00 91.62 433 ASP A N 1
ATOM 3437 C CA . ASP A 1 433 ? -5.909 -12.860 39.224 1.00 91.62 433 ASP A CA 1
ATOM 3438 C C . ASP A 1 433 ? -4.509 -13.285 38.744 1.00 91.62 433 ASP A C 1
ATOM 3440 O O . ASP A 1 433 ? -3.504 -12.794 39.256 1.00 91.62 433 ASP A O 1
ATOM 3444 N N . GLU A 1 434 ? -4.433 -14.132 37.716 1.00 94.06 434 GLU A N 1
ATOM 3445 C CA . GLU A 1 434 ? -3.190 -14.678 37.149 1.00 94.06 434 GLU A CA 1
ATOM 3446 C C . GLU A 1 434 ? -2.820 -14.034 35.795 1.00 94.06 434 GLU A C 1
ATOM 3448 O O . GLU A 1 434 ? -1.763 -14.324 35.224 1.00 94.06 434 GLU A O 1
ATOM 3453 N N . ILE A 1 435 ? -3.676 -13.159 35.249 1.00 94.19 435 ILE A N 1
ATOM 3454 C CA . ILE A 1 435 ? -3.562 -12.671 33.866 1.00 94.19 435 ILE A CA 1
ATOM 3455 C C . ILE A 1 435 ? -2.245 -11.940 33.606 1.00 94.19 435 ILE A C 1
ATOM 3457 O O . ILE A 1 435 ? -1.619 -12.157 32.575 1.00 94.19 435 ILE A O 1
ATOM 3461 N N . ARG A 1 436 ? -1.763 -11.134 34.560 1.00 94.25 436 ARG A N 1
ATOM 3462 C CA . ARG A 1 436 ? -0.509 -10.379 34.415 1.00 94.25 436 ARG A CA 1
ATOM 3463 C C . ARG A 1 436 ? 0.697 -11.306 34.272 1.00 94.25 436 ARG A C 1
ATOM 3465 O O . ARG A 1 436 ? 1.545 -11.080 33.412 1.00 94.25 436 ARG A O 1
ATOM 3472 N N . GLU A 1 437 ? 0.780 -12.326 35.122 1.00 96.06 437 GLU A N 1
ATOM 3473 C CA . GLU A 1 437 ? 1.861 -13.313 35.069 1.00 96.06 437 GLU A CA 1
ATOM 3474 C C . GLU A 1 437 ? 1.752 -14.161 33.799 1.00 96.06 437 GLU A C 1
ATOM 3476 O O . GLU A 1 437 ? 2.754 -14.410 33.129 1.00 96.06 437 GLU A O 1
ATOM 3481 N N . THR A 1 438 ? 0.525 -14.524 33.411 1.00 97.12 438 THR A N 1
ATOM 3482 C CA . THR A 1 438 ? 0.267 -15.269 32.176 1.00 97.12 438 THR A CA 1
ATOM 3483 C C . THR A 1 438 ? 0.692 -14.483 30.942 1.00 97.12 438 THR A C 1
ATOM 3485 O O . THR A 1 438 ? 1.397 -15.037 30.105 1.00 97.12 438 THR A O 1
ATOM 3488 N N . VAL A 1 439 ? 0.337 -13.198 30.841 1.00 96.75 439 VAL A N 1
ATOM 3489 C CA . VAL A 1 439 ? 0.761 -12.326 29.736 1.00 96.75 439 VAL A CA 1
ATOM 3490 C C . VAL A 1 439 ? 2.281 -12.229 29.687 1.00 96.75 439 VAL A C 1
ATOM 3492 O O . VAL A 1 439 ? 2.857 -12.489 28.638 1.00 96.75 439 VAL A O 1
ATOM 3495 N N . ALA A 1 440 ? 2.944 -11.931 30.810 1.00 96.62 440 ALA A N 1
ATOM 3496 C CA . ALA A 1 440 ? 4.403 -11.814 30.845 1.00 96.62 440 ALA A CA 1
ATOM 3497 C C . ALA A 1 440 ? 5.112 -13.107 30.400 1.00 96.62 440 ALA A C 1
ATOM 3499 O O . ALA A 1 440 ? 6.079 -13.057 29.640 1.00 96.62 440 ALA A O 1
ATOM 3500 N N . ARG A 1 441 ? 4.616 -14.271 30.838 1.00 97.50 441 ARG A N 1
ATOM 3501 C CA . ARG A 1 441 ? 5.146 -15.578 30.430 1.00 97.50 441 ARG A CA 1
ATOM 3502 C C . ARG A 1 441 ? 4.894 -15.854 28.945 1.00 97.50 441 ARG A C 1
ATOM 3504 O O . ARG A 1 441 ? 5.823 -16.211 28.228 1.00 97.50 441 ARG A O 1
ATOM 3511 N N . CYS A 1 442 ? 3.653 -15.699 28.491 1.00 97.19 442 CYS A N 1
ATOM 3512 C CA . CYS A 1 442 ? 3.255 -15.987 27.116 1.00 97.19 442 CYS A CA 1
ATOM 3513 C C . CYS A 1 442 ? 3.924 -15.052 26.099 1.00 97.19 442 CYS A C 1
ATOM 3515 O O . CYS A 1 442 ? 4.269 -15.501 25.010 1.00 97.19 442 CYS A O 1
ATOM 3517 N N . ASP A 1 443 ? 4.131 -13.782 26.447 1.00 95.69 443 ASP A N 1
ATOM 3518 C CA . ASP A 1 443 ? 4.843 -12.813 25.610 1.00 95.69 443 ASP A CA 1
ATOM 3519 C C . ASP A 1 443 ? 6.320 -13.204 25.448 1.00 95.69 443 ASP A C 1
ATOM 3521 O O . ASP A 1 443 ? 6.819 -13.304 24.328 1.00 95.69 443 ASP A O 1
ATOM 3525 N N . ALA A 1 444 ? 6.995 -13.560 26.548 1.00 95.94 444 ALA A N 1
ATOM 3526 C CA . ALA A 1 444 ? 8.373 -14.048 26.500 1.00 95.94 444 ALA A CA 1
ATOM 3527 C C . ALA A 1 444 ? 8.509 -15.336 25.663 1.00 95.94 444 ALA A C 1
ATOM 3529 O O . ALA A 1 444 ? 9.431 -15.461 24.854 1.00 95.94 444 ALA A O 1
ATOM 3530 N N . GLU A 1 445 ? 7.579 -16.284 25.818 1.00 97.50 445 GLU A N 1
ATOM 3531 C CA . GLU A 1 445 ? 7.524 -17.508 25.008 1.00 97.50 445 GLU A CA 1
ATOM 3532 C C . GLU A 1 445 ? 7.270 -17.206 23.522 1.00 97.50 445 GLU A C 1
ATOM 3534 O O . GLU A 1 445 ? 7.908 -17.812 22.657 1.00 97.50 445 GLU A O 1
ATOM 3539 N N . LEU A 1 446 ? 6.378 -16.256 23.214 1.00 96.06 446 LEU A N 1
ATOM 3540 C CA . LEU A 1 446 ? 6.065 -15.845 21.846 1.00 96.06 446 LEU A CA 1
ATOM 3541 C C . LEU A 1 446 ? 7.279 -15.220 21.159 1.00 96.06 446 LEU A C 1
ATOM 3543 O O . LEU A 1 446 ? 7.591 -15.606 20.034 1.00 96.06 446 LEU A O 1
ATOM 3547 N N . VAL A 1 447 ? 7.985 -14.304 21.828 1.00 94.75 447 VAL A N 1
ATOM 3548 C CA . VAL A 1 447 ? 9.195 -13.670 21.282 1.00 94.75 447 VAL A CA 1
ATOM 3549 C C . VAL A 1 447 ? 10.238 -14.727 20.922 1.00 94.75 447 VAL A C 1
ATOM 3551 O O . VAL A 1 447 ? 10.723 -14.743 19.792 1.00 94.75 447 VAL A O 1
ATOM 3554 N N . ILE A 1 448 ? 10.511 -15.670 21.829 1.00 95.44 448 ILE A N 1
ATOM 3555 C CA . ILE A 1 448 ? 11.453 -16.771 21.575 1.00 95.44 448 ILE A CA 1
ATOM 3556 C C . ILE A 1 448 ? 10.983 -17.634 20.395 1.00 95.44 448 ILE A C 1
ATOM 3558 O O . ILE A 1 448 ? 11.778 -17.971 19.516 1.00 95.44 448 ILE A O 1
ATOM 3562 N N . ALA A 1 449 ? 9.698 -17.995 20.346 1.00 96.69 449 ALA A N 1
ATOM 3563 C CA . ALA A 1 449 ? 9.152 -18.819 19.269 1.00 96.69 449 ALA A CA 1
ATOM 3564 C C . ALA A 1 449 ? 9.244 -18.124 17.900 1.00 96.69 449 ALA A C 1
ATOM 3566 O O . ALA A 1 449 ? 9.581 -18.769 16.905 1.00 96.69 449 ALA A O 1
ATOM 3567 N N . LEU A 1 450 ? 8.988 -16.814 17.851 1.00 94.62 450 LEU A N 1
ATOM 3568 C CA . LEU A 1 450 ? 9.115 -16.005 16.642 1.00 94.62 450 LEU A CA 1
ATOM 3569 C C . LEU A 1 450 ? 10.572 -15.870 16.191 1.00 94.62 450 LEU A C 1
ATOM 3571 O O . LEU A 1 450 ? 10.834 -15.990 14.996 1.00 94.62 450 LEU A O 1
ATOM 3575 N N . GLU A 1 451 ? 11.518 -15.676 17.113 1.00 94.00 451 GLU A N 1
ATOM 3576 C CA . GLU A 1 451 ? 12.953 -15.655 16.795 1.00 94.00 451 GLU A CA 1
ATOM 3577 C C . GLU A 1 451 ? 13.416 -17.003 16.224 1.00 94.00 451 GLU A C 1
ATOM 3579 O O . GLU A 1 451 ? 14.040 -17.051 15.165 1.00 94.00 451 GLU A O 1
ATOM 3584 N N . VAL A 1 452 ? 13.039 -18.121 16.853 1.00 94.50 452 VAL A N 1
ATOM 3585 C CA . VAL A 1 452 ? 13.363 -19.470 16.352 1.00 94.50 452 VAL A CA 1
ATOM 3586 C C . VAL A 1 452 ? 12.778 -19.706 14.957 1.00 94.50 452 VAL A C 1
ATOM 3588 O O . VAL A 1 452 ? 13.450 -20.260 14.081 1.00 94.50 452 VAL A O 1
ATOM 3591 N N . LEU A 1 453 ? 11.530 -19.287 14.735 1.00 94.88 453 LEU A N 1
ATOM 3592 C CA . LEU A 1 453 ? 10.876 -19.397 13.436 1.00 94.88 453 LEU A CA 1
ATOM 3593 C C . LEU A 1 453 ? 11.588 -18.541 12.376 1.00 94.88 453 LEU A C 1
ATOM 3595 O O . LEU A 1 453 ? 11.819 -19.017 11.263 1.00 94.88 453 LEU A O 1
ATOM 3599 N N . PHE A 1 454 ? 11.978 -17.315 12.724 1.00 93.88 454 PHE A N 1
ATOM 3600 C CA . PHE A 1 454 ? 12.661 -16.391 11.822 1.00 93.88 454 PHE A CA 1
ATOM 3601 C C . PHE A 1 454 ? 14.005 -16.966 11.370 1.00 93.88 454 PHE A C 1
ATOM 3603 O O . PHE A 1 454 ? 14.278 -17.047 10.171 1.00 93.88 454 PHE A O 1
ATOM 3610 N N . GLU A 1 455 ? 14.803 -17.465 12.316 1.00 92.19 455 GLU A N 1
ATOM 3611 C CA . GLU A 1 455 ? 16.100 -18.088 12.042 1.00 92.19 455 GLU A CA 1
ATOM 3612 C C . GLU A 1 455 ? 15.978 -19.330 11.151 1.00 92.19 455 GLU A C 1
ATOM 3614 O O . GLU A 1 455 ? 16.759 -19.519 10.209 1.00 92.19 455 GLU A O 1
ATOM 3619 N N . LYS A 1 456 ? 14.957 -20.163 11.397 1.00 93.19 456 LYS A N 1
ATOM 3620 C CA . LYS A 1 456 ? 14.624 -21.315 10.549 1.00 93.19 456 LYS A CA 1
ATOM 3621 C C . LYS A 1 456 ? 14.292 -20.860 9.125 1.00 93.19 456 LYS A C 1
ATOM 3623 O O . LYS A 1 456 ? 14.855 -21.406 8.175 1.00 93.19 456 LYS A O 1
ATOM 3628 N N . CYS A 1 457 ? 13.411 -19.873 8.965 1.00 93.56 457 CYS A N 1
ATOM 3629 C CA . CYS A 1 457 ? 12.988 -19.374 7.657 1.00 93.56 457 CYS A CA 1
ATOM 3630 C C . CYS A 1 457 ? 14.142 -18.715 6.891 1.00 93.56 457 CYS A C 1
ATOM 3632 O O . CYS A 1 457 ? 14.342 -19.035 5.719 1.00 93.56 457 CYS A O 1
ATOM 3634 N N . ILE A 1 458 ? 14.956 -17.866 7.528 1.00 92.25 458 ILE A N 1
ATOM 3635 C CA . ILE A 1 458 ? 16.143 -17.290 6.877 1.00 92.25 458 ILE A CA 1
ATOM 3636 C C . ILE A 1 458 ? 17.121 -18.382 6.452 1.00 92.25 458 ILE A C 1
ATOM 3638 O O . ILE A 1 458 ? 17.558 -18.383 5.302 1.00 92.25 458 ILE A O 1
ATOM 3642 N N . SER A 1 459 ? 17.421 -19.349 7.319 1.00 92.19 459 SER A N 1
ATOM 3643 C CA . SER A 1 459 ? 18.347 -20.438 6.983 1.00 92.19 459 SER A CA 1
ATOM 3644 C C . SER A 1 459 ? 17.843 -21.274 5.800 1.00 92.19 459 SER A C 1
ATOM 3646 O O . SER A 1 459 ? 18.608 -21.617 4.897 1.00 92.19 459 SER A O 1
ATOM 3648 N N . GLN A 1 460 ? 16.539 -21.569 5.761 1.00 93.69 460 GLN A N 1
ATOM 3649 C CA . GLN A 1 460 ? 15.904 -22.262 4.637 1.00 93.69 460 GLN A CA 1
ATOM 3650 C C . GLN A 1 460 ? 15.955 -21.436 3.348 1.00 93.69 460 GLN A C 1
ATOM 3652 O O . GLN A 1 460 ? 16.200 -21.997 2.277 1.00 93.69 460 GLN A O 1
ATOM 3657 N N . ARG A 1 461 ? 15.778 -20.112 3.441 1.00 93.88 461 ARG A N 1
ATOM 3658 C CA . ARG A 1 461 ? 15.914 -19.198 2.305 1.00 93.88 461 ARG A CA 1
ATOM 3659 C C . ARG A 1 461 ? 17.340 -19.211 1.771 1.00 93.88 461 ARG A C 1
ATOM 3661 O O . ARG A 1 461 ? 17.527 -19.411 0.579 1.00 93.88 461 ARG A O 1
ATOM 3668 N N . GLU A 1 462 ? 18.352 -19.070 2.620 1.00 94.00 462 GLU A N 1
ATOM 3669 C CA . GLU A 1 462 ? 19.752 -19.086 2.176 1.00 94.00 462 GLU A CA 1
ATOM 3670 C C . GLU A 1 462 ? 20.139 -20.435 1.545 1.00 94.00 462 GLU A C 1
ATOM 3672 O O . GLU A 1 462 ? 20.799 -20.456 0.503 1.00 94.00 462 GLU A O 1
ATOM 3677 N N . ALA A 1 463 ? 19.663 -21.557 2.097 1.00 93.81 463 ALA A N 1
ATOM 3678 C CA . ALA A 1 463 ? 19.850 -22.888 1.511 1.00 93.81 463 ALA A CA 1
ATOM 3679 C C . ALA A 1 463 ? 19.126 -23.063 0.161 1.00 93.81 463 ALA A C 1
ATOM 3681 O O . ALA A 1 463 ? 19.600 -23.787 -0.718 1.00 93.81 463 ALA A O 1
ATOM 3682 N N . LEU A 1 464 ? 17.982 -22.399 -0.022 1.00 94.31 464 LEU A N 1
ATOM 3683 C CA . LEU A 1 464 ? 17.268 -22.334 -1.294 1.00 94.31 464 LEU A CA 1
ATOM 3684 C C . LEU A 1 464 ? 18.058 -21.524 -2.329 1.00 94.31 464 LEU A C 1
ATOM 3686 O O . LEU A 1 464 ? 18.294 -22.012 -3.430 1.00 94.31 464 LEU A O 1
ATOM 3690 N N . LEU A 1 465 ? 18.513 -20.323 -1.964 1.00 94.50 465 LEU A N 1
ATOM 3691 C CA . LEU A 1 465 ? 19.300 -19.444 -2.836 1.00 94.50 465 LEU A CA 1
ATOM 3692 C C . LEU A 1 465 ? 20.621 -20.110 -3.268 1.00 94.50 465 LEU A C 1
ATOM 3694 O O . LEU A 1 465 ? 21.129 -19.841 -4.357 1.00 94.50 465 LEU A O 1
ATOM 3698 N N . ALA A 1 466 ? 21.175 -21.011 -2.444 1.00 94.56 466 ALA A N 1
ATOM 3699 C CA . ALA A 1 466 ? 22.403 -21.748 -2.751 1.00 94.56 466 ALA A CA 1
ATOM 3700 C C . ALA A 1 466 ? 22.262 -22.695 -3.955 1.00 94.56 466 ALA A C 1
ATOM 3702 O O . ALA A 1 466 ? 23.273 -23.064 -4.553 1.00 94.56 466 ALA A O 1
ATOM 3703 N N . GLN A 1 467 ? 21.029 -23.069 -4.312 1.00 94.62 467 GLN A N 1
ATOM 3704 C CA . GLN A 1 467 ? 20.721 -23.946 -5.447 1.00 94.62 467 GLN A CA 1
ATOM 3705 C C . GLN A 1 467 ? 20.826 -23.222 -6.796 1.00 94.62 467 GLN A C 1
ATOM 3707 O O . GLN A 1 467 ? 20.888 -23.893 -7.822 1.00 94.62 467 GLN A O 1
ATOM 3712 N N . GLY A 1 468 ? 20.862 -21.883 -6.801 1.00 94.00 468 GLY A N 1
ATOM 3713 C CA . GLY A 1 468 ? 20.953 -21.096 -8.028 1.00 94.00 468 GLY A CA 1
ATOM 3714 C C . GLY A 1 468 ? 22.269 -21.286 -8.777 1.00 94.00 468 GLY A C 1
ATOM 3715 O O . GLY A 1 468 ? 23.338 -21.517 -8.185 1.00 94.00 468 GLY A O 1
ATOM 3716 N N . ALA A 1 469 ? 22.199 -21.136 -10.098 1.00 93.44 469 ALA A N 1
ATOM 3717 C CA . ALA A 1 469 ? 23.350 -21.188 -10.982 1.00 93.44 469 ALA A CA 1
ATOM 3718 C C . ALA A 1 469 ? 24.428 -20.181 -10.550 1.00 93.44 469 ALA A C 1
ATOM 3720 O O . ALA A 1 469 ? 24.162 -19.168 -9.900 1.00 93.44 469 ALA A O 1
ATOM 3721 N N . LYS A 1 470 ? 25.686 -20.442 -10.921 1.00 94.06 470 LYS A N 1
ATOM 3722 C CA . LYS A 1 470 ? 26.817 -19.594 -10.513 1.00 94.06 470 LYS A CA 1
ATOM 3723 C C . LYS A 1 470 ? 26.610 -18.126 -10.912 1.00 94.06 470 LYS A C 1
ATOM 3725 O O . LYS A 1 470 ? 26.708 -17.258 -10.053 1.00 94.06 470 LYS A O 1
ATOM 3730 N N . VAL A 1 471 ? 26.259 -17.876 -12.175 1.00 94.44 471 VAL A N 1
ATOM 3731 C CA . VAL A 1 471 ? 26.009 -16.522 -12.702 1.00 94.44 471 VAL A CA 1
ATOM 3732 C C . VAL A 1 471 ? 24.846 -15.834 -11.975 1.00 94.44 471 VAL A C 1
ATOM 3734 O O . VAL A 1 471 ? 24.907 -14.648 -11.661 1.00 94.44 471 VAL A O 1
ATOM 3737 N N . TRP A 1 472 ? 23.811 -16.596 -11.609 1.00 95.06 472 TRP A N 1
ATOM 3738 C CA . TRP A 1 472 ? 22.675 -16.105 -10.833 1.00 95.06 472 TRP A CA 1
ATOM 3739 C C . TRP A 1 472 ? 23.101 -15.681 -9.421 1.00 95.06 472 TRP A C 1
ATOM 3741 O O . TRP A 1 472 ? 22.745 -14.600 -8.955 1.00 95.06 472 TRP A O 1
ATOM 3751 N N . ARG A 1 473 ? 23.934 -16.490 -8.754 1.00 95.69 473 ARG A N 1
ATOM 3752 C CA . ARG A 1 473 ? 24.485 -16.171 -7.428 1.00 95.69 473 ARG A CA 1
ATOM 3753 C C . ARG A 1 473 ? 25.452 -14.986 -7.466 1.00 95.69 473 ARG A C 1
ATOM 3755 O O . ARG A 1 473 ? 25.474 -14.206 -6.521 1.00 95.69 473 ARG A O 1
ATOM 3762 N N . GLU A 1 474 ? 26.205 -14.801 -8.546 1.00 95.81 474 GLU A N 1
ATOM 3763 C CA . GLU A 1 474 ? 27.030 -13.600 -8.752 1.00 95.81 474 GLU A CA 1
ATOM 3764 C C . GLU A 1 474 ? 26.163 -12.334 -8.857 1.00 95.81 474 GLU A C 1
ATOM 3766 O O . GLU A 1 474 ? 26.471 -11.321 -8.228 1.00 95.81 474 GLU A O 1
ATOM 3771 N N . LEU A 1 475 ? 25.030 -12.405 -9.566 1.00 96.12 475 LEU A N 1
ATOM 3772 C CA . LEU A 1 475 ? 24.064 -11.306 -9.625 1.00 96.12 475 LEU A CA 1
ATOM 3773 C C . LEU A 1 475 ? 23.395 -11.041 -8.264 1.00 96.12 475 LEU A C 1
ATOM 3775 O O . LEU A 1 475 ? 23.217 -9.881 -7.894 1.00 96.12 475 LEU A O 1
ATOM 3779 N N . LEU A 1 476 ? 23.071 -12.084 -7.492 1.00 96.50 476 LEU A N 1
ATOM 3780 C CA . LEU A 1 476 ? 22.556 -11.940 -6.124 1.00 96.50 476 LEU A CA 1
ATOM 3781 C C . LEU A 1 476 ? 23.578 -11.263 -5.195 1.00 96.50 476 LEU A C 1
ATOM 3783 O O . LEU A 1 476 ? 23.216 -10.359 -4.445 1.00 96.50 476 LEU A O 1
ATOM 3787 N N . SER A 1 477 ? 24.851 -11.660 -5.274 1.00 96.06 477 SER A N 1
ATOM 3788 C CA . SER A 1 477 ? 25.953 -11.023 -4.537 1.00 96.06 477 SER A CA 1
ATOM 3789 C C . SER A 1 477 ? 26.052 -9.531 -4.862 1.00 96.06 477 SER A C 1
ATOM 3791 O O . SER A 1 477 ? 26.189 -8.702 -3.961 1.00 96.06 477 SER A O 1
ATOM 3793 N N . LEU A 1 478 ? 25.930 -9.174 -6.144 1.00 96.00 478 LEU A N 1
ATOM 3794 C CA . LEU A 1 478 ? 25.925 -7.779 -6.577 1.00 96.00 478 LEU A CA 1
ATOM 3795 C C . LEU A 1 478 ? 24.713 -7.010 -6.035 1.00 96.00 478 LEU A C 1
ATOM 3797 O O . LEU A 1 478 ? 24.861 -5.889 -5.559 1.00 96.00 478 LEU A O 1
ATOM 3801 N N . ALA A 1 479 ? 23.524 -7.613 -6.046 1.00 95.44 479 ALA A N 1
ATOM 3802 C CA . ALA A 1 479 ? 22.330 -7.003 -5.467 1.00 95.44 479 ALA A CA 1
ATOM 3803 C C . ALA A 1 479 ? 22.496 -6.738 -3.957 1.00 95.44 479 ALA A C 1
ATOM 3805 O O . ALA A 1 479 ? 22.126 -5.671 -3.467 1.00 95.44 479 ALA A O 1
ATOM 3806 N N . ARG A 1 480 ? 23.112 -7.675 -3.223 1.00 94.44 480 ARG A N 1
ATOM 3807 C CA . ARG A 1 480 ? 23.429 -7.538 -1.788 1.00 94.44 480 ARG A CA 1
ATOM 3808 C C . ARG A 1 480 ? 24.468 -6.450 -1.509 1.00 94.44 480 ARG A C 1
ATOM 3810 O O . ARG A 1 480 ? 24.380 -5.798 -0.476 1.00 94.44 480 ARG A O 1
ATOM 3817 N N . CYS A 1 481 ? 25.396 -6.200 -2.437 1.00 93.06 481 CYS A N 1
ATOM 3818 C CA . CYS A 1 481 ? 26.337 -5.075 -2.357 1.00 93.06 481 CYS A CA 1
ATOM 3819 C C . CYS A 1 481 ? 25.627 -3.709 -2.364 1.00 93.06 481 CYS A C 1
ATOM 3821 O O . CYS A 1 481 ? 26.098 -2.777 -1.719 1.00 93.06 481 CYS A O 1
ATOM 3823 N N . TYR A 1 482 ? 24.499 -3.589 -3.072 1.00 91.69 482 TYR A N 1
ATOM 3824 C CA . TYR A 1 482 ? 23.746 -2.335 -3.213 1.00 91.69 482 TYR A CA 1
ATOM 3825 C C . TYR A 1 482 ? 22.490 -2.250 -2.335 1.00 91.69 482 TYR A C 1
ATOM 3827 O O . TYR A 1 482 ? 21.695 -1.325 -2.489 1.00 91.69 482 TYR A O 1
ATOM 3835 N N . SER A 1 483 ? 22.290 -3.210 -1.431 1.00 91.44 483 SER A N 1
ATOM 3836 C CA . SER A 1 483 ? 21.145 -3.244 -0.518 1.00 91.44 483 SER A CA 1
ATOM 3837 C C . SER A 1 483 ? 21.589 -3.608 0.895 1.00 91.44 483 SER A C 1
ATOM 3839 O O . SER A 1 483 ? 22.235 -2.806 1.563 1.00 91.44 483 SER A O 1
ATOM 3841 N N . TYR A 1 484 ? 21.251 -4.808 1.358 1.00 90.38 484 TYR A N 1
ATOM 3842 C CA . TYR A 1 484 ? 21.621 -5.322 2.665 1.00 90.38 484 TYR A CA 1
ATOM 3843 C C . TYR A 1 484 ? 21.948 -6.825 2.569 1.00 90.38 484 TYR A C 1
ATOM 3845 O O . TYR A 1 484 ? 21.541 -7.486 1.605 1.00 90.38 484 TYR A O 1
ATOM 3853 N N . PRO A 1 485 ? 22.672 -7.400 3.552 1.00 90.75 485 PRO A N 1
ATOM 3854 C CA . PRO A 1 485 ? 23.271 -8.728 3.416 1.00 90.75 485 PRO A CA 1
ATOM 3855 C C . PRO A 1 485 ? 22.293 -9.853 3.076 1.00 90.75 485 PRO A C 1
ATOM 3857 O O . PRO A 1 485 ? 22.645 -10.731 2.300 1.00 90.75 485 PRO A O 1
ATOM 3860 N N . PHE A 1 486 ? 21.070 -9.824 3.605 1.00 91.25 486 PHE A N 1
ATOM 3861 C CA . PHE A 1 486 ? 20.089 -10.897 3.422 1.00 91.25 486 PHE A CA 1
ATOM 3862 C C . PHE A 1 486 ? 19.059 -10.621 2.321 1.00 91.25 486 PHE A C 1
ATOM 3864 O O . PHE A 1 486 ? 18.118 -11.402 2.170 1.00 91.25 486 PHE A O 1
ATOM 3871 N N . TRP A 1 487 ? 19.252 -9.572 1.511 1.00 93.12 487 TRP A N 1
ATOM 3872 C CA . TRP A 1 487 ? 18.341 -9.262 0.412 1.00 93.12 487 TRP A CA 1
ATOM 3873 C C . TRP A 1 487 ? 18.156 -10.470 -0.513 1.00 93.12 487 TRP A C 1
ATOM 3875 O O . TRP A 1 487 ? 19.109 -11.201 -0.809 1.00 93.12 487 TRP A O 1
ATOM 3885 N N . CYS A 1 488 ? 16.929 -10.689 -0.981 1.00 92.81 488 CYS A N 1
ATOM 3886 C CA . CYS A 1 488 ? 16.593 -11.780 -1.889 1.00 92.81 488 CYS A CA 1
ATOM 3887 C C . CYS A 1 488 ? 15.583 -11.343 -2.964 1.00 92.81 488 CYS A C 1
ATOM 3889 O O . CYS A 1 488 ? 14.796 -10.415 -2.740 1.00 92.81 488 CYS A O 1
ATOM 3891 N N . PRO A 1 489 ? 15.537 -12.035 -4.118 1.00 87.44 489 PRO A N 1
ATOM 3892 C CA . PRO A 1 489 ? 14.491 -11.822 -5.104 1.00 87.44 489 PRO A CA 1
ATOM 3893 C C . PRO A 1 489 ? 13.183 -12.452 -4.600 1.00 87.44 489 PRO A C 1
ATOM 3895 O O . PRO A 1 489 ? 12.945 -13.642 -4.784 1.00 87.44 489 PRO A O 1
ATOM 3898 N N . GLY A 1 490 ? 12.354 -11.649 -3.933 1.00 86.06 490 GLY A N 1
ATOM 3899 C CA . GLY A 1 490 ? 11.050 -12.053 -3.407 1.00 86.06 490 GLY A CA 1
ATOM 3900 C C . GLY A 1 490 ? 10.516 -11.089 -2.348 1.00 86.06 490 GLY A C 1
ATOM 3901 O O . GLY A 1 490 ? 11.073 -10.004 -2.151 1.00 86.06 490 GLY A O 1
ATOM 3902 N N . THR A 1 491 ? 9.431 -11.482 -1.685 1.00 87.31 491 THR A N 1
ATOM 3903 C CA . THR A 1 491 ? 8.943 -10.826 -0.466 1.00 87.31 491 THR A CA 1
ATOM 3904 C C . THR A 1 491 ? 9.957 -11.024 0.650 1.00 87.31 491 THR A C 1
ATOM 3906 O O . THR A 1 491 ? 10.461 -12.129 0.860 1.00 87.31 491 THR A O 1
ATOM 3909 N N . ASP A 1 492 ? 10.273 -9.939 1.343 1.00 84.50 492 ASP A N 1
ATOM 3910 C CA . ASP A 1 492 ? 11.271 -9.965 2.397 1.00 84.50 492 ASP A CA 1
ATOM 3911 C C . ASP A 1 492 ? 10.712 -10.477 3.732 1.00 84.50 492 ASP A C 1
ATOM 3913 O O . ASP A 1 492 ? 9.498 -10.490 3.941 1.00 84.50 492 ASP A O 1
ATOM 3917 N N . PHE A 1 493 ? 11.598 -10.889 4.638 1.00 82.69 493 PHE A N 1
ATOM 3918 C CA . PHE A 1 493 ? 11.239 -11.250 6.008 1.00 82.69 493 PHE A CA 1
ATOM 3919 C C . PHE A 1 493 ? 11.561 -10.080 6.933 1.00 82.69 493 PHE A C 1
ATOM 3921 O O . PHE A 1 493 ? 12.719 -9.685 7.062 1.00 82.69 493 PHE A O 1
ATOM 3928 N N . SER A 1 494 ? 10.555 -9.552 7.621 1.00 81.69 494 SER A N 1
ATOM 3929 C CA . SER A 1 494 ? 10.782 -8.616 8.722 1.00 81.69 494 SER A CA 1
ATOM 3930 C C . SER A 1 494 ? 11.216 -9.387 9.968 1.00 81.69 494 SER A C 1
ATOM 3932 O O . SER A 1 494 ? 10.588 -10.385 10.328 1.00 81.69 494 SER A O 1
ATOM 3934 N N . HIS A 1 495 ? 12.275 -8.924 10.636 1.00 88.19 495 HIS A N 1
ATOM 3935 C CA . HIS A 1 495 ? 12.661 -9.472 11.936 1.00 88.19 495 HIS A CA 1
ATOM 3936 C C . HIS A 1 495 ? 11.523 -9.234 12.944 1.00 88.19 495 HIS A C 1
ATOM 3938 O O . HIS A 1 495 ? 11.045 -8.101 13.029 1.00 88.19 495 HIS A O 1
ATOM 3944 N N . PRO A 1 496 ? 11.098 -10.239 13.734 1.00 85.69 496 PRO A N 1
ATOM 3945 C CA . PRO A 1 496 ? 9.923 -10.121 14.606 1.00 85.69 496 PRO A CA 1
ATOM 3946 C C . PRO A 1 496 ? 10.047 -9.028 15.677 1.00 85.69 496 PRO A C 1
ATOM 3948 O O . PRO A 1 496 ? 9.042 -8.483 16.112 1.00 85.69 496 PRO A O 1
ATOM 3951 N N . THR A 1 497 ? 11.274 -8.705 16.087 1.00 84.50 497 THR A N 1
ATOM 3952 C CA . THR A 1 497 ? 11.590 -7.657 17.076 1.00 84.50 497 THR A CA 1
ATOM 3953 C C . THR A 1 497 ? 12.438 -6.514 16.504 1.00 84.50 497 THR A C 1
ATOM 3955 O O . THR A 1 497 ? 13.111 -5.815 17.255 1.00 84.50 497 THR A O 1
ATOM 3958 N N . GLU A 1 498 ? 12.472 -6.366 15.172 1.00 85.31 498 GLU A N 1
ATOM 3959 C CA . GLU A 1 498 ? 13.197 -5.287 14.468 1.00 85.31 498 GLU A CA 1
ATOM 3960 C C . GLU A 1 498 ? 14.689 -5.154 14.844 1.00 85.31 498 GLU A C 1
ATOM 3962 O O . GLU A 1 498 ? 15.289 -4.082 14.762 1.00 85.31 498 GLU A O 1
ATOM 3967 N N . GLN A 1 499 ? 15.326 -6.255 15.257 1.00 86.94 499 GLN A N 1
ATOM 3968 C CA . GLN A 1 499 ? 16.746 -6.237 15.586 1.00 86.94 499 GLN A CA 1
ATOM 3969 C C . GLN A 1 499 ? 17.588 -5.968 14.334 1.00 86.94 499 GLN A C 1
ATOM 3971 O O . GLN A 1 499 ? 17.269 -6.474 13.251 1.00 86.94 499 GLN A O 1
ATOM 3976 N N . PRO A 1 500 ? 18.701 -5.226 14.474 1.00 88.12 500 PRO A N 1
ATOM 3977 C CA . PRO A 1 500 ? 19.595 -4.968 13.360 1.00 88.12 500 PRO A CA 1
ATOM 3978 C C . PRO A 1 500 ? 20.294 -6.265 12.919 1.00 88.12 500 PRO A C 1
ATOM 3980 O O . PRO A 1 500 ? 20.500 -7.184 13.720 1.00 88.12 500 PRO A O 1
ATOM 3983 N N . VAL A 1 501 ? 20.651 -6.335 11.635 1.00 86.31 501 VAL A N 1
ATOM 3984 C CA . VAL A 1 501 ? 21.109 -7.556 10.945 1.00 86.31 501 VAL A CA 1
ATOM 3985 C C . VAL A 1 501 ? 22.312 -8.221 11.625 1.00 86.31 501 VAL A C 1
ATOM 3987 O O . VAL A 1 501 ? 22.451 -9.441 11.599 1.00 86.31 501 VAL A O 1
ATOM 3990 N N . GLU A 1 502 ? 23.175 -7.452 12.287 1.00 86.69 502 GLU A N 1
ATOM 3991 C CA . GLU A 1 502 ? 24.372 -7.958 12.970 1.00 86.69 502 GLU A CA 1
ATOM 3992 C C . GLU A 1 502 ? 24.036 -8.867 14.163 1.00 86.69 502 GLU A C 1
ATOM 3994 O O . GLU A 1 502 ? 24.865 -9.688 14.580 1.00 86.69 502 GLU A O 1
ATOM 3999 N N . ARG A 1 503 ? 22.827 -8.718 14.718 1.00 87.44 503 ARG A N 1
ATOM 4000 C CA . ARG A 1 503 ? 22.328 -9.505 15.851 1.00 87.44 503 ARG A CA 1
ATOM 4001 C C . ARG A 1 503 ? 21.586 -10.767 15.433 1.00 87.44 503 ARG A C 1
ATOM 4003 O O . ARG A 1 503 ? 21.324 -11.597 16.297 1.00 87.44 503 ARG A O 1
ATOM 4010 N N . TRP A 1 504 ? 21.301 -10.939 14.143 1.00 88.06 504 TRP A N 1
ATOM 4011 C CA . TRP A 1 504 ? 20.621 -12.133 13.655 1.00 88.06 504 TRP A CA 1
ATOM 4012 C C . TRP A 1 504 ? 21.505 -13.371 13.892 1.00 88.06 504 TRP A C 1
ATOM 4014 O O . TRP A 1 504 ? 22.738 -13.331 13.773 1.00 88.06 504 TRP A O 1
ATOM 4024 N N . GLY A 1 505 ? 20.874 -14.480 14.267 1.00 79.75 505 GLY A N 1
ATOM 4025 C CA . GLY A 1 505 ? 21.510 -15.761 14.563 1.00 79.75 505 GLY A CA 1
ATOM 4026 C C . GLY A 1 505 ? 22.059 -16.467 13.321 1.00 79.75 505 GLY A C 1
ATOM 4027 O O . GLY A 1 505 ? 23.000 -17.259 13.433 1.00 79.75 505 GLY A O 1
ATOM 4028 N N . CYS A 1 506 ? 21.542 -16.152 12.132 1.00 75.50 506 CYS A N 1
ATOM 4029 C CA . CYS A 1 506 ? 21.972 -16.763 10.884 1.00 75.50 506 CYS A CA 1
ATOM 4030 C C . CYS A 1 506 ? 23.388 -16.311 10.507 1.00 75.50 506 CYS A C 1
ATOM 4032 O O . CYS A 1 506 ? 23.635 -15.159 10.150 1.00 75.50 506 CYS A O 1
ATOM 4034 N N . ARG A 1 507 ? 24.344 -17.247 10.551 1.00 71.81 507 ARG A N 1
ATOM 4035 C CA . ARG A 1 507 ? 25.762 -16.985 10.238 1.00 71.81 507 ARG A CA 1
ATOM 4036 C C . ARG A 1 507 ? 26.182 -17.382 8.823 1.00 71.81 507 ARG A C 1
ATOM 4038 O O . ARG A 1 507 ? 27.267 -16.997 8.397 1.00 71.81 507 ARG A O 1
ATOM 4045 N N . VAL A 1 508 ? 25.368 -18.157 8.105 1.00 79.06 508 VAL A N 1
ATOM 4046 C CA . VAL A 1 508 ? 25.700 -18.636 6.755 1.00 79.06 508 VAL A CA 1
ATOM 4047 C C . VAL A 1 508 ? 24.913 -17.839 5.731 1.00 79.06 508 VAL A C 1
ATOM 4049 O O . VAL A 1 508 ? 23.689 -17.910 5.695 1.00 79.06 508 VAL A O 1
ATOM 4052 N N . LEU A 1 509 ? 25.634 -17.099 4.893 1.00 86.62 509 LEU A N 1
ATOM 4053 C CA . LEU A 1 509 ? 25.061 -16.264 3.848 1.00 86.62 509 LEU A CA 1
ATOM 4054 C C . LEU A 1 509 ? 25.449 -16.814 2.473 1.00 86.62 509 LEU A C 1
ATOM 4056 O O . LEU A 1 509 ? 26.635 -16.922 2.150 1.00 86.62 509 LEU A O 1
ATOM 4060 N N . THR A 1 510 ? 24.461 -17.157 1.654 1.00 87.38 510 THR A N 1
ATOM 4061 C CA . THR A 1 510 ? 24.692 -17.569 0.268 1.00 87.38 510 THR A CA 1
ATOM 4062 C C . THR A 1 510 ? 25.012 -16.346 -0.576 1.00 87.38 510 THR A C 1
ATOM 4064 O O . THR A 1 510 ? 24.256 -15.391 -0.558 1.00 87.38 510 THR A O 1
ATOM 4067 N N . ALA A 1 511 ? 26.071 -16.369 -1.390 1.00 87.88 511 ALA A N 1
ATOM 4068 C CA . ALA A 1 511 ? 26.430 -15.213 -2.224 1.00 87.88 511 ALA A CA 1
ATOM 4069 C C . ALA A 1 511 ? 26.538 -13.911 -1.390 1.00 87.88 511 ALA A C 1
ATOM 4071 O O . ALA A 1 511 ? 25.760 -12.976 -1.595 1.00 87.88 511 ALA A O 1
ATOM 4072 N N . PRO A 1 512 ? 27.450 -13.872 -0.397 1.00 89.62 512 PRO A N 1
ATOM 4073 C CA . PRO A 1 512 ? 27.651 -12.679 0.416 1.00 89.62 512 PRO A CA 1
ATOM 4074 C C . PRO A 1 512 ? 28.046 -11.500 -0.470 1.00 89.62 512 PRO A C 1
ATOM 4076 O O . PRO A 1 512 ? 28.665 -11.707 -1.513 1.00 89.62 512 PRO A O 1
ATOM 4079 N N . ALA A 1 513 ? 27.722 -10.282 -0.033 1.00 88.88 513 ALA A N 1
ATOM 4080 C CA . ALA A 1 513 ? 28.076 -9.068 -0.758 1.00 88.88 513 ALA A CA 1
ATOM 4081 C C . ALA A 1 513 ? 29.571 -9.068 -1.120 1.00 88.88 513 ALA A C 1
ATOM 4083 O O . ALA A 1 513 ? 30.447 -9.116 -0.252 1.00 88.88 513 ALA A O 1
ATOM 4084 N N . SER A 1 514 ? 29.856 -9.043 -2.418 1.00 80.94 514 SER A N 1
ATOM 4085 C CA . SER A 1 514 ? 31.208 -8.863 -2.934 1.00 80.94 514 SER A CA 1
ATOM 4086 C C . SER A 1 514 ? 31.624 -7.393 -2.826 1.00 80.94 514 SER A C 1
ATOM 4088 O O . SER A 1 514 ? 30.753 -6.524 -2.862 1.00 80.94 514 SER A O 1
ATOM 4090 N N . PRO A 1 515 ? 32.935 -7.085 -2.782 1.00 84.81 515 PRO A N 1
ATOM 4091 C CA . PRO A 1 515 ? 33.411 -5.729 -3.039 1.00 84.81 515 PRO A CA 1
ATOM 4092 C C . PRO A 1 515 ? 32.817 -5.197 -4.344 1.00 84.81 515 PRO A C 1
ATOM 4094 O O . PRO A 1 515 ? 32.620 -5.976 -5.283 1.00 84.81 515 PRO A O 1
ATOM 4097 N N . GLU A 1 516 ? 32.557 -3.892 -4.403 1.00 85.44 516 GLU A N 1
ATOM 4098 C CA . GLU A 1 516 ? 31.939 -3.278 -5.574 1.00 85.44 516 GLU A CA 1
ATOM 4099 C C . GLU A 1 516 ? 32.777 -3.567 -6.839 1.00 85.44 516 GLU A C 1
ATOM 4101 O O . GLU A 1 516 ? 33.947 -3.170 -6.918 1.00 85.44 516 GLU A O 1
ATOM 4106 N N . PRO A 1 517 ? 32.232 -4.313 -7.818 1.00 87.94 517 PRO A N 1
ATOM 4107 C CA . PRO A 1 517 ? 32.990 -4.713 -8.993 1.00 87.94 517 PRO A CA 1
ATOM 4108 C C . PRO A 1 517 ? 33.127 -3.559 -9.991 1.00 87.94 517 PRO A C 1
ATOM 4110 O O . PRO A 1 517 ? 32.289 -2.664 -10.073 1.00 87.94 517 PRO A O 1
ATOM 4113 N N . ALA A 1 518 ? 34.163 -3.618 -10.832 1.00 92.50 518 ALA A N 1
ATOM 4114 C CA . ALA A 1 518 ? 34.338 -2.643 -11.905 1.00 92.50 518 ALA A CA 1
ATOM 4115 C C . ALA A 1 518 ? 33.116 -2.627 -12.858 1.00 92.50 518 ALA A C 1
ATOM 4117 O O . ALA A 1 518 ? 32.587 -3.698 -13.179 1.00 92.50 518 ALA A O 1
ATOM 4118 N N . PRO A 1 519 ? 32.711 -1.464 -13.410 1.00 92.50 519 PRO A N 1
ATOM 4119 C CA . PRO A 1 519 ? 31.514 -1.356 -14.255 1.00 92.50 519 PRO A CA 1
ATOM 4120 C C . PRO A 1 519 ? 31.494 -2.322 -15.450 1.00 92.50 519 PRO A C 1
ATOM 4122 O O . PRO A 1 519 ? 30.455 -2.875 -15.805 1.00 92.50 519 PRO A O 1
ATOM 4125 N N . GLN A 1 520 ? 32.658 -2.590 -16.050 1.00 92.94 520 GLN A N 1
ATOM 4126 C CA . GLN A 1 520 ? 32.773 -3.532 -17.165 1.00 92.94 520 GLN A CA 1
ATOM 4127 C C . GLN A 1 520 ? 32.458 -4.980 -16.752 1.00 92.94 520 GLN A C 1
ATOM 4129 O O . GLN A 1 520 ? 31.874 -5.732 -17.538 1.00 92.94 520 GLN A O 1
ATOM 4134 N N . THR A 1 521 ? 32.802 -5.365 -15.522 1.00 94.19 521 THR A N 1
ATOM 4135 C CA . THR A 1 521 ? 32.458 -6.671 -14.949 1.00 94.19 521 THR A CA 1
ATOM 4136 C C . THR A 1 521 ? 30.949 -6.786 -14.772 1.00 94.19 521 THR A C 1
ATOM 4138 O O . THR A 1 521 ? 30.366 -7.782 -15.190 1.00 94.19 521 THR A O 1
ATOM 4141 N N . VAL A 1 522 ? 30.298 -5.737 -14.258 1.00 95.31 522 VAL A N 1
ATOM 4142 C CA . VAL A 1 522 ? 28.836 -5.707 -14.092 1.00 95.31 522 VAL A CA 1
ATOM 4143 C C . VAL A 1 522 ? 28.114 -5.813 -15.431 1.00 95.31 522 VAL A C 1
ATOM 4145 O O . VAL A 1 522 ? 27.210 -6.630 -15.588 1.00 95.31 522 VAL A O 1
ATOM 4148 N N . ARG A 1 523 ? 28.543 -5.038 -16.434 1.00 94.94 523 ARG A N 1
ATOM 4149 C CA . ARG A 1 523 ? 27.954 -5.100 -17.779 1.00 94.94 523 ARG A CA 1
ATOM 4150 C C . ARG A 1 523 ? 28.098 -6.489 -18.403 1.00 94.94 523 ARG A C 1
ATOM 4152 O O . ARG A 1 523 ? 27.182 -6.963 -19.070 1.00 94.94 523 ARG A O 1
ATOM 4159 N N . THR A 1 524 ? 29.241 -7.140 -18.189 1.00 95.44 524 THR A N 1
ATOM 4160 C CA . THR A 1 524 ? 29.488 -8.508 -18.667 1.00 95.44 524 THR A CA 1
ATOM 4161 C C . THR A 1 524 ? 28.569 -9.504 -17.966 1.00 95.44 524 THR A C 1
ATOM 4163 O O . THR A 1 524 ? 27.928 -10.301 -18.645 1.00 95.44 524 THR A 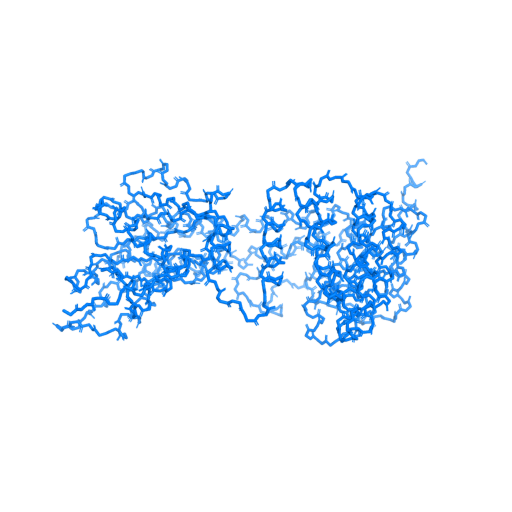O 1
ATOM 4166 N N . LEU A 1 525 ? 28.423 -9.392 -16.643 1.00 95.69 525 LEU A N 1
ATOM 4167 C CA . LEU A 1 525 ? 27.514 -10.219 -15.852 1.00 95.69 525 LEU A CA 1
ATOM 4168 C C . LEU A 1 525 ? 26.057 -10.076 -16.318 1.00 95.69 525 LEU A C 1
ATOM 4170 O O . LEU A 1 525 ? 25.375 -11.075 -16.517 1.00 95.69 525 LEU A O 1
ATOM 4174 N N . PHE A 1 526 ? 25.577 -8.852 -16.563 1.00 96.31 526 PHE A N 1
ATOM 4175 C CA . PHE A 1 526 ? 24.207 -8.624 -17.050 1.00 96.31 526 PHE A CA 1
ATOM 4176 C C . PHE A 1 526 ? 23.967 -9.264 -18.421 1.00 96.31 526 PHE A C 1
ATOM 4178 O O . PHE A 1 526 ? 22.888 -9.799 -18.674 1.00 96.31 526 PHE A O 1
ATOM 4185 N N . ARG A 1 527 ? 24.974 -9.245 -19.301 1.00 94.75 527 ARG A N 1
ATOM 4186 C CA . ARG A 1 527 ? 24.900 -9.934 -20.595 1.00 94.75 527 ARG A CA 1
ATOM 4187 C C . ARG A 1 527 ? 24.842 -11.445 -20.412 1.00 94.75 527 ARG A C 1
ATOM 4189 O O . ARG A 1 527 ? 23.902 -12.037 -20.921 1.00 94.75 527 ARG A O 1
ATOM 4196 N N . GLN A 1 528 ? 25.758 -12.024 -19.635 1.00 94.19 528 GLN A N 1
ATOM 4197 C CA . GLN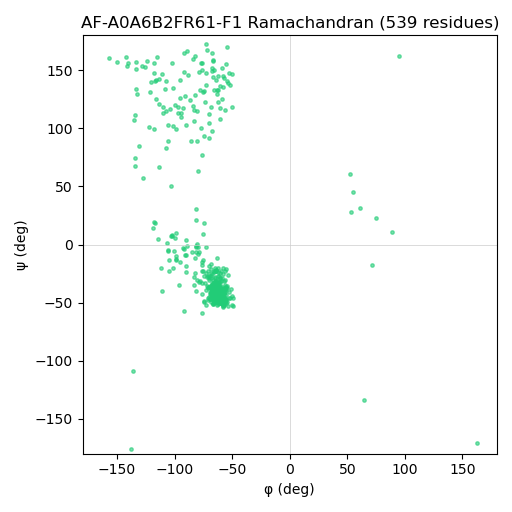 A 1 528 ? 25.803 -13.465 -19.341 1.00 94.19 528 GLN A CA 1
ATOM 4198 C C . GLN A 1 528 ? 24.491 -13.977 -18.749 1.00 94.19 528 GLN A C 1
ATOM 4200 O O . GLN A 1 528 ? 23.958 -14.995 -19.191 1.00 94.19 528 GLN A O 1
ATOM 4205 N N . ILE A 1 529 ? 23.915 -13.225 -17.801 1.00 93.31 529 ILE A N 1
ATOM 4206 C CA . ILE A 1 529 ? 22.600 -13.531 -17.236 1.00 93.31 529 ILE A CA 1
ATOM 4207 C C . ILE A 1 529 ? 21.594 -13.751 -18.360 1.00 93.31 529 ILE A C 1
ATOM 4209 O O . ILE A 1 529 ? 20.972 -14.808 -18.377 1.00 93.31 529 ILE A O 1
ATOM 4213 N N . LEU A 1 530 ? 21.492 -12.817 -19.310 1.00 91.75 530 LEU A N 1
ATOM 4214 C CA . LEU A 1 530 ? 20.485 -12.849 -20.369 1.00 91.75 530 LEU A CA 1
ATOM 4215 C C . LEU A 1 530 ? 20.832 -13.747 -21.564 1.00 91.75 530 LEU A C 1
ATOM 4217 O O . LEU A 1 530 ? 19.913 -14.184 -22.250 1.00 91.75 530 LEU A O 1
ATOM 4221 N N . THR A 1 531 ? 22.104 -14.032 -21.848 1.00 83.38 531 THR A N 1
ATOM 4222 C CA . THR A 1 531 ? 22.517 -14.799 -23.040 1.00 83.38 531 THR A CA 1
ATOM 4223 C C . THR A 1 531 ? 22.724 -16.282 -22.775 1.00 83.38 531 THR A C 1
ATOM 4225 O O . THR A 1 531 ? 22.349 -17.097 -23.611 1.00 83.38 531 THR A O 1
ATOM 4228 N N . ASP A 1 532 ? 23.215 -16.662 -21.596 1.00 75.81 532 ASP A N 1
ATOM 4229 C CA . ASP A 1 532 ? 23.723 -18.020 -21.337 1.00 75.81 532 ASP A CA 1
ATOM 4230 C C . ASP A 1 532 ? 22.596 -19.031 -21.026 1.00 75.81 532 ASP A C 1
ATOM 4232 O O . ASP A 1 532 ? 22.803 -20.010 -20.315 1.00 75.81 532 ASP A O 1
ATOM 4236 N N . LYS A 1 533 ? 21.353 -18.735 -21.424 1.00 65.94 533 LYS A N 1
ATOM 4237 C CA . LYS A 1 533 ? 20.177 -19.604 -21.221 1.00 65.94 533 LYS A CA 1
ATOM 4238 C C . LYS A 1 533 ? 19.973 -20.566 -22.400 1.00 65.94 533 LYS A C 1
ATOM 4240 O O . LYS A 1 533 ? 19.271 -21.555 -22.245 1.00 65.94 533 LYS A O 1
ATOM 4245 N N . GLU A 1 534 ? 20.577 -20.279 -23.557 1.00 52.06 534 GLU A N 1
ATOM 4246 C CA . GLU A 1 534 ? 20.479 -21.112 -24.771 1.00 52.06 534 GLU A CA 1
ATOM 4247 C C . GLU A 1 534 ? 21.397 -22.346 -24.722 1.00 52.06 534 GLU A C 1
ATOM 4249 O O . GLU A 1 534 ? 20.991 -23.416 -25.171 1.00 52.06 534 GLU A O 1
ATOM 4254 N N . ASP A 1 535 ? 22.558 -22.255 -24.067 1.00 44.31 535 ASP A N 1
ATOM 4255 C CA . ASP A 1 535 ? 23.509 -23.377 -23.984 1.00 44.31 535 ASP A CA 1
ATOM 4256 C C . ASP A 1 535 ? 23.022 -24.545 -23.097 1.00 44.31 535 ASP A C 1
ATOM 4258 O O . ASP A 1 535 ? 23.513 -25.666 -23.219 1.00 44.31 535 ASP A O 1
ATOM 4262 N N . GLU A 1 536 ? 22.038 -24.323 -22.219 1.00 43.00 536 GLU A N 1
ATOM 4263 C CA . GLU A 1 536 ? 21.468 -25.373 -21.357 1.00 43.00 536 GLU A CA 1
ATOM 4264 C C . GLU A 1 536 ? 20.276 -26.100 -22.007 1.00 43.00 536 GLU A C 1
ATOM 4266 O O . GLU A 1 536 ? 20.012 -27.253 -21.667 1.00 43.00 536 GLU A O 1
ATOM 4271 N N . SER A 1 537 ? 19.575 -25.477 -22.967 1.00 38.53 537 SER A N 1
ATOM 4272 C CA . SER A 1 537 ? 18.456 -26.110 -23.685 1.00 38.53 537 SER A CA 1
ATOM 4273 C C . SER A 1 537 ? 18.894 -26.989 -24.858 1.00 38.53 537 SER A C 1
ATOM 4275 O O . SER A 1 537 ? 18.219 -27.975 -25.151 1.00 38.53 537 SER A O 1
ATOM 4277 N N . ASP A 1 538 ? 20.038 -26.693 -25.482 1.00 35.41 538 ASP A N 1
ATOM 4278 C CA . ASP A 1 538 ? 20.587 -27.503 -26.583 1.00 35.41 538 ASP A CA 1
ATOM 4279 C C . ASP A 1 538 ? 21.420 -28.706 -26.092 1.00 35.41 538 ASP A C 1
ATOM 4281 O O . ASP A 1 538 ? 21.792 -29.572 -26.879 1.00 35.41 538 ASP A O 1
ATOM 4285 N N . ALA A 1 539 ? 21.664 -28.816 -24.780 1.00 37.09 539 ALA A N 1
ATOM 4286 C CA . ALA A 1 539 ? 22.355 -29.948 -24.155 1.00 37.09 539 ALA A CA 1
ATOM 4287 C C . ALA A 1 539 ? 21.415 -31.095 -23.710 1.00 37.09 539 ALA A C 1
ATOM 4289 O O . ALA A 1 539 ? 21.875 -32.057 -23.089 1.00 37.09 539 ALA A O 1
ATOM 4290 N N . GLN A 1 540 ? 20.109 -31.007 -23.999 1.00 35.28 540 GLN A N 1
ATOM 4291 C CA . GLN A 1 540 ? 19.098 -32.009 -23.622 1.00 35.28 540 GLN A CA 1
ATOM 4292 C C . GLN A 1 540 ? 18.377 -32.697 -24.799 1.00 35.28 540 GLN A C 1
ATOM 4294 O O . GLN A 1 540 ? 17.337 -33.320 -24.581 1.00 35.28 540 GLN A O 1
ATOM 4299 N N . TYR A 1 541 ? 18.944 -32.671 -26.010 1.00 35.03 541 TYR A N 1
ATOM 4300 C CA . TYR A 1 541 ? 18.469 -33.489 -27.137 1.00 35.03 541 TYR A CA 1
ATOM 4301 C C . TYR A 1 541 ? 19.517 -34.468 -27.658 1.00 35.03 541 TYR A C 1
ATOM 4303 O O . TYR A 1 541 ? 20.675 -34.046 -27.876 1.00 35.03 541 TYR A O 1
#

Foldseek 3Di:
DDDPPPPDALLRVLLLVVLVLCVVQPVQLLAFEEEEAEAPVCVVSVVVSLVVQQVQPDPSHALEHEDEDAAAADFQQVVQQVLLVVVVVVQVVDDADPPDDDCPVLPPGRALVSSQVSLQSVCVRRPSSGQAYEYEYHHNYYLFPPRVVVRVLVSLPDRDSGRYHYYYYDYPVCPPCVVVCVVRVSHYDYRYDPDDVLVSLLRNLVPDDDPPDDLVSLLSNLVSQLVVCLVVLPLVSNCVSLVVSLVSCVVVVPLVSNLVSLQSNLSSCVSVLNLVSSLVSLVSQLVSLCSDDPLRSLVSNLVSLQSNLVSCVSVVNLQSSLVSLCVSLVSCVVPPANQSVLVSLQRSLLSCLVPQVCLLVSLVSLLSSLVSLVPGDPVSNVPHPNLVSLLSLLCSLCVVLQVVLQVLVVVLSVVLNVLSVVLNVQLVPDDPVCNVVSNVVSVVVSLVVNLVSLLVSLVVSQVSQLPDDPLSLLSVLQSCLSPPFSDDSYDDDQRSVNDDPVPRPDPDGRSGNDDNDDSVVSSVSSSCSRNVPVVVVVVPD

Sequence (541 aa):
MAGHTVSRNAVERKMAELNLTWLSVSENESKRVFIWRAPADAIRLVQAFFALQEAGESEFSLPDMFVSTREPYDTSYNFSRTVAEQFVERAARTELPTPHWDPTTQLPCWLPGDVASLLDDFARYVGDGFRYLVMLLQPSSIISKRSFNDFVGALCALHDDTRARFALIDTQEDPAWQWLADRYPEQVQIISIDASQGELARQIINETPTTDGSTMLRFRQLMTDTFLALKSGDAPQVIQTGQKALDIATQLKIPEQQVVVLSLMAGAWLKAGEPHKAIERYINVQSAGEQSAPESRHHLVTQGLMAEGNAWYMAKDPFQASERYARAALRARQIPSLTLEMEGHRMAGFTLLEHSRWRSAAADHYFSALTAALAMNEEERSSCNLMQVFRDLLNWREPGLTTRCNQLAETWLSEQQQLIAHTERQIAAARPDEIRETVARCDAELVIALEVLFEKCISQREALLAQGAKVWRELLSLARCYSYPFWCPGTDFSHPTEQPVERWGCRVLTAPASPEPAPQTVRTLFRQILTDKEDESDAQY

Solvent-accessible surface area (backbone atoms only — not comparable to full-atom values): 28919 Å² total; per-residue (Å²): 131,88,78,83,75,74,82,72,52,62,65,58,50,50,50,52,50,51,50,52,49,49,59,64,65,61,66,48,76,67,49,40,37,38,36,41,31,21,38,75,79,26,46,63,58,56,53,50,51,52,54,50,38,50,63,58,83,50,100,77,46,61,67,44,46,43,46,77,46,53,59,59,35,74,46,64,41,61,37,20,28,52,54,41,52,53,50,51,57,51,55,73,73,46,94,68,70,84,79,73,88,76,64,71,88,61,56,80,18,54,40,51,64,41,36,51,49,50,46,22,50,50,39,61,70,62,43,88,80,36,74,37,38,36,40,34,65,49,52,73,44,66,75,32,66,66,54,53,50,51,42,54,50,50,54,58,68,60,86,72,96,62,42,44,31,39,34,38,76,41,22,70,90,54,54,79,58,50,67,50,40,73,73,36,58,71,27,31,42,79,46,77,48,94,50,58,51,64,59,49,52,50,45,44,61,74,70,51,87,73,90,78,44,71,68,53,53,50,36,53,53,30,48,52,52,21,54,50,26,48,73,76,60,43,37,71,55,16,42,60,35,25,49,59,29,32,55,48,26,57,76,71,67,37,32,64,55,33,25,53,39,31,48,52,41,18,50,27,26,48,76,69,73,36,25,70,64,15,36,59,28,26,54,49,16,29,58,26,13,69,69,26,58,79,91,49,19,46,58,45,28,22,53,23,26,42,52,31,13,53,26,29,46,74,62,70,36,39,65,63,12,18,52,28,11,41,51,15,15,65,42,18,71,75,42,101,54,49,61,54,22,17,49,17,17,35,49,21,11,58,50,22,62,89,39,78,96,36,24,67,59,16,24,54,23,40,44,49,14,51,52,37,44,68,71,42,57,72,72,58,42,74,73,44,70,61,69,52,58,50,34,54,55,49,37,70,67,42,46,67,57,29,50,52,40,34,53,50,38,51,48,50,54,52,54,51,44,50,52,53,54,48,45,51,54,54,49,73,67,43,53,86,92,45,33,69,61,46,44,58,52,44,50,54,52,46,54,52,52,46,51,55,49,48,45,52,51,52,51,52,46,32,61,54,58,58,70,50,54,70,69,57,34,52,50,48,8,52,47,16,55,78,67,42,76,82,65,66,58,52,62,78,83,79,58,91,78,70,65,60,77,88,72,52,85,71,83,78,68,55,51,51,52,51,78,88,70,57,70,69,56,52,46,48,50,42,33,46,60,59,57,65,62,58,71,66,64,70,71,75,118

Radius of gyration: 29.21 Å; Cα contacts (8 Å, |Δi|>4): 749; chains: 1; bounding box: 68×73×73 Å